Protein AF-A0AAV0DYC5-F1 (afdb_monomer)

InterPro domains:
  IPR004263 Exostosin-like [PTHR11062] (124-473)
  IPR040911 Exostosin, GT47 domain [PF03016] (152-433)

Mean predicted aligned error: 11.05 Å

Structure (mmCIF, N/CA/C/O backbone):
data_AF-A0AAV0DYC5-F1
#
_entry.id   AF-A0AAV0DYC5-F1
#
loop_
_atom_site.group_PDB
_atom_site.id
_atom_site.type_symbol
_atom_site.label_atom_id
_atom_site.label_alt_id
_atom_site.label_comp_id
_atom_site.label_asym_id
_atom_site.label_entity_id
_atom_site.label_seq_id
_atom_site.pdbx_PDB_ins_code
_atom_site.Cartn_x
_atom_site.Cartn_y
_atom_site.Cartn_z
_atom_site.occupancy
_atom_site.B_iso_or_equiv
_atom_site.auth_seq_id
_atom_site.auth_comp_id
_atom_site.auth_asym_id
_atom_site.auth_atom_id
_atom_site.pdbx_PDB_model_num
ATOM 1 N N . MET A 1 1 ? 14.921 -67.566 -20.686 1.00 40.00 1 MET A N 1
ATOM 2 C CA . MET A 1 1 ? 16.314 -67.107 -20.902 1.00 40.00 1 MET A CA 1
ATOM 3 C C . MET A 1 1 ? 16.279 -65.598 -21.105 1.00 40.00 1 MET A C 1
ATOM 5 O O . MET A 1 1 ? 15.289 -65.140 -21.647 1.00 40.00 1 MET A O 1
ATOM 9 N N . SER A 1 2 ? 17.313 -64.899 -20.617 1.00 32.12 2 SER A N 1
ATOM 10 C CA . SER A 1 2 ? 17.508 -63.435 -20.500 1.00 32.12 2 SER A CA 1
ATOM 11 C C . SER A 1 2 ? 16.579 -62.674 -19.532 1.00 32.12 2 SER A C 1
ATOM 13 O O . SER A 1 2 ? 15.416 -62.395 -19.796 1.00 32.12 2 SER A O 1
ATOM 15 N N . GLY A 1 3 ? 17.135 -62.317 -18.368 1.00 30.67 3 GLY A N 1
ATOM 16 C CA . GLY A 1 3 ? 16.536 -61.377 -17.422 1.00 30.67 3 GLY A CA 1
ATOM 17 C C . GLY A 1 3 ? 16.888 -59.935 -17.788 1.00 30.67 3 GLY A C 1
ATOM 18 O O . GLY A 1 3 ? 18.064 -59.592 -17.880 1.00 30.67 3 GLY A O 1
ATOM 19 N N . GLY A 1 4 ? 15.870 -59.095 -17.968 1.00 28.25 4 GLY A N 1
ATOM 20 C CA . GLY A 1 4 ? 15.998 -57.644 -18.093 1.00 28.25 4 GLY A CA 1
ATOM 21 C C . GLY A 1 4 ? 15.474 -56.962 -16.832 1.00 28.25 4 GLY A C 1
ATOM 22 O O . GLY A 1 4 ? 14.284 -57.033 -16.537 1.00 28.25 4 GLY A O 1
ATOM 23 N N . ARG A 1 5 ? 16.358 -56.311 -16.069 1.00 31.23 5 ARG A N 1
ATOM 24 C CA . ARG A 1 5 ? 15.973 -55.398 -14.984 1.00 31.23 5 ARG A CA 1
ATOM 25 C C . ARG A 1 5 ? 15.665 -54.028 -15.590 1.00 31.23 5 ARG A C 1
ATOM 27 O O . ARG A 1 5 ? 16.561 -53.382 -16.122 1.00 31.23 5 ARG A O 1
ATOM 34 N N . SER A 1 6 ? 14.411 -53.596 -15.490 1.00 28.14 6 SER A N 1
ATOM 35 C CA . SER A 1 6 ? 13.993 -52.223 -15.779 1.00 28.14 6 SER A CA 1
ATOM 36 C C . SER A 1 6 ? 14.337 -51.335 -14.582 1.00 28.14 6 SER A C 1
ATOM 38 O O . SER A 1 6 ? 13.821 -51.551 -13.485 1.00 28.14 6 SER A O 1
ATOM 40 N N . TRP A 1 7 ? 15.219 -50.355 -14.774 1.00 28.45 7 TRP A N 1
ATOM 41 C CA . TRP A 1 7 ? 15.509 -49.326 -13.777 1.00 28.45 7 TRP A CA 1
ATOM 42 C C . TRP A 1 7 ? 14.483 -48.199 -13.901 1.00 28.45 7 TRP A C 1
ATOM 44 O O . TRP A 1 7 ? 14.445 -47.478 -14.894 1.00 28.45 7 TRP A O 1
ATOM 54 N N . ILE A 1 8 ? 13.652 -48.051 -12.872 1.00 30.05 8 ILE A N 1
ATOM 55 C CA . ILE A 1 8 ? 12.836 -46.860 -12.644 1.00 30.05 8 ILE A CA 1
ATOM 56 C C . ILE A 1 8 ? 13.794 -45.758 -12.175 1.00 30.05 8 ILE A C 1
ATOM 58 O O . ILE A 1 8 ? 14.348 -45.838 -11.080 1.00 30.05 8 ILE A O 1
ATOM 62 N N . ILE A 1 9 ? 14.021 -44.746 -13.012 1.00 30.83 9 ILE A N 1
ATOM 63 C CA . ILE A 1 9 ? 14.767 -43.542 -12.635 1.00 30.83 9 ILE A CA 1
ATOM 64 C C . ILE A 1 9 ? 13.828 -42.673 -11.793 1.00 30.83 9 ILE A C 1
ATOM 66 O O . ILE A 1 9 ? 12.922 -42.027 -12.315 1.00 30.83 9 ILE A O 1
ATOM 70 N N . ALA A 1 10 ? 14.030 -42.674 -10.479 1.00 28.27 10 ALA A N 1
ATOM 71 C CA . ALA A 1 10 ? 13.427 -41.703 -9.576 1.00 28.27 10 ALA A CA 1
ATOM 72 C C . ALA A 1 10 ? 14.206 -40.373 -9.652 1.00 28.27 10 ALA A C 1
ATOM 74 O O . ALA A 1 10 ? 15.421 -40.389 -9.450 1.00 28.27 10 ALA A O 1
ATOM 75 N N . PRO A 1 11 ? 13.572 -39.209 -9.885 1.00 36.50 11 PRO A N 1
ATOM 76 C CA . PRO A 1 11 ? 14.174 -37.928 -9.537 1.00 36.50 11 PRO A CA 1
ATOM 77 C C . PRO A 1 11 ? 13.779 -37.616 -8.086 1.00 36.50 11 PRO A C 1
ATOM 79 O O . PRO A 1 11 ? 12.584 -37.551 -7.792 1.00 36.50 11 PRO A O 1
ATOM 82 N N . PRO A 1 12 ? 14.731 -37.452 -7.146 1.00 45.62 12 PRO A N 1
ATOM 83 C CA . PRO A 1 12 ? 14.994 -36.081 -6.700 1.00 45.62 12 PRO A CA 1
ATOM 84 C C . PRO A 1 12 ? 16.388 -35.891 -6.062 1.00 45.62 12 PRO A C 1
ATOM 86 O O . PRO A 1 12 ? 16.604 -36.203 -4.895 1.00 45.62 12 PRO A O 1
ATOM 89 N N . LEU A 1 13 ? 17.320 -35.268 -6.782 1.00 35.16 13 LEU A N 1
ATOM 90 C CA . LEU A 1 13 ? 18.512 -34.650 -6.169 1.00 35.16 13 LEU A CA 1
ATOM 91 C C . LEU A 1 13 ? 18.575 -33.134 -6.416 1.00 35.16 13 LEU A C 1
ATOM 93 O O . LEU A 1 13 ? 19.135 -32.399 -5.611 1.00 35.16 13 LEU A O 1
ATOM 97 N N . ILE A 1 14 ? 17.884 -32.639 -7.448 1.00 39.12 14 ILE A N 1
ATOM 98 C CA . ILE A 1 14 ? 17.821 -31.205 -7.775 1.00 39.12 14 ILE A CA 1
ATOM 99 C C . ILE A 1 14 ? 16.862 -30.453 -6.833 1.00 39.12 14 ILE A C 1
ATOM 101 O O . ILE A 1 14 ? 17.185 -29.366 -6.365 1.00 39.12 14 ILE A O 1
ATOM 105 N N . LEU A 1 15 ? 15.730 -31.060 -6.452 1.00 36.12 15 LEU A N 1
ATOM 106 C CA . LEU A 1 15 ? 14.783 -30.470 -5.490 1.00 36.12 15 LEU A CA 1
ATOM 107 C C . LEU A 1 15 ? 15.373 -30.358 -4.073 1.00 36.12 15 LEU A C 1
ATOM 109 O O . LEU A 1 15 ? 15.106 -29.383 -3.374 1.00 36.12 15 LEU A O 1
ATOM 113 N N . LEU A 1 16 ? 16.223 -31.312 -3.674 1.00 32.88 16 LEU A N 1
ATOM 114 C CA . LEU A 1 16 ? 16.899 -31.285 -2.376 1.00 32.88 16 LEU A CA 1
ATOM 115 C C . LEU A 1 16 ? 17.999 -30.210 -2.332 1.00 32.88 16 LEU A C 1
ATOM 117 O O . LEU A 1 16 ? 18.157 -29.547 -1.311 1.00 32.88 16 LEU A O 1
ATOM 121 N N . LEU A 1 17 ? 18.708 -29.977 -3.446 1.00 31.09 17 LEU A N 1
ATOM 122 C CA . LEU A 1 17 ? 19.687 -28.889 -3.551 1.00 31.09 17 LEU A CA 1
ATOM 123 C C . LEU A 1 17 ? 19.024 -27.502 -3.532 1.00 31.09 17 LEU A C 1
ATOM 125 O O . LEU A 1 17 ? 19.546 -26.595 -2.888 1.00 31.09 17 LEU A O 1
ATOM 129 N N . CYS A 1 18 ? 17.856 -27.336 -4.164 1.00 36.88 18 CYS A N 1
ATOM 130 C CA . CYS A 1 18 ? 17.088 -26.088 -4.081 1.00 36.88 18 CYS A CA 1
ATOM 131 C C . CYS A 1 18 ? 16.567 -25.816 -2.658 1.00 36.88 18 CYS A C 1
ATOM 133 O O . CYS A 1 18 ? 16.611 -24.675 -2.203 1.00 36.88 18 CYS A O 1
ATOM 135 N N . LEU A 1 19 ? 16.142 -26.852 -1.924 1.00 33.00 19 LEU A N 1
ATOM 136 C CA . LEU A 1 19 ? 15.746 -26.743 -0.511 1.00 33.00 19 LEU A CA 1
ATOM 137 C C . LEU A 1 19 ? 16.939 -26.450 0.416 1.00 33.00 19 LEU A C 1
ATOM 139 O O . LEU A 1 19 ? 16.821 -25.626 1.321 1.00 33.00 19 LEU A O 1
ATOM 143 N N . LEU A 1 20 ? 18.104 -27.056 0.172 1.00 28.56 20 LEU A N 1
ATOM 144 C CA . LEU A 1 20 ? 19.322 -26.792 0.949 1.00 28.56 20 LEU A CA 1
ATOM 145 C C . LEU A 1 20 ? 19.895 -25.390 0.686 1.00 28.56 20 LEU A C 1
ATOM 147 O O . LEU A 1 20 ? 20.387 -24.754 1.617 1.00 28.56 20 LEU A O 1
ATOM 151 N N . LEU A 1 21 ? 19.776 -24.864 -0.538 1.00 31.19 21 LEU A N 1
ATOM 152 C CA . LEU A 1 21 ? 20.100 -23.464 -0.837 1.00 31.19 21 LEU A CA 1
ATOM 153 C C . LEU A 1 21 ? 19.080 -22.495 -0.212 1.00 31.19 21 LEU A C 1
ATOM 155 O O . LEU A 1 21 ? 19.488 -21.468 0.329 1.00 31.19 21 LEU A O 1
ATOM 159 N N . ALA A 1 22 ? 17.789 -22.847 -0.172 1.00 34.16 22 ALA A N 1
ATOM 160 C CA . ALA A 1 22 ? 16.756 -22.038 0.485 1.00 34.16 22 ALA A CA 1
ATOM 161 C C . ALA A 1 22 ? 16.976 -21.896 2.006 1.00 34.16 22 ALA A C 1
ATOM 163 O O . ALA A 1 22 ? 16.786 -20.813 2.561 1.00 34.16 22 ALA A O 1
ATOM 164 N N . VAL A 1 23 ? 17.451 -22.949 2.682 1.00 31.42 23 VAL A N 1
ATOM 165 C CA . VAL A 1 23 ? 17.794 -22.901 4.119 1.00 31.42 23 VAL A CA 1
ATOM 166 C C . VAL A 1 23 ? 19.078 -22.096 4.377 1.00 31.42 23 VAL A C 1
ATOM 168 O O . VAL A 1 23 ? 19.210 -21.451 5.421 1.00 31.42 23 VAL A O 1
ATOM 171 N N . ARG A 1 24 ? 20.013 -22.072 3.417 1.00 26.47 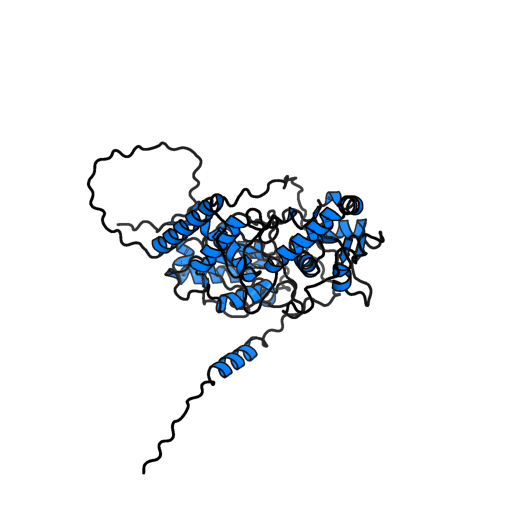24 ARG A N 1
ATOM 172 C CA . ARG A 1 24 ? 21.307 -21.387 3.572 1.00 26.47 24 ARG A CA 1
ATOM 173 C C . ARG A 1 24 ? 21.221 -19.863 3.406 1.00 26.47 24 ARG A C 1
ATOM 175 O O . ARG A 1 24 ? 22.029 -19.164 4.007 1.00 26.47 24 ARG A O 1
ATOM 182 N N . TRP A 1 25 ? 20.237 -19.344 2.665 1.00 33.97 25 TRP A N 1
ATOM 183 C CA . TRP A 1 25 ? 20.092 -17.898 2.407 1.00 33.97 25 TRP A CA 1
ATOM 184 C C . TRP A 1 25 ? 19.129 -17.182 3.370 1.00 33.97 25 TRP A C 1
ATOM 186 O O . TRP A 1 25 ? 19.310 -15.999 3.643 1.00 33.97 25 TRP A O 1
ATOM 196 N N . GLY A 1 26 ? 18.161 -17.890 3.966 1.00 28.94 26 GLY A N 1
ATOM 197 C CA . GLY A 1 26 ? 17.221 -17.308 4.939 1.00 28.94 26 GLY A CA 1
ATOM 198 C C . GLY A 1 26 ? 17.798 -17.028 6.337 1.00 28.94 26 GLY A C 1
ATOM 199 O O . GLY A 1 26 ? 17.100 -16.460 7.174 1.00 28.94 26 GLY A O 1
ATOM 200 N N . SER A 1 27 ? 19.051 -17.423 6.598 1.00 30.08 27 SER A N 1
ATOM 201 C CA . SER A 1 27 ? 19.632 -17.470 7.951 1.00 30.08 27 SER A CA 1
ATOM 202 C C . SER A 1 27 ? 20.813 -16.513 8.186 1.00 30.08 27 SER A C 1
ATOM 204 O O . SER A 1 27 ? 21.304 -16.450 9.308 1.00 30.08 27 SER A O 1
ATOM 206 N N . TYR A 1 28 ? 21.290 -15.777 7.172 1.00 32.84 28 TYR A N 1
ATOM 207 C CA . TYR A 1 28 ? 22.566 -15.040 7.271 1.00 32.84 28 TYR A CA 1
ATOM 208 C C . TYR A 1 28 ? 22.468 -13.559 7.666 1.00 32.84 28 TYR A C 1
ATOM 210 O O . TYR A 1 28 ? 23.492 -12.952 7.964 1.00 32.84 28 TYR A O 1
ATOM 218 N N . TYR A 1 29 ? 21.266 -12.983 7.740 1.00 37.75 29 TYR A N 1
ATOM 219 C CA . TYR A 1 29 ? 21.089 -11.593 8.169 1.00 37.75 29 TYR A CA 1
ATOM 220 C C . TYR A 1 29 ? 19.976 -11.504 9.218 1.00 37.75 29 TYR A C 1
ATOM 222 O O . TYR A 1 29 ? 18.797 -11.481 8.853 1.00 37.75 29 TYR A O 1
ATOM 230 N N . PRO A 1 30 ? 20.308 -11.510 10.523 1.00 36.00 30 PRO A N 1
ATOM 231 C CA . PRO A 1 30 ? 19.315 -11.324 11.570 1.00 36.00 30 PRO A CA 1
ATOM 232 C C . PRO A 1 30 ? 18.750 -9.900 11.483 1.00 36.00 30 PRO A C 1
ATOM 234 O O . PRO A 1 30 ? 19.383 -8.935 11.901 1.00 36.00 30 PRO A O 1
ATOM 237 N N . TRP A 1 31 ? 17.546 -9.768 10.926 1.00 43.16 31 TRP A N 1
ATOM 238 C CA . TRP A 1 31 ? 16.755 -8.544 11.027 1.00 43.16 31 TRP A CA 1
ATOM 239 C C . TRP A 1 31 ? 16.297 -8.378 12.483 1.00 43.16 31 TRP A C 1
ATOM 241 O O . TRP A 1 31 ? 15.723 -9.325 13.026 1.00 43.16 31 TRP A O 1
ATOM 251 N N . PRO A 1 32 ? 16.525 -7.227 13.140 1.00 38.06 32 PRO A N 1
ATOM 252 C CA . PRO A 1 32 ? 16.059 -7.034 14.505 1.00 38.06 32 PRO A CA 1
ATOM 253 C C . PRO A 1 32 ? 14.526 -7.035 14.556 1.00 38.06 32 PRO A C 1
ATOM 255 O O . PRO A 1 32 ? 13.858 -6.336 13.788 1.00 38.06 32 PRO A O 1
ATOM 258 N N . ASP A 1 33 ? 13.966 -7.805 15.489 1.00 35.91 33 ASP A N 1
ATOM 259 C CA . ASP A 1 33 ? 12.541 -7.784 15.797 1.00 35.91 33 ASP A CA 1
ATOM 260 C C . ASP A 1 33 ? 12.167 -6.387 16.316 1.00 35.91 33 ASP A C 1
ATOM 262 O O . ASP A 1 33 ? 12.532 -6.001 17.425 1.00 35.91 33 ASP A O 1
ATOM 266 N N . ALA A 1 34 ? 11.392 -5.614 15.548 1.00 37.41 34 ALA A N 1
ATOM 267 C CA . ALA A 1 34 ? 10.867 -4.315 16.002 1.00 37.41 34 ALA A CA 1
ATOM 268 C C . ALA A 1 34 ? 9.740 -4.451 17.057 1.00 37.41 34 ALA A C 1
ATOM 270 O O . ALA A 1 34 ? 8.924 -3.549 17.240 1.00 37.41 34 ALA A O 1
ATOM 271 N N . SER A 1 35 ? 9.672 -5.590 17.748 1.00 30.61 35 SER A N 1
ATOM 272 C CA . SER A 1 35 ? 8.687 -5.915 18.775 1.00 30.61 35 SER A CA 1
ATOM 273 C C . SER A 1 35 ? 9.372 -6.102 20.130 1.00 30.61 35 SER A C 1
ATOM 275 O O . SER A 1 35 ? 9.471 -7.209 20.648 1.00 30.61 35 SER A O 1
ATOM 277 N N . GLY A 1 36 ? 9.848 -5.005 20.714 1.00 26.50 36 GLY A N 1
ATOM 278 C CA . GLY A 1 36 ? 10.396 -4.977 22.070 1.00 26.50 36 GLY A CA 1
ATOM 279 C C . GLY A 1 36 ? 10.579 -3.537 22.530 1.00 26.50 36 GLY A C 1
ATOM 280 O O . GLY A 1 36 ? 11.398 -2.810 21.983 1.00 26.50 36 GLY A O 1
ATOM 281 N N . GLY A 1 37 ? 9.747 -3.096 23.473 1.00 26.88 37 GLY A N 1
ATOM 282 C CA . GLY A 1 37 ? 9.694 -1.712 23.934 1.00 26.88 37 GLY A CA 1
ATOM 283 C C . GLY A 1 37 ? 10.917 -1.258 24.734 1.00 26.88 37 GLY A C 1
ATOM 284 O O . GLY A 1 37 ? 11.666 -2.062 25.276 1.00 26.88 37 GLY A O 1
ATOM 285 N N . GLY A 1 38 ? 11.031 0.065 24.868 1.00 27.08 38 GLY A N 1
ATOM 286 C CA . GLY A 1 38 ? 11.852 0.716 25.885 1.00 27.08 38 GLY A CA 1
ATOM 287 C C . GLY A 1 38 ? 13.308 0.933 25.489 1.00 27.08 38 GLY A C 1
ATOM 288 O O . GLY A 1 38 ? 14.197 0.272 26.002 1.00 27.08 38 GLY A O 1
ATOM 289 N N . SER A 1 39 ? 13.581 1.935 24.658 1.00 22.55 39 SER A N 1
ATOM 290 C CA . SER A 1 39 ? 14.822 2.699 24.805 1.00 22.55 39 SER A CA 1
ATOM 291 C C . SER A 1 39 ? 14.630 4.114 24.277 1.00 22.55 39 SER A C 1
ATOM 293 O O . SER A 1 39 ? 13.968 4.358 23.270 1.00 22.55 39 SER A O 1
ATOM 295 N N . SER A 1 40 ? 15.155 5.061 25.042 1.00 28.00 40 SER A N 1
ATOM 296 C CA . SER A 1 40 ? 15.182 6.487 24.767 1.00 28.00 40 SER A CA 1
ATOM 297 C C . SER A 1 40 ? 15.953 6.776 23.477 1.00 28.00 40 SER A C 1
ATOM 299 O O . SER A 1 40 ? 17.170 6.945 23.500 1.00 28.00 40 SER A O 1
ATOM 301 N N . SER A 1 41 ? 15.262 6.856 22.343 1.00 22.66 41 SER A N 1
ATOM 302 C CA . SER A 1 41 ? 15.809 7.505 21.156 1.00 22.66 41 SER A CA 1
ATOM 303 C C . SER A 1 41 ? 15.418 8.977 21.203 1.00 22.66 41 SER A C 1
ATOM 305 O O . SER A 1 41 ? 14.249 9.323 21.027 1.00 22.66 41 SER A O 1
ATOM 307 N N . THR A 1 42 ? 16.387 9.850 21.468 1.00 23.23 42 THR A N 1
ATOM 308 C CA . THR A 1 42 ? 16.243 11.291 21.245 1.00 23.23 42 THR A CA 1
ATOM 309 C C . THR A 1 42 ? 15.769 11.519 19.814 1.00 23.23 42 THR A C 1
ATOM 311 O O . THR A 1 42 ? 16.463 11.155 18.864 1.00 23.23 42 THR A O 1
ATOM 314 N N . ALA A 1 43 ? 14.560 12.062 19.682 1.00 24.67 43 ALA A N 1
ATOM 315 C CA . ALA A 1 43 ? 13.961 12.402 18.403 1.00 24.67 43 ALA A CA 1
ATOM 316 C C . ALA A 1 43 ? 14.856 13.407 17.651 1.00 24.67 43 ALA A C 1
ATOM 318 O O . ALA A 1 43 ? 15.371 14.338 18.280 1.00 24.67 43 ALA A O 1
ATOM 319 N N . PRO A 1 44 ? 15.046 13.265 16.327 1.00 23.25 44 PRO A N 1
ATOM 320 C CA . PRO A 1 44 ? 15.604 14.346 15.524 1.00 23.25 44 PRO A CA 1
ATOM 321 C C . PRO A 1 44 ? 14.673 15.576 15.587 1.00 23.25 44 PRO A C 1
ATOM 323 O O . PRO A 1 44 ? 13.471 15.428 15.829 1.00 23.25 44 PRO A O 1
ATOM 326 N N . PRO A 1 45 ? 15.212 16.799 15.434 1.00 23.39 45 PRO A N 1
ATOM 327 C CA . PRO A 1 45 ? 14.487 18.027 15.738 1.00 23.39 45 PRO A CA 1
ATOM 328 C C . PRO A 1 45 ? 13.225 18.175 14.882 1.00 23.39 45 PRO A C 1
ATOM 330 O O . PRO A 1 45 ? 13.251 18.007 13.665 1.00 23.39 45 PRO A O 1
ATOM 333 N N . ALA A 1 46 ? 12.123 18.519 15.551 1.00 23.80 46 ALA A N 1
ATOM 334 C CA . ALA A 1 46 ? 10.831 18.793 14.944 1.00 23.80 46 ALA A CA 1
ATOM 335 C C . ALA A 1 46 ? 10.932 19.941 13.925 1.00 23.80 46 ALA A C 1
ATOM 337 O O . ALA A 1 46 ? 11.308 21.065 14.269 1.00 23.80 46 ALA A O 1
ATOM 338 N N . TYR A 1 47 ? 10.559 19.670 12.675 1.00 24.31 47 TYR A N 1
ATOM 339 C CA . TYR A 1 47 ? 10.401 20.698 11.652 1.00 24.31 47 TYR A CA 1
ATOM 340 C C . TYR A 1 47 ? 9.047 21.399 11.829 1.00 24.31 47 TYR A C 1
ATOM 342 O O . TYR A 1 47 ? 8.012 20.757 12.008 1.00 24.31 47 TYR A O 1
ATOM 350 N N . LYS A 1 48 ? 9.063 22.737 11.815 1.00 22.52 48 LYS A N 1
ATOM 351 C CA . LYS A 1 48 ? 7.862 23.581 11.875 1.00 22.52 48 LYS A CA 1
ATOM 352 C C . LYS A 1 48 ? 7.062 23.421 10.579 1.00 22.52 48 LYS A C 1
ATOM 354 O O . LYS A 1 48 ? 7.557 23.768 9.511 1.00 22.52 48 LYS A O 1
ATOM 359 N N . TYR A 1 49 ? 5.827 22.944 10.691 1.00 24.00 49 TYR A N 1
ATOM 360 C CA . TYR A 1 49 ? 4.868 22.899 9.591 1.00 24.00 49 TYR A CA 1
ATOM 361 C C . TYR A 1 49 ? 4.167 24.255 9.457 1.00 24.00 49 TYR A C 1
ATOM 363 O O . TYR A 1 49 ? 3.645 24.793 10.434 1.00 24.00 49 TYR A O 1
ATOM 371 N N . ILE A 1 50 ? 4.168 24.812 8.247 1.00 22.80 50 ILE A N 1
ATOM 372 C CA . ILE A 1 50 ? 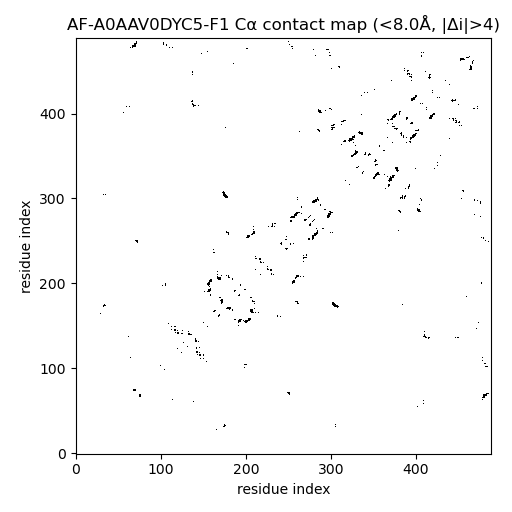3.314 25.942 7.879 1.00 22.80 50 ILE A CA 1
ATOM 373 C C . ILE A 1 50 ? 1.943 25.357 7.538 1.00 22.80 50 ILE A C 1
ATOM 375 O O . ILE A 1 50 ? 1.821 24.559 6.611 1.00 22.80 50 ILE A O 1
ATOM 379 N N . ASN A 1 51 ? 0.922 25.741 8.305 1.00 22.16 51 ASN A N 1
ATOM 380 C CA . ASN A 1 51 ? -0.468 25.400 8.025 1.00 22.16 51 ASN A CA 1
ATOM 381 C C . ASN A 1 51 ? -0.914 26.125 6.749 1.00 22.16 51 ASN A C 1
ATOM 383 O O . ASN A 1 51 ? -1.176 27.326 6.779 1.00 22.16 51 ASN A O 1
ATOM 387 N N . ALA A 1 52 ? -1.027 25.395 5.645 1.00 22.03 52 ALA A N 1
ATOM 388 C CA . ALA A 1 52 ? -1.844 25.801 4.512 1.00 22.03 52 ALA A CA 1
ATOM 389 C C . ALA A 1 52 ? -3.073 24.890 4.494 1.00 22.03 52 ALA A C 1
ATOM 391 O O . ALA A 1 52 ? -2.959 23.682 4.291 1.00 22.03 52 ALA A O 1
ATOM 392 N N . ALA A 1 53 ? -4.241 25.469 4.768 1.00 22.80 53 ALA A N 1
ATOM 393 C CA . ALA A 1 53 ? -5.517 24.783 4.656 1.00 22.80 53 ALA A CA 1
ATOM 394 C C . ALA A 1 53 ? -5.735 24.382 3.189 1.00 22.80 53 ALA A C 1
ATOM 396 O O . ALA A 1 53 ? -5.964 25.234 2.334 1.00 22.80 53 ALA A O 1
ATOM 397 N N . ALA A 1 54 ? -5.633 23.086 2.902 1.00 23.45 54 ALA A N 1
ATOM 398 C CA . ALA A 1 54 ? -6.043 22.505 1.635 1.00 23.45 54 ALA A CA 1
ATOM 399 C C . ALA A 1 54 ? -7.217 21.562 1.909 1.00 23.45 54 ALA A C 1
ATOM 401 O O . ALA A 1 54 ? -7.073 20.530 2.566 1.00 23.45 54 ALA A O 1
ATOM 402 N N . ASP A 1 55 ? -8.384 21.967 1.422 1.00 24.56 55 ASP A N 1
ATOM 403 C CA . ASP A 1 55 ? -9.624 21.204 1.424 1.00 24.56 55 ASP A CA 1
ATOM 404 C C . ASP A 1 55 ? -9.402 19.863 0.693 1.00 24.56 55 ASP A C 1
ATOM 406 O O . ASP A 1 55 ? -9.191 19.815 -0.518 1.00 24.56 55 ASP A O 1
ATOM 410 N N . SER A 1 56 ? -9.363 18.759 1.446 1.00 29.89 56 SER A N 1
ATOM 411 C CA . SER A 1 56 ? -9.062 17.405 0.945 1.00 29.89 56 SER A CA 1
ATOM 412 C C . SER A 1 56 ? -10.321 16.613 0.562 1.00 29.89 56 SER A C 1
ATOM 414 O O . SER A 1 56 ? -10.320 15.382 0.518 1.00 29.89 56 SER A O 1
ATOM 416 N N . SER A 1 57 ? -11.416 17.309 0.253 1.00 25.91 57 SER A N 1
ATOM 417 C CA . SER A 1 57 ? -12.702 16.693 -0.094 1.00 25.91 57 SER A CA 1
ATOM 418 C C . SER A 1 57 ? -12.806 16.163 -1.537 1.00 25.91 57 SER A C 1
ATOM 420 O O . SER A 1 57 ? -13.794 15.501 -1.869 1.00 25.91 57 SER A O 1
ATOM 422 N N . ALA A 1 58 ? -11.790 16.341 -2.386 1.00 27.45 58 ALA A N 1
ATOM 423 C CA . ALA A 1 58 ? -11.799 15.807 -3.747 1.00 27.45 58 ALA A CA 1
ATOM 424 C C . ALA A 1 58 ? -11.354 14.333 -3.784 1.00 27.45 58 ALA A C 1
ATOM 426 O O . ALA A 1 58 ? -10.174 14.004 -3.663 1.00 27.45 58 ALA A O 1
ATOM 427 N N . ALA A 1 59 ? -12.318 13.429 -3.985 1.00 31.73 59 ALA A N 1
ATOM 428 C CA . ALA A 1 59 ? -12.037 12.078 -4.459 1.00 31.73 59 ALA A CA 1
ATOM 429 C C . ALA A 1 59 ? -11.195 12.154 -5.749 1.00 31.73 59 ALA A C 1
ATOM 431 O O . ALA A 1 59 ? -11.458 13.042 -6.569 1.00 31.73 59 ALA A O 1
ATOM 432 N N . PRO A 1 60 ? -10.236 11.238 -5.995 1.00 30.95 60 PRO A N 1
ATOM 433 C CA . PRO A 1 60 ? -9.783 11.066 -7.365 1.00 30.95 60 PRO A CA 1
ATOM 434 C C . PRO A 1 60 ? -11.031 10.751 -8.206 1.00 30.95 60 PRO A C 1
ATOM 436 O O . PRO A 1 60 ? -11.917 10.025 -7.729 1.00 30.95 60 PRO A O 1
ATOM 439 N N . PRO A 1 61 ? -11.166 11.326 -9.413 1.00 33.12 61 PRO A N 1
ATOM 440 C CA . PRO A 1 61 ? -12.270 10.968 -10.283 1.00 33.12 61 PRO A CA 1
ATOM 441 C C . PRO A 1 61 ? -12.192 9.467 -10.596 1.00 33.12 61 PRO A C 1
ATOM 443 O O . PRO A 1 61 ? -11.248 8.781 -10.202 1.00 33.12 61 PRO A O 1
ATOM 446 N N . LEU A 1 62 ? -13.219 8.959 -11.282 1.00 33.25 62 LEU A N 1
ATOM 447 C CA . LEU A 1 62 ? -13.258 7.643 -11.925 1.00 33.25 62 LEU A CA 1
ATOM 448 C C . LEU A 1 62 ? -11.877 7.170 -12.403 1.00 33.25 62 LEU A C 1
ATOM 450 O O . LEU A 1 62 ? -10.989 7.977 -12.645 1.00 33.25 62 LEU A O 1
ATOM 454 N N . LEU A 1 63 ? -11.736 5.866 -12.634 1.00 38.19 63 LEU A N 1
ATOM 455 C CA . LEU A 1 63 ? -10.641 5.243 -13.383 1.00 38.19 63 LEU A CA 1
ATOM 456 C C . LEU A 1 63 ? -10.587 5.836 -14.817 1.00 38.19 63 LEU A C 1
ATOM 458 O O . LEU A 1 63 ? -10.908 5.185 -15.806 1.00 38.19 63 LEU A O 1
ATOM 462 N N . ILE A 1 64 ? -10.275 7.127 -14.930 1.00 34.56 64 ILE A N 1
ATOM 463 C CA . ILE A 1 64 ? -10.055 7.872 -16.146 1.00 34.56 64 ILE A CA 1
ATOM 464 C C . ILE A 1 64 ? -8.622 7.519 -16.452 1.00 34.56 64 ILE A C 1
ATOM 466 O O . ILE A 1 64 ? -7.684 8.054 -15.869 1.00 34.56 64 ILE A O 1
ATOM 470 N N . ILE A 1 65 ? -8.472 6.554 -17.346 1.00 39.19 65 ILE A N 1
ATOM 471 C CA . ILE A 1 65 ? -7.207 6.304 -18.013 1.00 39.19 65 ILE A CA 1
ATOM 472 C C . ILE A 1 65 ? -6.922 7.558 -18.849 1.00 39.19 65 ILE A C 1
ATOM 474 O O . ILE A 1 65 ? -7.288 7.623 -20.029 1.00 39.19 65 ILE A O 1
ATOM 478 N N . THR A 1 66 ? -6.369 8.589 -18.209 1.00 40.59 66 THR A N 1
ATOM 479 C CA . THR A 1 66 ? -5.777 9.754 -18.858 1.00 40.59 66 THR A CA 1
ATOM 480 C C . THR A 1 66 ? -4.410 9.306 -19.337 1.00 40.59 66 THR A C 1
ATOM 482 O O . THR A 1 66 ? -3.515 9.076 -18.529 1.00 40.59 66 THR A O 1
ATOM 485 N N . THR A 1 67 ? -4.267 9.101 -20.642 1.00 41.22 67 THR A N 1
ATOM 486 C CA . THR A 1 67 ? -2.978 8.734 -21.225 1.00 41.22 67 THR A CA 1
ATOM 487 C C . THR A 1 67 ? -2.118 9.979 -21.368 1.00 41.22 67 THR A C 1
ATOM 489 O O . THR A 1 67 ? -2.518 10.905 -22.074 1.00 41.22 67 THR A O 1
ATOM 492 N N . THR A 1 68 ? -0.946 9.989 -20.744 1.00 56.19 68 THR A N 1
ATOM 493 C CA . THR A 1 68 ? 0.107 10.969 -21.021 1.00 56.19 68 THR A CA 1
ATOM 494 C C . THR A 1 68 ? 1.113 10.373 -22.006 1.00 56.19 68 THR A C 1
ATOM 496 O O . THR A 1 68 ? 1.505 9.209 -21.892 1.00 56.19 68 THR A O 1
ATOM 499 N N . ASP A 1 69 ? 1.497 11.157 -23.015 1.00 47.75 69 ASP A N 1
ATOM 500 C CA . ASP A 1 69 ? 2.511 10.771 -23.998 1.00 47.75 69 ASP A CA 1
ATOM 501 C C . ASP A 1 69 ? 3.894 11.239 -23.528 1.00 47.75 69 ASP A C 1
ATOM 503 O O . ASP A 1 69 ? 4.086 12.420 -23.231 1.00 47.75 69 ASP A O 1
ATOM 507 N N . ILE A 1 70 ? 4.863 10.321 -23.505 1.00 52.91 70 ILE A N 1
ATOM 508 C CA . ILE A 1 70 ? 6.270 10.631 -23.217 1.00 52.91 70 ILE A CA 1
ATOM 509 C C . ILE A 1 70 ? 7.088 10.372 -24.486 1.00 52.91 70 ILE A C 1
ATOM 511 O O . ILE A 1 70 ? 7.064 9.263 -25.035 1.00 52.91 70 ILE A O 1
ATOM 515 N N . LYS A 1 71 ? 7.802 11.398 -24.969 1.00 50.06 71 LYS A N 1
ATOM 516 C CA . LYS A 1 71 ? 8.645 11.335 -26.175 1.00 50.06 71 LYS A CA 1
ATOM 517 C C . LYS A 1 71 ? 10.089 11.659 -25.798 1.00 50.06 71 LYS A C 1
ATOM 519 O O . LYS A 1 71 ? 10.369 12.791 -25.437 1.00 50.06 71 LYS A O 1
ATOM 524 N N . GLY A 1 72 ? 10.997 10.683 -25.887 1.00 45.22 72 GLY A N 1
ATOM 525 C CA . GLY A 1 72 ? 12.438 10.917 -25.689 1.00 45.22 72 GLY A CA 1
ATOM 526 C C . GLY A 1 72 ? 12.812 11.640 -24.384 1.00 45.22 72 GLY A C 1
ATOM 527 O O . GLY A 1 72 ? 13.782 12.384 -24.380 1.00 45.22 72 GLY A O 1
ATOM 528 N N . GLY A 1 73 ? 12.028 11.466 -23.312 1.00 45.59 73 GLY A N 1
ATOM 529 C CA . GLY A 1 73 ? 12.243 12.121 -22.017 1.00 45.59 73 GLY A CA 1
ATOM 530 C C . GLY A 1 73 ? 11.547 13.470 -21.800 1.00 45.59 73 GLY A C 1
ATOM 531 O O . GLY A 1 73 ? 11.619 13.998 -20.695 1.00 45.59 73 GLY A O 1
ATOM 532 N N . GLU A 1 74 ? 10.809 14.004 -22.779 1.00 34.44 74 GLU A N 1
ATOM 533 C CA . GLU A 1 74 ? 9.993 15.215 -22.605 1.00 34.44 74 GLU A CA 1
ATOM 534 C C . GLU A 1 74 ? 8.500 14.884 -22.416 1.00 34.44 74 GLU A C 1
ATOM 536 O O . GLU A 1 74 ? 7.910 14.081 -23.151 1.00 34.44 74 GLU A O 1
ATOM 541 N N . VAL A 1 75 ? 7.879 15.525 -21.418 1.00 37.91 75 VAL A N 1
ATOM 542 C CA . VAL A 1 75 ? 6.430 15.481 -21.159 1.00 37.91 75 VAL A CA 1
ATOM 543 C C . VAL A 1 75 ? 5.750 16.530 -22.037 1.00 37.91 75 VAL A C 1
ATOM 545 O O . VAL A 1 75 ? 5.935 17.728 -21.829 1.00 37.91 75 VAL A O 1
ATOM 548 N N . VAL A 1 76 ? 4.927 16.103 -22.996 1.00 36.12 76 VAL A N 1
ATOM 549 C CA . VAL A 1 76 ? 4.135 17.034 -23.817 1.00 36.12 76 VAL A CA 1
ATOM 550 C C . VAL A 1 76 ? 2.778 17.264 -23.147 1.00 36.12 76 VAL A C 1
ATOM 552 O O . VAL A 1 76 ? 1.938 16.367 -23.106 1.00 36.12 76 VAL A O 1
ATOM 555 N N . ASN A 1 77 ? 2.548 18.473 -22.627 1.00 26.05 77 ASN A N 1
ATOM 556 C CA . ASN A 1 77 ? 1.239 18.898 -22.124 1.00 26.05 77 ASN A CA 1
ATOM 557 C C . ASN A 1 77 ? 0.352 19.342 -23.299 1.00 26.05 77 ASN A C 1
ATOM 559 O O . ASN A 1 77 ? 0.678 20.304 -23.989 1.00 26.05 77 ASN A O 1
ATOM 563 N N . LEU A 1 78 ? -0.793 18.688 -23.504 1.00 32.09 78 LEU A N 1
ATOM 564 C CA . LEU A 1 78 ? -1.835 19.182 -24.408 1.00 32.09 78 LEU A CA 1
ATOM 565 C C . LEU A 1 78 ? -2.876 19.960 -23.594 1.00 32.09 78 LEU A C 1
ATOM 567 O O . LEU A 1 78 ? -3.839 19.387 -23.087 1.00 32.09 78 LEU A O 1
ATOM 571 N N . THR A 1 79 ? -2.696 21.275 -23.473 1.00 26.67 79 THR A N 1
ATOM 572 C CA . THR A 1 79 ? -3.819 22.180 -23.200 1.00 26.67 79 THR A CA 1
ATOM 573 C C . THR A 1 79 ? -4.662 22.300 -24.467 1.00 26.67 79 THR A C 1
ATOM 575 O O . THR A 1 79 ? -4.141 22.478 -25.564 1.00 26.67 79 THR A O 1
ATOM 578 N N . SER A 1 80 ? -5.970 22.148 -24.287 1.00 34.09 80 SER A N 1
ATOM 579 C CA . SER A 1 80 ? -7.048 22.237 -25.273 1.00 34.09 80 SER A CA 1
ATOM 580 C C . SER A 1 80 ? -6.827 23.230 -26.421 1.00 34.09 80 SER A C 1
ATOM 582 O O . SER A 1 80 ? -6.611 24.414 -26.179 1.00 34.09 80 SER A O 1
ATOM 584 N N . GLY A 1 81 ? -7.049 22.750 -27.649 1.00 35.25 81 GLY A N 1
ATOM 585 C CA . GLY A 1 81 ? -7.367 23.574 -28.817 1.00 35.25 81 GLY A CA 1
ATOM 586 C C . GLY A 1 81 ? -6.331 23.503 -29.934 1.00 35.25 81 GLY A C 1
ATOM 587 O O . GLY A 1 81 ? -5.368 24.259 -29.942 1.00 35.25 81 GLY A O 1
ATOM 588 N N . SER A 1 82 ? -6.566 22.646 -30.928 1.00 24.39 82 SER A N 1
ATOM 589 C CA . SER A 1 82 ? -6.104 22.867 -32.306 1.00 24.39 82 SER A CA 1
ATOM 590 C C . SER A 1 82 ? -6.995 22.093 -33.287 1.00 24.39 82 SER A C 1
ATOM 592 O O . SER A 1 82 ? -7.565 21.069 -32.905 1.00 24.39 82 SER A O 1
ATOM 594 N N . PRO A 1 83 ? -7.212 22.636 -34.497 1.00 24.05 83 PRO A N 1
ATOM 595 C CA . PRO A 1 83 ? -8.423 22.416 -35.276 1.00 24.05 83 PRO A CA 1
ATOM 596 C C . PRO A 1 83 ? -8.478 21.031 -35.920 1.00 24.05 83 PRO A C 1
ATOM 598 O O . PRO A 1 83 ? -7.459 20.416 -36.229 1.00 24.05 83 PRO A O 1
ATOM 601 N N . ILE A 1 84 ? -9.708 20.573 -36.158 1.00 24.41 84 ILE A N 1
ATOM 602 C CA . ILE A 1 84 ? -10.020 19.409 -36.986 1.00 24.41 84 ILE A CA 1
ATOM 603 C C . ILE A 1 84 ? -9.460 19.674 -38.387 1.00 24.41 84 ILE A C 1
ATOM 605 O O . ILE A 1 84 ? -10.027 20.446 -39.158 1.00 24.41 84 ILE A O 1
ATOM 609 N N . VAL A 1 85 ? -8.337 19.039 -38.715 1.00 24.34 85 VAL A N 1
ATOM 610 C CA . VAL A 1 85 ? -7.864 18.936 -40.095 1.00 24.34 85 VAL A CA 1
ATOM 611 C C . VAL A 1 85 ? -8.665 17.812 -40.740 1.00 24.34 85 VAL A C 1
ATOM 613 O O . VAL A 1 85 ? -8.432 16.635 -40.466 1.00 24.34 85 VAL A O 1
ATOM 616 N N . PHE A 1 86 ? -9.644 18.173 -41.570 1.00 22.59 86 PHE A N 1
ATOM 617 C CA . PHE A 1 86 ? -10.306 17.222 -42.456 1.00 22.59 86 PHE A CA 1
ATOM 618 C C . PHE A 1 86 ? -9.260 16.647 -43.413 1.00 22.59 86 PHE A C 1
ATOM 620 O O . PHE A 1 86 ? -8.686 17.369 -44.227 1.00 22.59 86 PHE A O 1
ATOM 627 N N . TRP A 1 87 ? -8.990 15.347 -43.306 1.00 24.97 87 TRP A N 1
ATOM 628 C CA . TRP A 1 87 ? -8.210 14.639 -44.314 1.00 24.97 87 TRP A CA 1
ATOM 629 C C . TRP A 1 87 ? -9.040 14.559 -45.595 1.00 24.97 87 TRP A C 1
ATOM 631 O O . TRP A 1 87 ? -10.070 13.888 -45.645 1.00 24.97 87 TRP A O 1
ATOM 641 N N . SER A 1 88 ? -8.588 15.275 -46.624 1.00 24.45 88 SER A N 1
ATOM 642 C CA . SER A 1 88 ? -9.025 15.078 -48.002 1.00 24.45 88 SER A CA 1
ATOM 643 C C . SER A 1 88 ? -8.675 13.651 -48.419 1.00 24.45 88 SER A C 1
ATOM 645 O O . SER A 1 88 ? -7.502 13.289 -48.491 1.00 24.45 88 SER A O 1
ATOM 647 N N . ALA A 1 89 ? -9.695 12.838 -48.683 1.00 35.00 89 ALA A N 1
ATOM 648 C CA . ALA A 1 89 ? -9.531 11.518 -49.264 1.00 35.00 89 ALA A CA 1
ATOM 649 C C . ALA A 1 89 ? -9.147 11.664 -50.741 1.00 35.00 89 ALA A C 1
ATOM 651 O O . ALA A 1 89 ? -10.010 11.884 -51.583 1.00 35.00 89 ALA A O 1
ATOM 652 N N . ASN A 1 90 ? -7.851 11.573 -51.036 1.00 30.11 90 ASN A N 1
ATOM 653 C CA . ASN A 1 90 ? -7.354 11.050 -52.305 1.00 30.11 90 ASN A CA 1
ATOM 654 C C . ASN A 1 90 ? -5.847 10.819 -52.213 1.00 30.11 90 ASN A C 1
ATOM 656 O O . ASN A 1 90 ? -5.056 11.696 -52.526 1.00 30.11 90 ASN A O 1
ATOM 660 N N . GLU A 1 91 ? -5.469 9.614 -51.799 1.00 31.72 91 GLU A N 1
ATOM 661 C CA . GLU A 1 91 ? -4.230 8.982 -52.239 1.00 31.72 91 GLU A CA 1
ATOM 662 C C . GLU A 1 91 ? -4.357 7.477 -51.999 1.00 31.72 91 GLU A C 1
ATOM 664 O O . GLU A 1 91 ? -4.399 6.987 -50.870 1.00 31.72 91 GLU A O 1
ATOM 669 N N . THR A 1 92 ? -4.484 6.727 -53.090 1.00 38.12 92 THR A N 1
ATOM 670 C CA . THR A 1 92 ? -4.335 5.274 -53.113 1.00 38.12 92 THR A CA 1
ATOM 671 C C . THR A 1 92 ? -2.874 4.927 -52.840 1.00 38.12 92 THR A C 1
ATOM 673 O O . THR A 1 92 ? -2.108 4.680 -53.767 1.00 38.12 92 THR A O 1
ATOM 676 N N . GLN A 1 93 ? -2.482 4.921 -51.567 1.00 36.19 93 GLN A N 1
ATOM 677 C CA . GLN A 1 93 ? -1.252 4.275 -51.122 1.00 36.19 93 GLN A CA 1
ATOM 678 C C . GLN A 1 93 ? -1.601 2.880 -50.604 1.00 36.19 93 GLN A C 1
ATOM 680 O O . GLN A 1 93 ? -2.324 2.703 -49.623 1.00 36.19 93 GLN A O 1
ATOM 685 N N . THR A 1 94 ? -1.102 1.868 -51.307 1.00 32.09 94 THR A N 1
ATOM 686 C CA . THR A 1 94 ? -1.017 0.490 -50.816 1.00 32.09 94 THR A CA 1
ATOM 687 C C . THR A 1 94 ? -0.404 0.483 -49.412 1.00 32.09 94 THR A C 1
ATOM 689 O O . THR A 1 94 ? 0.644 1.103 -49.229 1.00 32.09 94 THR A O 1
ATOM 692 N N . PRO A 1 95 ? -1.002 -0.196 -48.415 1.00 37.56 95 PRO A N 1
ATOM 693 C CA . PRO A 1 95 ? -0.477 -0.175 -47.060 1.00 37.56 95 PRO A CA 1
ATOM 694 C C . PRO A 1 95 ? 0.838 -0.956 -47.025 1.00 37.56 95 PRO A C 1
ATOM 696 O O . PRO A 1 95 ? 0.844 -2.190 -47.011 1.00 37.56 95 PRO A O 1
ATOM 699 N N . GLU A 1 96 ? 1.963 -0.242 -47.007 1.00 39.81 96 GLU A N 1
ATOM 700 C CA . GLU A 1 96 ? 3.238 -0.828 -46.616 1.00 39.81 96 GLU A CA 1
ATOM 701 C C . GLU A 1 96 ? 3.070 -1.424 -45.215 1.00 39.81 96 GLU A C 1
ATOM 703 O O . GLU A 1 96 ? 2.724 -0.734 -44.250 1.00 39.81 96 GLU A O 1
ATOM 708 N N . LYS A 1 97 ? 3.281 -2.738 -45.095 1.00 42.59 97 LYS A N 1
ATOM 709 C CA . LYS A 1 97 ? 3.323 -3.431 -43.805 1.00 42.59 97 LYS A CA 1
ATOM 710 C C . LYS A 1 97 ? 4.528 -2.914 -43.021 1.00 42.59 97 LYS A C 1
ATOM 712 O O . LYS A 1 97 ? 5.606 -3.500 -43.072 1.00 42.59 97 LYS A O 1
ATOM 717 N N . LYS A 1 98 ? 4.345 -1.818 -42.287 1.00 55.25 98 LYS A N 1
ATOM 718 C CA . LYS A 1 98 ? 5.345 -1.297 -41.358 1.00 55.25 98 LYS A CA 1
ATOM 719 C C . LYS A 1 98 ? 5.627 -2.379 -40.314 1.00 55.25 98 LYS A C 1
ATOM 721 O O . LYS A 1 98 ? 4.739 -2.744 -39.544 1.00 55.25 98 LYS A O 1
ATOM 726 N N . VAL A 1 99 ? 6.838 -2.938 -40.332 1.00 60.19 99 VAL A N 1
ATOM 727 C CA . VAL A 1 99 ? 7.273 -3.931 -39.342 1.00 60.19 99 VAL A CA 1
ATOM 728 C C . VAL A 1 99 ? 7.229 -3.259 -37.973 1.00 60.19 99 VAL A C 1
ATOM 730 O O . VAL A 1 99 ? 7.935 -2.287 -37.721 1.00 60.19 99 VAL A O 1
ATOM 733 N N . MET A 1 100 ? 6.332 -3.739 -37.117 1.00 69.31 100 MET A N 1
ATOM 734 C CA . MET A 1 100 ? 6.073 -3.158 -35.805 1.00 69.31 100 MET A CA 1
ATOM 735 C C . MET A 1 100 ? 7.264 -3.416 -34.875 1.00 69.31 100 MET A C 1
ATOM 737 O O . MET A 1 100 ? 7.704 -4.560 -34.741 1.00 69.31 100 MET A O 1
ATOM 741 N N . GLY A 1 101 ? 7.795 -2.370 -34.235 1.00 83.69 101 GLY A N 1
ATOM 742 C CA . GLY A 1 101 ? 8.877 -2.515 -33.265 1.00 83.69 101 GLY A CA 1
ATOM 743 C C . GLY A 1 101 ? 8.415 -3.250 -32.002 1.00 83.69 101 GLY A C 1
ATOM 744 O O . GLY A 1 101 ? 7.226 -3.301 -31.688 1.00 83.69 101 GLY A O 1
ATOM 745 N N . LYS A 1 102 ? 9.356 -3.793 -31.219 1.00 89.81 102 LYS A N 1
ATOM 746 C CA . LYS A 1 102 ? 9.028 -4.527 -29.979 1.00 89.81 102 LYS A CA 1
ATOM 747 C C . LYS A 1 102 ? 8.245 -3.661 -28.975 1.00 89.81 102 LYS A C 1
ATOM 749 O O . LYS A 1 102 ? 7.264 -4.124 -28.401 1.00 89.81 102 LYS A O 1
ATOM 754 N N . LEU A 1 103 ? 8.620 -2.383 -28.833 1.00 90.38 103 LEU A N 1
ATOM 755 C CA . LEU A 1 103 ? 7.883 -1.412 -28.012 1.00 90.38 103 LEU A CA 1
ATOM 756 C C . LEU A 1 103 ? 6.461 -1.172 -28.538 1.00 90.38 103 LEU A C 1
ATOM 758 O O . LEU A 1 103 ? 5.519 -1.121 -27.751 1.00 90.38 103 LEU A O 1
ATOM 762 N N . ASP A 1 104 ? 6.296 -1.061 -29.857 1.00 91.19 104 ASP A N 1
ATOM 763 C CA . ASP A 1 104 ? 4.988 -0.833 -30.475 1.00 91.19 104 ASP A CA 1
ATOM 764 C C . ASP A 1 104 ? 4.032 -2.003 -30.192 1.00 91.19 104 ASP A C 1
ATOM 766 O O . ASP A 1 104 ? 2.849 -1.784 -29.935 1.00 91.19 104 ASP A O 1
ATOM 770 N N . MET A 1 105 ? 4.544 -3.241 -30.152 1.00 92.25 105 MET A N 1
ATOM 771 C CA . MET A 1 105 ? 3.752 -4.415 -29.768 1.00 92.25 105 MET A CA 1
ATOM 772 C C . MET A 1 105 ? 3.267 -4.343 -28.312 1.00 92.25 105 MET A C 1
ATOM 774 O O . MET A 1 105 ? 2.108 -4.662 -28.034 1.00 92.25 105 MET A O 1
ATOM 778 N N . VAL A 1 106 ? 4.133 -3.923 -27.382 1.00 95.00 106 VAL A N 1
ATOM 779 C CA . VAL A 1 106 ? 3.768 -3.728 -25.965 1.00 95.00 106 VAL A CA 1
ATOM 780 C C . VAL A 1 106 ? 2.704 -2.632 -25.836 1.00 95.00 106 VAL A C 1
ATOM 782 O O . VAL A 1 106 ? 1.682 -2.826 -25.175 1.00 95.00 106 VAL A O 1
ATOM 785 N N . GLU A 1 107 ? 2.885 -1.502 -26.520 1.00 95.31 107 GLU A N 1
ATOM 786 C CA . GLU A 1 107 ? 1.929 -0.388 -26.497 1.00 95.31 107 GLU A CA 1
ATOM 787 C C . GLU A 1 107 ? 0.588 -0.729 -27.162 1.00 95.31 107 GLU A C 1
ATOM 789 O O . GLU A 1 107 ? -0.467 -0.295 -26.684 1.00 95.31 107 GLU A O 1
ATOM 794 N N . ALA A 1 108 ? 0.591 -1.551 -28.216 1.00 94.44 108 ALA A N 1
ATOM 795 C CA . ALA A 1 108 ? -0.629 -2.058 -28.840 1.00 94.44 108 ALA A CA 1
ATOM 796 C C . ALA A 1 108 ? -1.433 -2.941 -27.870 1.00 94.44 108 ALA A C 1
ATOM 798 O O . ALA A 1 108 ? -2.645 -2.756 -27.730 1.00 94.44 108 ALA A O 1
ATOM 799 N N . LYS A 1 109 ? -0.765 -3.842 -27.136 1.00 95.62 109 LYS A N 1
ATOM 800 C CA . LYS A 1 109 ? -1.395 -4.677 -26.096 1.00 95.62 109 LYS A CA 1
ATOM 801 C C . LYS A 1 109 ? -1.989 -3.850 -24.962 1.00 95.62 109 LYS A C 1
ATOM 803 O O . LYS A 1 109 ? -3.139 -4.073 -24.583 1.00 95.62 109 LYS A O 1
ATOM 808 N N . LEU A 1 110 ? -1.261 -2.842 -24.481 1.00 96.25 110 LEU A N 1
ATOM 809 C CA . LEU A 1 110 ? -1.789 -1.884 -23.505 1.00 96.25 110 LEU A CA 1
ATOM 810 C C . LEU A 1 110 ? -2.997 -1.120 -24.064 1.00 96.25 110 LEU A C 1
ATOM 812 O O . LEU A 1 110 ? -3.974 -0.906 -23.352 1.00 96.25 110 LEU A O 1
ATOM 816 N N . GLY A 1 111 ? -2.971 -0.743 -25.346 1.00 95.56 111 GLY A N 1
ATOM 817 C CA . GLY A 1 111 ? -4.115 -0.161 -26.053 1.00 95.56 111 GLY A CA 1
ATOM 818 C C . GLY A 1 111 ? -5.364 -1.045 -26.003 1.00 95.56 111 GLY A C 1
ATOM 819 O O . GLY A 1 111 ? -6.433 -0.560 -25.627 1.00 95.56 111 GLY A O 1
ATOM 820 N N . MET A 1 112 ? -5.215 -2.337 -26.304 1.00 96.19 112 MET A N 1
ATOM 821 C CA . MET A 1 112 ? -6.310 -3.313 -26.229 1.00 96.19 112 MET A CA 1
ATOM 822 C C . MET A 1 112 ? -6.835 -3.480 -24.799 1.00 96.19 112 MET A C 1
ATOM 824 O O . MET A 1 112 ? -8.046 -3.445 -24.589 1.00 96.19 112 MET A O 1
ATOM 828 N N . ALA A 1 113 ? -5.946 -3.579 -23.806 1.00 96.62 113 ALA A N 1
ATOM 829 C CA . ALA A 1 113 ? -6.346 -3.661 -22.402 1.00 96.62 113 ALA A CA 1
ATOM 830 C C . ALA A 1 113 ? -7.134 -2.416 -21.954 1.00 96.62 113 ALA A C 1
ATOM 832 O O . ALA A 1 113 ? -8.169 -2.537 -21.297 1.00 96.62 113 ALA A O 1
ATOM 833 N N . ARG A 1 114 ? -6.703 -1.209 -22.352 1.00 96.00 114 ARG A N 1
ATOM 834 C CA . ARG A 1 114 ? -7.440 0.038 -22.074 1.00 96.00 114 ARG A CA 1
ATOM 835 C C . ARG A 1 114 ? -8.844 0.020 -22.682 1.00 96.00 114 ARG A C 1
ATOM 837 O O . ARG A 1 114 ? -9.790 0.418 -22.004 1.00 96.00 114 ARG A O 1
ATOM 844 N N . ALA A 1 115 ? -8.983 -0.429 -23.930 1.00 94.75 115 ALA A N 1
ATOM 845 C CA . ALA A 1 115 ? -10.282 -0.540 -24.595 1.00 94.75 115 ALA A CA 1
ATOM 846 C C . ALA A 1 115 ? -11.205 -1.522 -23.854 1.00 94.75 115 ALA A C 1
ATOM 848 O O . ALA A 1 115 ? -12.303 -1.145 -23.449 1.00 94.75 115 ALA A O 1
ATOM 849 N N . ALA A 1 116 ? -10.701 -2.718 -23.547 1.00 94.56 116 ALA A N 1
ATOM 850 C CA . ALA A 1 116 ? -11.418 -3.742 -22.794 1.00 94.56 116 ALA A CA 1
ATOM 851 C C . ALA A 1 116 ? -11.906 -3.259 -21.413 1.00 94.56 116 ALA A C 1
ATOM 853 O O . ALA A 1 116 ? -13.036 -3.536 -21.006 1.00 94.56 116 ALA A O 1
ATOM 854 N N . ILE A 1 117 ? -11.069 -2.512 -20.684 1.00 94.38 117 ILE A N 1
ATOM 855 C CA . ILE A 1 117 ? -11.427 -1.940 -19.376 1.00 94.38 117 ILE A CA 1
ATOM 856 C C . ILE A 1 117 ? -12.526 -0.880 -19.519 1.00 94.38 117 ILE A C 1
ATOM 858 O O . ILE A 1 117 ? -13.444 -0.843 -18.699 1.00 94.38 117 ILE A O 1
ATOM 862 N N . ARG A 1 118 ? -12.460 -0.033 -20.555 1.00 92.62 118 ARG A N 1
ATOM 863 C CA . ARG A 1 118 ? -13.486 0.988 -20.827 1.00 92.62 118 ARG A CA 1
ATOM 864 C C . ARG A 1 118 ? -14.827 0.353 -21.190 1.00 92.62 118 ARG A C 1
ATOM 866 O O . ARG A 1 118 ? -15.854 0.769 -20.664 1.00 92.62 118 ARG A O 1
ATOM 873 N N . GLU A 1 119 ? -14.825 -0.687 -22.017 1.00 92.38 119 GLU A N 1
ATOM 874 C CA . GLU A 1 119 ? -16.042 -1.412 -22.411 1.00 92.38 119 GLU A CA 1
ATOM 875 C C . GLU A 1 119 ? -16.759 -2.065 -21.217 1.00 92.38 119 GLU A C 1
ATOM 877 O O . GLU A 1 119 ? -17.991 -2.128 -21.186 1.00 92.38 119 GLU A O 1
ATOM 882 N N . ALA A 1 120 ? -16.021 -2.474 -20.178 1.00 91.88 120 ALA A N 1
ATOM 883 C CA . ALA A 1 120 ? -16.601 -3.055 -18.964 1.00 91.88 120 ALA A CA 1
ATOM 884 C C . ALA A 1 120 ? -17.519 -2.100 -18.178 1.00 91.88 120 ALA A C 1
ATOM 886 O O . ALA A 1 120 ? -18.281 -2.562 -17.326 1.00 91.88 120 ALA A O 1
ATOM 887 N N . LEU A 1 121 ? -17.490 -0.791 -18.463 1.00 88.25 121 LEU A N 1
ATOM 888 C CA . LEU A 1 121 ? -18.454 0.170 -17.913 1.00 88.25 121 LEU A CA 1
ATOM 889 C C . LEU A 1 121 ? -19.886 -0.113 -18.382 1.00 88.25 121 LEU A C 1
ATOM 891 O O . LEU A 1 121 ? -20.831 0.104 -17.624 1.00 88.25 121 LEU A O 1
ATOM 895 N N . HIS A 1 122 ? -20.034 -0.610 -19.610 1.00 87.94 122 HIS A N 1
ATOM 896 C CA . HIS A 1 122 ? -21.326 -0.853 -20.253 1.00 87.94 122 HIS A CA 1
ATOM 897 C C . HIS A 1 122 ? -21.642 -2.347 -20.405 1.00 87.94 122 HIS A C 1
ATOM 899 O O . HIS A 1 122 ? -22.784 -2.712 -20.673 1.00 87.94 122 HIS A O 1
ATOM 905 N N . GLY A 1 123 ? -20.647 -3.214 -20.210 1.00 80.50 123 GLY A N 1
ATOM 906 C CA . GLY A 1 123 ? -20.784 -4.660 -20.338 1.00 80.50 123 GLY A CA 1
ATOM 907 C C . GLY A 1 123 ? -21.419 -5.379 -19.140 1.00 80.50 123 GLY A C 1
ATOM 908 O O . GLY A 1 123 ? -21.567 -4.867 -18.019 1.00 80.50 123 GLY A O 1
ATOM 909 N N . ASN A 1 124 ? -21.752 -6.647 -19.383 1.00 80.56 124 ASN A N 1
ATOM 910 C CA . ASN A 1 124 ? -22.091 -7.592 -18.325 1.00 80.56 124 ASN A CA 1
ATOM 911 C C . ASN A 1 124 ? -20.841 -8.004 -17.539 1.00 80.56 124 ASN A C 1
ATOM 913 O O . ASN A 1 124 ? -19.718 -7.929 -18.034 1.00 80.56 124 ASN A O 1
ATOM 917 N N . GLN A 1 125 ? -21.049 -8.428 -16.291 1.00 78.81 125 GLN A N 1
ATOM 918 C CA . GLN A 1 125 ? -19.964 -8.920 -15.449 1.00 78.81 125 GLN A CA 1
ATOM 919 C C . GLN A 1 125 ? -19.337 -10.152 -16.105 1.00 78.81 125 GLN A C 1
ATOM 921 O O . GLN A 1 125 ? -20.044 -11.118 -16.394 1.00 78.81 125 GLN A O 1
ATOM 926 N N . THR A 1 126 ? -18.021 -10.131 -16.312 1.00 79.62 126 THR A N 1
ATOM 927 C CA . THR A 1 126 ? -17.288 -11.316 -16.764 1.00 79.62 126 THR A CA 1
ATOM 928 C C . THR A 1 126 ? -17.444 -12.427 -15.726 1.00 79.62 126 THR A C 1
ATOM 930 O O . THR A 1 126 ? -17.336 -12.167 -14.527 1.00 79.62 126 THR A O 1
ATOM 933 N N . SER A 1 127 ? -17.722 -13.651 -16.174 1.00 81.19 127 SER A N 1
ATOM 934 C CA . SER A 1 127 ? -17.722 -14.826 -15.300 1.00 81.19 127 SER A CA 1
ATOM 935 C C . SER A 1 127 ? -16.283 -15.205 -14.944 1.00 81.19 127 SER A C 1
ATOM 937 O O . SER A 1 127 ? -15.413 -15.195 -15.812 1.00 81.19 127 SER A O 1
ATOM 939 N N . ASP A 1 128 ? -16.041 -15.522 -13.675 1.00 86.69 128 ASP A N 1
ATOM 940 C CA . ASP A 1 128 ? -14.773 -16.048 -13.171 1.00 86.69 128 ASP A CA 1
ATOM 941 C C . ASP A 1 128 ? -15.089 -17.135 -12.139 1.00 86.69 128 ASP A C 1
ATOM 943 O O . ASP A 1 128 ? -15.931 -16.936 -11.260 1.00 86.69 128 ASP A O 1
ATOM 947 N N . PHE A 1 129 ? -14.451 -18.296 -12.282 1.00 84.44 129 PHE A N 1
ATOM 948 C CA . PHE A 1 129 ? -14.679 -19.460 -11.428 1.00 84.44 129 PHE A CA 1
ATOM 949 C C . PHE A 1 129 ? -14.082 -19.313 -10.022 1.00 84.44 129 PHE A C 1
ATOM 951 O O . PHE A 1 129 ? -14.512 -20.022 -9.116 1.00 84.44 129 PHE A O 1
ATOM 958 N N . ASP A 1 130 ? -13.107 -18.423 -9.829 1.00 86.75 130 ASP A N 1
ATOM 959 C CA . ASP A 1 130 ? -12.425 -18.233 -8.545 1.00 86.75 130 ASP A CA 1
ATOM 960 C C . ASP A 1 130 ? -13.033 -17.072 -7.749 1.00 86.75 130 ASP A C 1
ATOM 962 O O . ASP A 1 130 ? -13.607 -17.262 -6.672 1.00 86.75 130 ASP A O 1
ATOM 966 N N . TYR A 1 131 ? -12.951 -15.848 -8.279 1.00 90.12 131 TYR A N 1
ATOM 967 C CA . TYR A 1 131 ? -13.461 -14.679 -7.575 1.00 90.12 131 TYR A CA 1
ATOM 968 C C . TYR A 1 131 ? -14.003 -13.606 -8.505 1.00 90.12 131 TYR A C 1
ATOM 970 O O . TYR A 1 131 ? -13.307 -13.090 -9.368 1.00 90.12 131 TYR A O 1
ATOM 978 N N . VAL A 1 132 ? -15.232 -13.183 -8.218 1.00 92.06 132 VAL A N 1
ATOM 979 C CA . VAL A 1 132 ? -15.866 -12.038 -8.863 1.00 92.06 132 VAL A CA 1
ATOM 980 C C . VAL A 1 132 ? -16.040 -10.932 -7.816 1.00 92.06 132 VAL A C 1
ATOM 982 O O . VAL A 1 132 ? -16.867 -11.079 -6.909 1.00 92.06 132 VAL A O 1
ATOM 985 N N . PRO A 1 133 ? -15.291 -9.815 -7.908 1.00 92.75 133 PRO A N 1
ATOM 986 C CA . PRO A 1 133 ? -15.520 -8.638 -7.079 1.00 92.75 133 PRO A CA 1
ATOM 987 C C . PRO A 1 133 ? -16.970 -8.163 -7.200 1.00 92.75 133 PRO A C 1
ATOM 989 O O . PRO A 1 133 ? -17.481 -7.971 -8.305 1.00 92.75 133 PRO A O 1
ATOM 992 N N . MET A 1 134 ? -17.639 -7.949 -6.065 1.00 92.06 134 MET A N 1
ATOM 993 C CA . MET A 1 134 ? -19.033 -7.507 -6.031 1.00 92.06 134 MET A CA 1
ATOM 994 C C . MET A 1 134 ? -19.303 -6.508 -4.909 1.00 92.06 134 MET A C 1
ATOM 996 O O . MET A 1 134 ? -18.704 -6.544 -3.833 1.00 92.06 134 MET A O 1
ATOM 1000 N N . GLY A 1 135 ? -20.293 -5.653 -5.155 1.00 92.50 135 GLY A N 1
ATOM 1001 C CA . GLY A 1 135 ? -20.838 -4.746 -4.159 1.00 92.50 135 GLY A CA 1
ATOM 1002 C C . GLY A 1 135 ? -20.028 -3.460 -3.951 1.00 92.50 135 GLY A C 1
ATOM 1003 O O . GLY A 1 135 ? -19.027 -3.208 -4.618 1.00 92.50 135 GLY A O 1
ATOM 1004 N N . PRO A 1 136 ? -20.471 -2.626 -3.000 1.00 95.25 136 PRO A N 1
ATOM 1005 C CA . PRO A 1 136 ? -20.019 -1.241 -2.850 1.00 95.25 136 PRO A CA 1
ATOM 1006 C C . PRO A 1 136 ? -18.670 -1.097 -2.132 1.00 95.25 136 PRO A C 1
ATOM 1008 O O . PRO A 1 136 ? -18.278 0.015 -1.798 1.00 95.25 136 PRO A O 1
ATOM 1011 N N . VAL A 1 137 ? -17.980 -2.209 -1.849 1.00 97.12 137 VAL A N 1
ATOM 1012 C CA . VAL A 1 137 ? -16.586 -2.189 -1.368 1.00 97.12 137 VAL A CA 1
ATOM 1013 C C . VAL A 1 137 ? -15.666 -1.600 -2.437 1.00 97.12 137 VAL A C 1
ATOM 1015 O O . VAL A 1 137 ? -14.654 -0.992 -2.105 1.00 97.12 137 VAL A O 1
ATOM 1018 N N . TYR A 1 138 ? -16.043 -1.742 -3.707 1.00 97.38 138 TYR A N 1
ATOM 1019 C CA . TYR A 1 138 ? -15.306 -1.226 -4.849 1.00 97.38 138 TYR A CA 1
ATOM 1020 C C . TYR A 1 138 ? -15.975 0.029 -5.407 1.00 97.38 138 TYR A C 1
ATOM 1022 O O . TYR A 1 138 ? -17.203 0.126 -5.384 1.00 97.38 138 TYR A O 1
ATOM 1030 N N . TRP A 1 139 ? -15.191 0.951 -5.972 1.00 95.44 139 TRP A N 1
ATOM 1031 C CA . TRP A 1 139 ? -15.740 2.081 -6.739 1.00 95.44 139 TRP A CA 1
ATOM 1032 C C . TRP A 1 139 ? -16.530 1.603 -7.956 1.00 95.44 139 TRP A C 1
ATOM 1034 O O . TRP A 1 139 ? -17.642 2.058 -8.209 1.00 95.44 139 TRP A O 1
ATOM 1044 N N . ASN A 1 140 ? -15.966 0.636 -8.679 1.00 95.44 140 ASN A N 1
ATOM 1045 C CA . ASN A 1 140 ? -16.648 -0.088 -9.738 1.00 95.44 140 ASN A CA 1
ATOM 1046 C C . ASN A 1 140 ? -16.122 -1.527 -9.788 1.00 95.44 140 ASN A C 1
ATOM 1048 O O . ASN A 1 140 ? -15.048 -1.798 -10.325 1.00 95.44 140 ASN A O 1
ATOM 1052 N N . ALA A 1 141 ? -16.887 -2.455 -9.212 1.00 94.38 141 ALA A N 1
ATOM 1053 C CA . ALA A 1 141 ? -16.486 -3.854 -9.101 1.00 94.38 141 ALA A CA 1
ATOM 1054 C C . ALA A 1 141 ? -16.322 -4.539 -10.472 1.00 94.38 141 ALA A C 1
ATOM 1056 O O . ALA A 1 141 ? -15.451 -5.395 -10.629 1.00 94.38 141 ALA A O 1
ATOM 1057 N N . LYS A 1 142 ? -17.110 -4.128 -11.479 1.00 93.62 142 LYS A N 1
ATOM 1058 C CA . LYS A 1 142 ? -17.040 -4.683 -12.838 1.00 93.62 142 LYS A CA 1
ATOM 1059 C C . LYS A 1 142 ? -15.758 -4.278 -13.552 1.00 93.62 142 LYS A C 1
ATOM 1061 O O . LYS A 1 142 ? -15.035 -5.123 -14.071 1.00 93.62 142 LYS A O 1
ATOM 1066 N N . VAL A 1 143 ? -15.459 -2.981 -13.529 1.00 95.19 143 VAL A N 1
ATOM 1067 C CA . VAL A 1 143 ? -14.251 -2.416 -14.143 1.00 95.19 143 VAL A CA 1
ATOM 1068 C C . VAL A 1 143 ? -13.005 -2.937 -13.439 1.00 95.19 143 VAL A C 1
ATOM 1070 O O . VAL A 1 143 ? -12.049 -3.319 -14.110 1.00 95.19 143 VAL A O 1
ATOM 1073 N N . PHE A 1 144 ? -13.028 -3.024 -12.104 1.00 96.44 144 PHE A N 1
ATOM 1074 C CA . PHE A 1 144 ? -11.937 -3.632 -11.346 1.00 96.44 144 PHE A CA 1
ATOM 1075 C C . PHE A 1 144 ? -11.705 -5.084 -11.771 1.00 96.44 144 PHE A C 1
ATOM 1077 O O . PHE A 1 144 ? -10.579 -5.441 -12.110 1.00 96.44 144 PHE A O 1
ATOM 1084 N N . HIS A 1 145 ? -12.768 -5.893 -11.823 1.00 96.06 145 HIS A N 1
ATOM 1085 C CA . HIS A 1 145 ? -12.667 -7.276 -12.273 1.00 96.06 145 HIS A CA 1
ATOM 1086 C C . HIS A 1 145 ? -12.058 -7.359 -13.675 1.00 96.06 145 HIS A C 1
ATOM 1088 O O . HIS A 1 145 ? -11.065 -8.056 -13.861 1.00 96.06 145 HIS A O 1
ATOM 1094 N N . ARG A 1 146 ? -12.577 -6.594 -14.647 1.00 96.00 146 ARG A N 1
ATOM 1095 C CA . ARG A 1 146 ? -12.037 -6.628 -16.011 1.00 96.00 146 ARG A CA 1
ATOM 1096 C C . ARG A 1 146 ? -10.571 -6.206 -16.064 1.00 96.00 146 ARG A C 1
ATOM 1098 O O . ARG A 1 146 ? -9.774 -6.872 -16.712 1.00 96.00 146 ARG A O 1
ATOM 1105 N N . SER A 1 147 ? -10.213 -5.129 -15.370 1.00 97.12 147 SER A N 1
ATOM 1106 C CA . SER A 1 147 ? -8.837 -4.630 -15.316 1.00 97.12 147 SER A CA 1
ATOM 1107 C C . SER A 1 147 ? -7.870 -5.645 -14.711 1.00 97.12 147 SER A C 1
ATOM 1109 O O . SER A 1 147 ? -6.756 -5.796 -15.213 1.00 97.12 147 SER A O 1
ATOM 1111 N N . TYR A 1 148 ? -8.306 -6.373 -13.684 1.00 97.75 148 TYR A N 1
ATOM 1112 C CA . TYR A 1 148 ? -7.540 -7.461 -13.094 1.00 97.75 148 TYR A CA 1
ATOM 1113 C C . TYR A 1 148 ? -7.315 -8.619 -14.078 1.00 97.75 148 TYR A C 1
ATOM 1115 O O . TYR A 1 148 ? -6.190 -9.089 -14.210 1.00 97.75 148 TYR A O 1
ATOM 1123 N N . MET A 1 149 ? -8.345 -9.020 -14.830 1.00 96.75 149 MET A N 1
ATOM 1124 C CA . MET A 1 149 ? -8.212 -10.075 -15.844 1.00 96.75 149 MET A CA 1
ATOM 1125 C C . MET A 1 149 ? -7.242 -9.686 -16.966 1.00 96.75 149 MET A C 1
ATOM 1127 O O . MET A 1 149 ? -6.425 -10.502 -17.385 1.00 96.75 149 MET A O 1
ATOM 1131 N N . GLU A 1 150 ? -7.293 -8.434 -17.438 1.00 97.44 150 GLU A N 1
ATOM 1132 C CA . GLU A 1 150 ? -6.330 -7.938 -18.433 1.00 97.44 150 GLU A CA 1
ATOM 1133 C C . GLU A 1 150 ? -4.901 -7.897 -17.869 1.00 97.44 150 GLU A C 1
ATOM 1135 O O . GLU A 1 150 ? -3.952 -8.228 -18.578 1.00 97.44 150 GLU A O 1
ATOM 1140 N N . MET A 1 151 ? -4.739 -7.550 -16.585 1.00 98.19 151 MET A N 1
ATOM 1141 C CA . MET A 1 151 ? -3.442 -7.619 -15.912 1.00 98.19 151 MET A CA 1
ATOM 1142 C C . MET A 1 151 ? -2.907 -9.055 -15.887 1.00 98.19 151 MET A C 1
ATOM 1144 O O . MET A 1 151 ? -1.775 -9.277 -16.298 1.00 98.19 151 MET A O 1
ATOM 1148 N N . GLU A 1 152 ? -3.688 -10.034 -15.425 1.00 97.25 152 GLU A N 1
ATOM 1149 C CA . GLU A 1 152 ? -3.253 -11.440 -15.379 1.00 97.25 152 GLU A CA 1
ATOM 1150 C C . GLU A 1 152 ? -2.876 -11.990 -16.753 1.00 97.25 152 GLU A C 1
ATOM 1152 O O . GLU A 1 152 ? -1.909 -12.743 -16.885 1.00 97.25 152 GLU A O 1
ATOM 1157 N N . LYS A 1 153 ? -3.620 -11.581 -17.780 1.00 96.38 153 LYS A N 1
ATOM 1158 C CA . LYS A 1 153 ? -3.394 -12.000 -19.158 1.00 96.38 153 LYS A CA 1
ATOM 1159 C C . LYS A 1 153 ? -2.118 -11.404 -19.756 1.00 96.38 153 LYS A C 1
ATOM 1161 O O . LYS A 1 153 ? -1.350 -12.126 -20.393 1.00 96.38 153 LYS A O 1
ATOM 1166 N N . GLU A 1 154 ? -1.909 -10.097 -19.604 1.00 97.38 154 GLU A N 1
ATOM 1167 C CA . GLU A 1 154 ? -0.887 -9.376 -20.370 1.00 97.38 154 GLU A CA 1
ATOM 1168 C C . GLU A 1 154 ? 0.352 -9.011 -19.550 1.00 97.38 154 GLU A C 1
ATOM 1170 O O . GLU A 1 154 ? 1.451 -9.053 -20.102 1.00 97.38 154 GLU A O 1
ATOM 1175 N N . LEU A 1 155 ? 0.225 -8.677 -18.259 1.00 98.56 155 LEU A N 1
ATOM 1176 C CA . LEU A 1 155 ? 1.312 -8.069 -17.485 1.00 98.56 155 LEU A CA 1
ATOM 1177 C C . LEU A 1 155 ? 2.567 -8.953 -17.475 1.00 98.56 155 LEU A C 1
ATOM 1179 O O . LEU A 1 155 ? 2.554 -10.135 -17.118 1.00 98.56 155 LEU A O 1
ATOM 1183 N N . LYS A 1 156 ? 3.683 -8.317 -17.831 1.00 98.62 156 LYS A N 1
ATOM 1184 C CA . LYS A 1 156 ? 5.035 -8.865 -17.753 1.00 98.62 156 LYS A CA 1
ATOM 1185 C C . LYS A 1 156 ? 5.951 -7.842 -17.118 1.00 98.62 156 LYS A C 1
ATOM 1187 O O . LYS A 1 156 ? 5.940 -6.681 -17.525 1.00 98.62 156 LYS A O 1
ATOM 1192 N N . ILE A 1 157 ? 6.733 -8.282 -16.146 1.00 98.75 157 ILE A N 1
ATOM 1193 C CA . ILE A 1 157 ? 7.649 -7.446 -15.381 1.00 98.75 157 ILE A CA 1
ATOM 1194 C C . ILE A 1 157 ? 9.052 -8.005 -15.543 1.00 98.75 157 ILE A C 1
ATOM 1196 O O . ILE A 1 157 ? 9.291 -9.178 -15.253 1.00 98.75 157 ILE A O 1
ATOM 1200 N N . TYR A 1 158 ? 9.973 -7.177 -16.017 1.00 98.75 158 TYR A N 1
ATOM 1201 C CA . TYR A 1 158 ? 11.389 -7.510 -15.979 1.00 98.75 158 TYR A CA 1
ATOM 1202 C C . TYR A 1 158 ? 11.951 -7.075 -14.630 1.00 98.75 158 TYR A C 1
ATOM 1204 O O . TYR A 1 158 ? 11.729 -5.942 -14.213 1.00 98.75 158 TYR A O 1
ATOM 1212 N N . VAL A 1 159 ? 12.646 -7.970 -13.939 1.00 98.56 159 VAL A N 1
ATOM 1213 C CA . VAL A 1 159 ? 13.361 -7.654 -12.697 1.00 98.56 159 VAL A CA 1
ATOM 1214 C C . VAL A 1 159 ? 14.824 -7.496 -13.080 1.00 98.56 159 VAL A C 1
ATOM 1216 O O . VAL A 1 159 ? 15.384 -8.441 -13.637 1.00 98.56 159 VAL A O 1
ATOM 1219 N N . TYR A 1 160 ? 15.407 -6.319 -12.840 1.00 98.44 160 TYR A N 1
ATOM 1220 C CA . TYR A 1 160 ? 16.844 -6.115 -13.052 1.00 98.44 160 TYR A CA 1
ATOM 1221 C C . TYR A 1 160 ? 17.650 -7.107 -12.223 1.00 98.44 160 TYR A C 1
ATOM 1223 O O . TYR A 1 160 ? 17.228 -7.429 -11.124 1.00 98.44 160 TYR A O 1
ATOM 1231 N N . GLU A 1 161 ? 18.760 -7.607 -12.762 1.00 96.88 161 GLU A N 1
ATOM 1232 C CA . GLU A 1 161 ? 19.592 -8.629 -12.102 1.00 96.88 161 GLU A CA 1
ATOM 1233 C C . GLU A 1 161 ? 20.774 -8.005 -11.346 1.00 96.88 161 GLU A C 1
ATOM 1235 O O . GLU A 1 161 ? 21.506 -8.694 -10.645 1.00 96.88 161 GLU A O 1
ATOM 1240 N N . GLU A 1 162 ? 20.999 -6.704 -11.528 1.00 97.38 162 GLU A N 1
ATOM 1241 C CA . GLU A 1 162 ? 22.081 -5.968 -10.896 1.00 97.38 162 GLU A CA 1
ATOM 1242 C C . GLU A 1 162 ? 21.804 -5.715 -9.419 1.00 97.38 162 GLU A C 1
ATOM 1244 O O . GLU A 1 162 ? 20.683 -5.389 -9.017 1.00 97.38 162 GLU A O 1
ATOM 1249 N N . GLY A 1 163 ? 22.900 -5.670 -8.663 1.00 95.25 163 GLY A N 1
ATOM 1250 C CA . GLY A 1 163 ? 22.899 -5.392 -7.237 1.00 95.25 163 GLY A CA 1
ATOM 1251 C C . GLY A 1 163 ? 22.960 -6.681 -6.432 1.00 95.25 163 GLY A C 1
ATOM 1252 O O . GLY A 1 163 ? 22.438 -7.712 -6.831 1.00 95.25 163 GLY A O 1
ATOM 1253 N N . GLU A 1 164 ? 23.605 -6.614 -5.274 1.00 93.88 164 GLU A N 1
ATOM 1254 C CA . GLU A 1 164 ? 23.765 -7.769 -4.394 1.00 93.88 164 GLU A CA 1
ATOM 1255 C C . GLU A 1 164 ? 23.011 -7.560 -3.071 1.00 93.88 164 GLU A C 1
ATOM 1257 O O . GLU A 1 164 ? 22.843 -6.419 -2.604 1.00 93.88 164 GLU A O 1
ATOM 1262 N N . PRO A 1 165 ? 22.578 -8.650 -2.415 1.00 94.94 165 PRO A N 1
ATOM 1263 C CA . PRO A 1 165 ? 22.143 -8.599 -1.030 1.00 94.94 165 PRO A CA 1
ATOM 1264 C C . PRO A 1 165 ? 23.228 -7.998 -0.116 1.00 94.94 165 PRO A C 1
ATOM 1266 O O . PRO A 1 165 ? 24.421 -8.139 -0.380 1.00 94.94 165 PRO A O 1
ATOM 1269 N N . PRO A 1 166 ? 22.843 -7.355 0.999 1.00 93.88 166 PRO A N 1
ATOM 1270 C CA . PRO A 1 166 ? 21.488 -7.311 1.544 1.00 93.88 166 PRO A CA 1
ATOM 1271 C C . PRO A 1 166 ? 20.623 -6.147 1.031 1.00 93.88 166 PRO A C 1
ATOM 1273 O O . PRO A 1 166 ? 19.455 -6.081 1.404 1.00 93.88 166 PRO A O 1
ATOM 1276 N N . VAL A 1 167 ? 21.169 -5.237 0.213 1.00 95.44 167 VAL A N 1
ATOM 1277 C CA . VAL A 1 167 ? 20.458 -4.031 -0.259 1.00 95.44 167 VAL A CA 1
ATOM 1278 C C . VAL A 1 167 ? 19.526 -4.327 -1.431 1.00 95.44 167 VAL A C 1
ATOM 1280 O O . VAL A 1 167 ? 18.407 -3.809 -1.472 1.00 95.44 167 VAL A O 1
ATOM 1283 N N . PHE A 1 168 ? 19.982 -5.159 -2.365 1.00 97.50 168 PHE A N 1
ATOM 1284 C CA . PHE A 1 168 ? 19.229 -5.548 -3.552 1.00 97.50 168 PHE A CA 1
ATOM 1285 C C . PHE A 1 168 ? 18.810 -7.015 -3.464 1.00 97.50 168 PHE A C 1
ATOM 1287 O O . PHE A 1 168 ? 19.444 -7.809 -2.768 1.00 97.50 168 PHE A O 1
ATOM 1294 N N . HIS A 1 169 ? 17.718 -7.368 -4.141 1.00 96.81 169 HIS A N 1
ATOM 1295 C CA . HIS A 1 169 ? 17.147 -8.721 -4.190 1.00 96.81 169 HIS A CA 1
ATOM 1296 C C . HIS A 1 169 ? 16.816 -9.335 -2.820 1.00 96.81 169 HIS A C 1
ATOM 1298 O O . HIS A 1 169 ? 16.569 -10.535 -2.699 1.00 96.81 169 HIS A O 1
ATOM 1304 N N . ASN A 1 170 ? 16.790 -8.515 -1.772 1.00 95.19 170 ASN A N 1
ATOM 1305 C CA . ASN A 1 170 ? 16.532 -8.931 -0.407 1.00 95.19 170 ASN A CA 1
ATOM 1306 C C . ASN A 1 170 ? 15.836 -7.804 0.360 1.00 95.19 170 ASN A C 1
ATOM 1308 O O . ASN A 1 170 ? 15.890 -6.637 -0.019 1.00 95.19 170 ASN A O 1
ATOM 1312 N N . GLY A 1 171 ? 15.181 -8.153 1.458 1.00 94.31 171 GLY A N 1
ATOM 1313 C CA . GLY A 1 171 ? 14.536 -7.204 2.347 1.00 94.31 171 GLY A CA 1
ATOM 1314 C C . GLY A 1 171 ? 13.909 -7.903 3.549 1.00 94.31 171 GLY A C 1
ATOM 1315 O O . GLY A 1 171 ? 13.860 -9.134 3.610 1.00 94.31 171 GLY A O 1
ATOM 1316 N N . PRO A 1 172 ? 13.408 -7.137 4.525 1.00 94.31 172 PRO A N 1
ATOM 1317 C CA . PRO A 1 172 ? 12.716 -7.715 5.666 1.00 94.31 172 PRO A CA 1
ATOM 1318 C C . PRO A 1 172 ? 11.402 -8.369 5.218 1.00 94.31 172 PRO A C 1
ATOM 1320 O O . PRO A 1 172 ? 10.566 -7.729 4.588 1.00 94.31 172 PRO A O 1
ATOM 1323 N N . CYS A 1 173 ? 11.191 -9.633 5.593 1.00 92.62 173 CYS A N 1
ATOM 1324 C CA . CYS A 1 173 ? 9.922 -10.353 5.388 1.00 92.62 173 CYS A CA 1
ATOM 1325 C C . CYS A 1 173 ? 9.073 -10.447 6.670 1.00 92.62 173 CYS A C 1
ATOM 1327 O O . CYS A 1 173 ? 8.054 -11.139 6.698 1.00 92.62 173 CYS A O 1
ATOM 1329 N N . LYS A 1 174 ? 9.505 -9.782 7.748 1.00 91.94 174 LYS A N 1
ATOM 1330 C CA . LYS A 1 174 ? 8.882 -9.797 9.078 1.00 91.94 174 LYS A CA 1
ATOM 1331 C C . LYS A 1 174 ? 8.701 -8.374 9.601 1.00 91.94 174 LYS A C 1
ATOM 1333 O O . LYS A 1 174 ? 9.275 -7.427 9.068 1.00 91.94 174 LYS A O 1
ATOM 1338 N N . SER A 1 175 ? 7.947 -8.250 10.687 1.00 91.75 175 SER A N 1
ATOM 1339 C CA . SER A 1 175 ? 7.653 -6.988 11.363 1.00 91.75 175 SER A CA 1
ATOM 1340 C C . SER A 1 175 ? 6.902 -5.986 10.462 1.00 91.75 175 SER A C 1
ATOM 1342 O O . SER A 1 175 ? 6.172 -6.404 9.567 1.00 91.75 175 SER A O 1
ATOM 1344 N N . ILE A 1 176 ? 6.994 -4.684 10.744 1.00 87.94 176 ILE A N 1
ATOM 1345 C CA . ILE A 1 176 ? 6.223 -3.603 10.099 1.00 87.94 176 ILE A CA 1
ATOM 1346 C C . ILE A 1 176 ? 6.597 -3.352 8.628 1.00 87.94 176 ILE A C 1
ATOM 1348 O O . ILE A 1 176 ? 5.729 -3.041 7.818 1.00 87.94 176 ILE A O 1
ATOM 1352 N N . TYR A 1 177 ? 7.862 -3.565 8.255 1.00 91.75 177 TYR A N 1
ATOM 1353 C CA . TYR A 1 177 ? 8.359 -3.359 6.886 1.00 91.75 177 TYR A CA 1
ATOM 1354 C C . TYR A 1 177 ? 8.370 -4.640 6.049 1.00 91.75 177 TYR A C 1
ATOM 1356 O O . TYR A 1 177 ? 8.957 -4.672 4.969 1.00 91.75 177 TYR A O 1
ATOM 1364 N N . ALA A 1 178 ? 7.683 -5.686 6.519 1.00 94.00 178 ALA A N 1
ATOM 1365 C CA . ALA A 1 178 ? 7.662 -7.006 5.900 1.00 94.00 178 ALA A CA 1
ATOM 1366 C C . ALA A 1 178 ? 7.305 -6.983 4.406 1.00 94.00 178 ALA A C 1
ATOM 1368 O O . ALA A 1 178 ? 7.710 -7.871 3.659 1.00 94.00 178 ALA A O 1
ATOM 1369 N N . MET A 1 179 ? 6.521 -6.000 3.965 1.00 95.50 179 MET A N 1
ATOM 1370 C CA . MET A 1 179 ? 6.069 -5.919 2.580 1.00 95.50 179 MET A CA 1
ATOM 1371 C C . MET A 1 179 ? 7.198 -5.672 1.574 1.00 95.50 179 MET A C 1
ATOM 1373 O O . MET A 1 179 ? 7.051 -6.115 0.438 1.00 95.50 179 MET A O 1
ATOM 1377 N N . GLU A 1 180 ? 8.321 -5.054 1.965 1.00 95.44 180 GLU A N 1
ATOM 1378 C CA . GLU A 1 180 ? 9.475 -4.892 1.064 1.00 95.44 180 GLU A CA 1
ATOM 1379 C C . GLU A 1 180 ? 10.061 -6.251 0.678 1.00 95.44 180 GLU A C 1
ATOM 1381 O O . GLU A 1 180 ? 10.051 -6.625 -0.497 1.00 95.44 180 GLU A O 1
ATOM 1386 N N . GLY A 1 181 ? 10.501 -7.031 1.670 1.00 95.50 181 GLY A N 1
ATOM 1387 C CA . GLY A 1 181 ? 11.096 -8.342 1.426 1.00 95.50 181 GLY A CA 1
ATOM 1388 C C . GLY A 1 181 ? 10.101 -9.332 0.832 1.00 95.50 181 GLY A C 1
ATOM 1389 O O . GLY A 1 181 ? 10.438 -10.034 -0.120 1.00 95.50 181 GLY A O 1
ATOM 1390 N N . ASN A 1 182 ? 8.855 -9.354 1.326 1.00 96.25 182 ASN A N 1
ATOM 1391 C CA . ASN A 1 182 ? 7.834 -10.252 0.782 1.00 96.25 182 ASN A CA 1
ATOM 1392 C C . ASN A 1 182 ? 7.554 -9.960 -0.696 1.00 96.25 182 ASN A C 1
ATOM 1394 O O . ASN A 1 182 ? 7.458 -10.896 -1.484 1.00 96.25 182 ASN A O 1
ATOM 1398 N N . PHE A 1 183 ? 7.451 -8.691 -1.102 1.00 97.56 183 PHE A N 1
ATOM 1399 C CA . PHE A 1 183 ? 7.211 -8.370 -2.506 1.00 97.56 183 PHE A CA 1
ATOM 1400 C C . PHE A 1 183 ? 8.418 -8.706 -3.390 1.00 97.56 183 PHE A C 1
ATOM 1402 O O . PHE A 1 183 ? 8.237 -9.356 -4.420 1.00 97.56 183 PHE A O 1
ATOM 1409 N N . ILE A 1 184 ? 9.635 -8.322 -2.978 1.00 97.31 184 ILE A N 1
ATOM 1410 C CA . ILE A 1 184 ? 10.874 -8.624 -3.719 1.00 97.31 184 ILE A CA 1
ATOM 1411 C C . ILE A 1 184 ? 11.014 -10.138 -3.916 1.00 97.31 184 ILE A C 1
ATOM 1413 O O . ILE A 1 184 ? 11.148 -10.600 -5.047 1.00 97.31 184 ILE A O 1
ATOM 1417 N N . TYR A 1 185 ? 10.880 -10.918 -2.840 1.00 95.88 185 TYR A N 1
ATOM 1418 C CA . TYR A 1 185 ? 10.978 -12.377 -2.887 1.00 95.88 185 TYR A CA 1
ATOM 1419 C C . TYR A 1 185 ? 9.952 -13.004 -3.842 1.00 95.88 185 TYR A C 1
ATOM 1421 O O . TYR A 1 185 ? 10.287 -13.883 -4.638 1.00 95.88 185 TYR A O 1
ATOM 1429 N N . GLN A 1 186 ? 8.698 -12.546 -3.796 1.00 96.56 186 GLN A N 1
ATOM 1430 C CA . GLN A 1 186 ? 7.655 -13.085 -4.668 1.00 96.56 186 GLN A CA 1
ATOM 1431 C C . GLN A 1 186 ? 7.863 -12.692 -6.133 1.00 96.56 186 GLN A C 1
ATOM 1433 O O . GLN A 1 186 ? 7.600 -13.499 -7.025 1.00 96.56 186 GLN A O 1
ATOM 1438 N N . MET A 1 187 ? 8.390 -11.497 -6.408 1.00 96.81 187 MET A N 1
ATOM 1439 C CA . MET A 1 187 ? 8.700 -11.073 -7.773 1.00 96.81 187 MET A CA 1
ATOM 1440 C C . MET A 1 187 ? 9.740 -11.959 -8.461 1.00 96.81 187 MET A C 1
ATOM 1442 O O . MET A 1 187 ? 9.637 -12.163 -9.671 1.00 96.81 187 MET A O 1
ATOM 1446 N N . GLU A 1 188 ? 10.684 -12.540 -7.717 1.00 93.19 188 GLU A N 1
ATOM 1447 C CA . GLU A 1 188 ? 11.711 -13.426 -8.280 1.00 93.19 188 GLU A CA 1
ATOM 1448 C C . GLU A 1 188 ? 11.128 -14.698 -8.924 1.00 93.19 188 GLU A C 1
ATOM 1450 O O . GLU A 1 188 ? 11.669 -15.192 -9.916 1.00 93.19 188 GLU A O 1
ATOM 1455 N N . SER A 1 189 ? 10.014 -15.221 -8.406 1.00 92.88 189 SER A N 1
ATOM 1456 C CA . SER A 1 189 ? 9.412 -16.493 -8.855 1.00 92.88 189 SER A CA 1
ATOM 1457 C C . SER A 1 189 ? 7.996 -16.357 -9.427 1.00 92.88 189 SER A C 1
ATOM 1459 O O . SER A 1 189 ? 7.378 -17.343 -9.829 1.00 92.88 189 SER A O 1
ATOM 1461 N N . SER A 1 190 ? 7.485 -15.131 -9.491 1.00 96.25 190 SER A N 1
ATOM 1462 C CA . SER A 1 190 ? 6.133 -14.818 -9.940 1.00 96.25 190 SER A CA 1
ATOM 1463 C C . SER A 1 190 ? 5.899 -15.146 -11.426 1.00 96.25 190 SER A C 1
ATOM 1465 O O . SER A 1 190 ? 6.769 -14.876 -12.258 1.00 96.25 190 SER A O 1
ATOM 1467 N N . PRO A 1 191 ? 4.693 -15.613 -11.816 1.00 96.56 191 PRO A N 1
ATOM 1468 C CA . PRO A 1 191 ? 4.323 -15.819 -13.225 1.00 96.56 191 PRO A CA 1
ATOM 1469 C C . PRO A 1 191 ? 4.244 -14.512 -14.039 1.00 96.56 191 PRO A C 1
ATOM 1471 O O . PRO A 1 191 ? 4.197 -14.536 -15.274 1.00 96.56 191 PRO A O 1
ATOM 1474 N N . PHE A 1 192 ? 4.236 -13.362 -13.359 1.00 98.25 192 PHE A N 1
ATOM 1475 C CA . PHE A 1 192 ? 4.335 -12.048 -13.988 1.00 98.25 192 PHE A CA 1
ATOM 1476 C C . PHE A 1 192 ? 5.770 -11.705 -14.400 1.00 98.25 192 PHE A C 1
ATOM 1478 O O . PHE A 1 192 ? 5.957 -10.819 -15.235 1.00 98.25 192 PHE A O 1
ATOM 1485 N N . ARG A 1 193 ? 6.791 -12.386 -13.860 1.00 98.06 193 ARG A N 1
ATOM 1486 C CA . ARG A 1 193 ? 8.188 -12.141 -14.231 1.00 98.06 193 ARG A CA 1
ATOM 1487 C C . ARG A 1 193 ? 8.453 -12.598 -15.668 1.00 98.06 193 ARG A C 1
ATOM 1489 O O . ARG A 1 193 ? 8.044 -13.681 -16.082 1.00 98.06 193 ARG A O 1
ATOM 1496 N N . THR A 1 194 ? 9.191 -11.791 -16.422 1.00 98.06 194 THR A N 1
ATOM 1497 C CA . THR A 1 194 ? 9.793 -12.173 -17.706 1.00 98.06 194 THR A CA 1
ATOM 1498 C C . THR A 1 194 ? 11.311 -12.051 -17.622 1.00 98.06 194 THR A C 1
ATOM 1500 O O . THR A 1 194 ? 11.825 -11.114 -17.016 1.00 98.06 194 THR A O 1
ATOM 1503 N N . ARG A 1 195 ? 12.032 -12.991 -18.244 1.00 97.12 195 ARG A N 1
ATOM 1504 C CA . ARG A 1 195 ? 13.486 -12.878 -18.485 1.00 97.12 195 ARG A CA 1
ATOM 1505 C C . ARG A 1 195 ? 13.811 -12.169 -19.797 1.00 97.12 195 ARG A C 1
ATOM 1507 O O . ARG A 1 195 ? 14.953 -11.820 -20.044 1.00 97.12 195 ARG A O 1
ATOM 1514 N N . ASP A 1 196 ? 12.802 -11.987 -20.642 1.00 97.25 196 ASP A N 1
ATOM 1515 C CA . ASP A 1 196 ? 12.904 -11.242 -21.886 1.00 97.25 196 ASP A CA 1
ATOM 1516 C C . ASP A 1 196 ? 12.450 -9.797 -21.622 1.00 97.25 196 ASP A C 1
ATOM 1518 O O . ASP A 1 196 ? 11.241 -9.572 -21.447 1.00 97.25 196 ASP A O 1
ATOM 1522 N N . PRO A 1 197 ? 13.384 -8.832 -21.538 1.00 96.56 197 PRO A N 1
ATOM 1523 C CA . PRO A 1 197 ? 13.061 -7.446 -21.230 1.00 96.56 197 PRO A CA 1
ATOM 1524 C C . PRO A 1 197 ? 12.282 -6.740 -22.344 1.00 96.56 197 PRO A C 1
ATOM 1526 O O . PRO A 1 197 ? 11.645 -5.725 -22.069 1.00 96.56 197 PRO A O 1
ATOM 1529 N N . ASP A 1 198 ? 12.270 -7.259 -23.574 1.00 95.69 198 ASP A N 1
ATOM 1530 C CA . ASP A 1 198 ? 11.494 -6.662 -24.666 1.00 95.69 198 ASP A CA 1
ATOM 1531 C C . ASP A 1 198 ? 9.995 -6.965 -24.566 1.00 95.69 198 ASP A C 1
ATOM 1533 O O . ASP A 1 198 ? 9.172 -6.288 -25.181 1.00 95.69 198 ASP A O 1
ATOM 1537 N N . LYS A 1 199 ? 9.626 -7.983 -23.781 1.00 96.75 199 LYS A N 1
ATOM 1538 C CA . LYS A 1 199 ? 8.226 -8.314 -23.475 1.00 96.75 199 LYS A CA 1
ATOM 1539 C C . LYS A 1 199 ? 7.701 -7.574 -22.248 1.00 96.75 199 LYS A C 1
ATOM 1541 O O . LYS A 1 199 ? 6.526 -7.722 -21.915 1.00 96.75 199 LYS A O 1
ATOM 1546 N N . ALA A 1 200 ? 8.561 -6.852 -21.533 1.00 98.06 200 ALA A N 1
ATOM 1547 C CA . ALA A 1 200 ? 8.213 -6.232 -20.269 1.00 98.06 200 ALA A CA 1
ATOM 1548 C C . ALA A 1 200 ? 7.335 -4.994 -20.468 1.00 98.06 200 ALA A C 1
ATOM 1550 O O . ALA A 1 200 ? 7.597 -4.136 -21.307 1.00 98.06 200 ALA A O 1
ATOM 1551 N N . HIS A 1 201 ? 6.299 -4.898 -19.642 1.00 98.25 201 HIS A N 1
ATOM 1552 C CA . HIS A 1 201 ? 5.471 -3.706 -19.509 1.00 98.25 201 HIS A CA 1
ATOM 1553 C C . HIS A 1 201 ? 6.037 -2.777 -18.432 1.00 98.25 201 HIS A C 1
ATOM 1555 O O . HIS A 1 201 ? 5.893 -1.565 -18.548 1.00 98.25 201 HIS A O 1
ATOM 1561 N N . ILE A 1 202 ? 6.646 -3.355 -17.389 1.00 98.50 202 ILE A N 1
ATOM 1562 C CA . ILE A 1 202 ? 7.223 -2.660 -16.234 1.00 98.50 202 ILE A CA 1
ATOM 1563 C C . ILE A 1 202 ? 8.616 -3.236 -15.952 1.00 98.50 202 ILE A C 1
ATOM 1565 O O . ILE A 1 202 ? 8.824 -4.445 -16.089 1.00 98.50 202 ILE A O 1
ATOM 1569 N N . TYR A 1 203 ? 9.543 -2.387 -15.512 1.00 98.69 203 TYR A N 1
ATOM 1570 C CA . TYR A 1 203 ? 10.880 -2.774 -15.059 1.00 98.69 203 TYR A CA 1
ATOM 1571 C C . TYR A 1 203 ? 10.986 -2.564 -13.547 1.00 98.69 203 TYR A C 1
ATOM 1573 O O . TYR A 1 203 ? 10.930 -1.438 -13.058 1.00 98.69 203 TYR A O 1
ATOM 1581 N N . PHE A 1 204 ? 11.086 -3.647 -12.785 1.00 98.75 204 PHE A N 1
ATOM 1582 C CA . PHE A 1 204 ? 11.156 -3.596 -11.330 1.00 98.75 204 PHE A CA 1
ATOM 1583 C C . PHE A 1 204 ? 12.592 -3.376 -10.855 1.00 98.75 204 PHE A C 1
ATOM 1585 O O . PHE A 1 204 ? 13.511 -4.056 -11.314 1.00 98.75 204 PHE A O 1
ATOM 1592 N N . LEU A 1 205 ? 12.751 -2.442 -9.918 1.00 98.44 205 LEU A N 1
ATOM 1593 C CA . LEU A 1 205 ? 13.992 -2.143 -9.217 1.00 98.44 205 LEU A CA 1
ATOM 1594 C C . LEU A 1 205 ? 13.992 -2.907 -7.875 1.00 98.44 205 LEU A C 1
ATOM 1596 O O . LEU A 1 205 ? 13.293 -2.482 -6.949 1.00 98.44 205 LEU A O 1
ATOM 1600 N N . PRO A 1 206 ? 14.735 -4.020 -7.741 1.00 97.38 206 PRO A N 1
ATOM 1601 C CA . PRO A 1 206 ? 14.676 -4.916 -6.584 1.00 97.38 206 PRO A CA 1
ATOM 1602 C C . PRO A 1 206 ? 15.472 -4.381 -5.382 1.00 97.38 206 PRO A C 1
ATOM 1604 O O . PRO A 1 206 ? 16.271 -5.099 -4.794 1.00 97.38 206 PRO A O 1
ATOM 1607 N N . LEU A 1 207 ? 15.282 -3.114 -5.012 1.00 96.00 207 LEU A N 1
ATOM 1608 C CA . LEU A 1 207 ? 15.965 -2.481 -3.881 1.00 96.00 207 LEU A CA 1
ATOM 1609 C C . LEU A 1 207 ? 15.089 -2.475 -2.623 1.00 96.00 207 LEU A C 1
ATOM 1611 O O . LEU A 1 207 ? 13.880 -2.259 -2.699 1.00 96.00 207 LEU A O 1
ATOM 1615 N N . SER A 1 208 ? 15.712 -2.646 -1.459 1.00 97.12 208 SER A N 1
ATOM 1616 C CA . SER A 1 208 ? 15.060 -2.493 -0.157 1.00 97.12 208 SER A CA 1
ATOM 1617 C C . SER A 1 208 ? 15.517 -1.204 0.510 1.00 97.12 208 SER A C 1
ATOM 1619 O O . SER A 1 208 ? 16.682 -1.049 0.886 1.00 97.12 208 SER A O 1
ATOM 1621 N N . VAL A 1 209 ? 14.588 -0.263 0.686 1.00 96.69 209 VAL A N 1
ATOM 1622 C CA . VAL A 1 209 ? 14.883 0.976 1.413 1.00 96.69 209 VAL A CA 1
ATOM 1623 C C . VAL A 1 209 ? 15.190 0.666 2.873 1.00 96.69 209 VAL A C 1
ATOM 1625 O O . VAL A 1 209 ? 16.101 1.266 3.438 1.00 96.69 209 VAL A O 1
ATOM 1628 N N . THR A 1 210 ? 14.525 -0.324 3.468 1.00 95.62 210 THR A N 1
ATOM 1629 C CA . THR A 1 210 ? 14.849 -0.766 4.829 1.00 95.62 210 THR A CA 1
ATOM 1630 C C . THR A 1 210 ? 16.281 -1.282 4.931 1.00 95.62 210 THR A C 1
ATOM 1632 O O . THR A 1 210 ? 16.974 -0.984 5.903 1.00 95.62 210 THR A O 1
ATOM 1635 N N . ALA A 1 211 ? 16.756 -2.020 3.926 1.00 95.81 211 ALA A N 1
ATOM 1636 C CA . ALA A 1 211 ? 18.136 -2.486 3.886 1.00 95.81 211 ALA A CA 1
ATOM 1637 C C . ALA A 1 211 ? 19.126 -1.325 3.715 1.00 95.81 211 ALA A C 1
ATOM 1639 O O . ALA A 1 211 ? 20.135 -1.286 4.416 1.00 95.81 211 ALA A O 1
ATOM 1640 N N . ILE A 1 212 ? 18.822 -0.344 2.859 1.00 95.25 212 ILE A N 1
ATOM 1641 C CA . ILE A 1 212 ? 19.628 0.881 2.738 1.00 95.25 212 ILE A CA 1
ATOM 1642 C C . ILE A 1 212 ? 19.739 1.578 4.102 1.00 95.25 212 ILE A C 1
ATOM 1644 O O . ILE A 1 212 ? 20.842 1.892 4.548 1.00 95.25 212 ILE A O 1
ATOM 1648 N N . VAL A 1 213 ? 18.620 1.765 4.806 1.00 92.75 213 VAL A N 1
ATOM 1649 C CA . VAL A 1 213 ? 18.618 2.388 6.139 1.00 92.75 213 VAL A CA 1
ATOM 1650 C C . VAL A 1 213 ? 19.384 1.550 7.159 1.00 92.75 213 VAL A C 1
ATOM 1652 O O . VAL A 1 213 ? 20.066 2.099 8.013 1.00 92.75 213 VAL A O 1
ATOM 1655 N N . HIS A 1 214 ? 19.305 0.226 7.096 1.00 91.94 214 HIS A N 1
ATOM 1656 C CA . HIS A 1 214 ? 19.977 -0.623 8.074 1.00 91.94 214 HIS A CA 1
ATOM 1657 C C . HIS A 1 214 ? 21.497 -0.695 7.866 1.00 91.94 214 HIS A C 1
ATOM 1659 O O . HIS A 1 214 ? 22.247 -0.638 8.837 1.00 91.94 214 HIS A O 1
ATOM 1665 N N . PHE A 1 215 ? 21.945 -0.829 6.616 1.00 93.00 215 PHE A N 1
ATOM 1666 C CA . PHE A 1 215 ? 23.342 -1.134 6.294 1.00 93.00 215 PHE A CA 1
ATOM 1667 C C . PHE A 1 215 ? 24.168 0.080 5.857 1.00 93.00 215 PHE A C 1
ATOM 1669 O O . PHE A 1 215 ? 25.389 0.043 5.978 1.00 93.00 215 PHE A O 1
ATOM 1676 N N . ILE A 1 216 ? 23.535 1.139 5.342 1.00 92.19 216 ILE A N 1
ATOM 1677 C CA . ILE A 1 216 ? 24.235 2.287 4.738 1.00 92.19 216 ILE A CA 1
ATOM 1678 C C . ILE A 1 216 ? 24.095 3.562 5.579 1.00 92.19 216 ILE A C 1
ATOM 1680 O O . ILE A 1 216 ? 24.951 4.444 5.509 1.00 92.19 216 ILE A O 1
ATOM 1684 N N . TYR A 1 217 ? 23.028 3.691 6.373 1.00 88.06 217 TYR A N 1
ATOM 1685 C CA . TYR A 1 217 ? 22.835 4.864 7.225 1.00 88.06 217 TYR A CA 1
ATOM 1686 C C . TYR A 1 217 ? 23.927 4.966 8.297 1.00 88.06 217 TYR A C 1
ATOM 1688 O O . TYR A 1 217 ? 24.014 4.148 9.215 1.00 88.06 217 TYR A O 1
ATOM 1696 N N . ASP A 1 218 ? 24.721 6.030 8.222 1.00 81.12 218 ASP A N 1
ATOM 1697 C CA . ASP A 1 218 ? 25.730 6.333 9.227 1.00 81.12 218 ASP A CA 1
ATOM 1698 C C . ASP A 1 218 ? 25.124 7.150 10.379 1.00 81.12 218 ASP A C 1
ATOM 1700 O O . ASP A 1 218 ? 24.927 8.364 10.286 1.00 81.12 218 ASP A O 1
ATOM 1704 N N . ARG A 1 219 ? 24.865 6.468 11.501 1.00 74.50 219 ARG A N 1
ATOM 1705 C CA . ARG A 1 219 ? 24.356 7.073 12.745 1.00 74.50 219 ARG A CA 1
ATOM 1706 C C . ARG A 1 219 ? 25.370 7.986 13.437 1.00 74.50 219 ARG A C 1
ATOM 1708 O O . ARG A 1 219 ? 24.982 8.753 14.318 1.00 74.50 219 ARG A O 1
ATOM 1715 N N . THR A 1 220 ? 26.655 7.858 13.112 1.00 73.69 220 THR A N 1
ATOM 1716 C CA . THR A 1 220 ? 27.742 8.624 13.737 1.00 73.69 220 THR A CA 1
ATOM 1717 C C . THR A 1 220 ? 27.970 9.965 13.046 1.00 73.69 220 THR A C 1
ATOM 1719 O O . THR A 1 220 ? 28.471 10.907 13.670 1.00 73.69 220 THR A O 1
ATOM 1722 N N . SER A 1 221 ? 27.518 10.094 11.795 1.00 69.25 221 SER A N 1
ATOM 1723 C CA . SER A 1 221 ? 27.546 11.349 11.059 1.00 69.25 221 SER A CA 1
ATOM 1724 C C . SER A 1 221 ? 26.613 12.378 11.700 1.00 69.25 221 SER A C 1
ATOM 1726 O O . SER A 1 221 ? 25.388 12.323 11.595 1.00 69.25 221 SER A O 1
ATOM 1728 N N . ARG A 1 222 ? 27.210 13.376 12.360 1.00 65.44 222 ARG A N 1
ATOM 1729 C CA . ARG A 1 222 ? 26.511 14.565 12.881 1.00 65.44 222 ARG A CA 1
ATOM 1730 C C . ARG A 1 222 ? 26.202 15.601 11.793 1.00 65.44 222 ARG A C 1
ATOM 1732 O O . ARG A 1 222 ? 25.747 16.701 12.110 1.00 65.44 222 ARG A O 1
ATOM 1739 N N . SER A 1 223 ? 26.482 15.293 10.525 1.00 66.31 223 SER A N 1
ATOM 1740 C CA . SER A 1 223 ? 26.307 16.236 9.426 1.00 66.31 223 SER A CA 1
ATOM 1741 C C . SER A 1 223 ? 24.861 16.253 8.913 1.00 66.31 223 SER A C 1
ATOM 1743 O O . SER A 1 223 ? 24.096 15.288 9.015 1.00 66.31 223 SER A O 1
ATOM 1745 N N . ARG A 1 224 ? 24.478 17.371 8.285 1.00 63.75 224 ARG A N 1
ATOM 1746 C CA . ARG A 1 224 ? 23.220 17.475 7.522 1.00 63.75 224 ARG A CA 1
ATOM 1747 C C . ARG A 1 224 ? 23.191 16.545 6.295 1.00 63.75 224 ARG A C 1
ATOM 1749 O O . ARG A 1 224 ? 22.144 16.411 5.673 1.00 63.75 224 ARG A O 1
ATOM 1756 N N . GLU A 1 225 ? 24.302 15.883 5.974 1.00 74.19 225 GLU A N 1
ATOM 1757 C CA . GLU A 1 225 ? 24.478 15.018 4.804 1.00 74.19 225 GLU A CA 1
ATOM 1758 C C . GLU A 1 225 ? 24.255 13.530 5.106 1.00 74.19 225 GLU A C 1
ATOM 1760 O O . GLU A 1 225 ? 24.617 12.681 4.302 1.00 74.19 225 GLU A O 1
ATOM 1765 N N . HIS A 1 226 ? 23.636 13.173 6.232 1.00 80.19 226 HIS A N 1
ATOM 1766 C CA . HIS A 1 226 ? 23.360 11.770 6.574 1.00 80.19 226 HIS A CA 1
ATOM 1767 C C . HIS A 1 226 ? 22.531 11.013 5.512 1.00 80.19 226 HIS A C 1
ATOM 1769 O O . HIS A 1 226 ? 22.592 9.789 5.435 1.00 80.19 226 HIS A O 1
ATOM 1775 N N . TRP A 1 227 ? 21.798 11.727 4.649 1.00 88.44 227 TRP A N 1
ATOM 1776 C CA . TRP A 1 227 ? 21.108 11.160 3.484 1.00 88.44 227 TRP A CA 1
ATOM 1777 C C . TRP A 1 227 ? 22.037 10.756 2.340 1.00 88.44 227 TRP A C 1
ATOM 1779 O O . TRP A 1 227 ? 21.670 9.918 1.518 1.00 88.44 227 TRP A O 1
ATOM 1789 N N . LEU A 1 228 ? 23.208 11.383 2.239 1.00 90.38 228 LEU A N 1
ATOM 1790 C CA . LEU A 1 228 ? 24.061 11.332 1.060 1.00 90.38 228 LEU A CA 1
ATOM 1791 C C . LEU A 1 228 ? 24.546 9.911 0.729 1.00 90.38 228 LEU A C 1
ATOM 1793 O O . LEU A 1 228 ? 24.414 9.541 -0.436 1.00 90.38 228 LEU A O 1
ATOM 1797 N N . PRO A 1 229 ? 25.016 9.075 1.679 1.00 92.88 229 PRO A N 1
ATOM 1798 C CA . PRO A 1 229 ? 25.411 7.698 1.366 1.00 92.88 229 PRO A CA 1
ATOM 1799 C C . PRO A 1 229 ? 24.253 6.860 0.805 1.00 92.88 229 PRO A C 1
ATOM 1801 O O . PRO A 1 229 ? 24.405 6.152 -0.191 1.00 92.88 229 PRO A O 1
ATOM 1804 N N . MET A 1 230 ? 23.061 7.001 1.391 1.00 94.31 230 MET A N 1
ATOM 1805 C CA . MET A 1 230 ? 21.856 6.286 0.959 1.00 94.31 230 MET A CA 1
ATOM 1806 C C . MET A 1 230 ? 21.384 6.753 -0.424 1.00 94.31 230 MET A C 1
ATOM 1808 O O . MET A 1 230 ? 21.091 5.932 -1.293 1.00 94.31 230 MET A O 1
ATOM 1812 N N . LYS A 1 231 ? 21.360 8.072 -0.662 1.00 95.00 231 LYS A N 1
ATOM 1813 C CA . LYS A 1 231 ? 21.001 8.642 -1.969 1.00 95.00 231 LYS A CA 1
ATOM 1814 C C . LYS A 1 231 ? 22.021 8.282 -3.050 1.00 95.00 231 LYS A C 1
ATOM 1816 O O . LYS A 1 231 ? 21.611 7.965 -4.160 1.00 95.00 231 LYS A O 1
ATOM 1821 N N . ARG A 1 232 ? 23.323 8.280 -2.737 1.00 95.12 232 ARG A N 1
ATOM 1822 C CA . ARG A 1 232 ? 24.379 7.828 -3.660 1.00 95.12 232 ARG A CA 1
ATOM 1823 C C . ARG A 1 232 ? 24.214 6.361 -4.028 1.00 95.12 232 ARG A C 1
ATOM 1825 O O . ARG A 1 232 ? 24.223 6.058 -5.206 1.00 95.12 232 ARG A O 1
ATOM 1832 N N . THR A 1 233 ? 23.926 5.493 -3.056 1.00 95.81 233 THR A N 1
ATOM 1833 C CA . THR A 1 233 ? 23.667 4.064 -3.314 1.00 95.81 233 THR A CA 1
ATOM 1834 C C . THR A 1 233 ? 22.565 3.864 -4.360 1.00 95.81 233 THR A C 1
ATOM 1836 O O . THR A 1 233 ? 22.740 3.107 -5.311 1.00 95.81 233 THR A O 1
ATOM 1839 N N . LEU A 1 234 ? 21.440 4.575 -4.220 1.00 96.38 234 LEU A N 1
ATOM 1840 C CA . LEU A 1 234 ? 20.361 4.522 -5.210 1.00 96.38 234 LEU A CA 1
ATOM 1841 C C . LEU A 1 234 ? 20.774 5.153 -6.546 1.00 96.38 234 LEU A C 1
ATOM 1843 O O . LEU A 1 234 ? 20.454 4.617 -7.604 1.00 96.38 234 LEU A O 1
ATOM 1847 N N . SER A 1 235 ? 21.468 6.289 -6.496 1.00 97.19 235 SER A N 1
ATOM 1848 C CA . SER A 1 235 ? 21.896 7.014 -7.688 1.00 97.19 235 SER A CA 1
ATOM 1849 C C . SER A 1 235 ? 22.843 6.181 -8.553 1.00 97.19 235 SER A C 1
ATOM 1851 O O . SER A 1 235 ? 22.604 5.994 -9.745 1.00 97.19 235 SER A O 1
ATOM 1853 N N . ASP 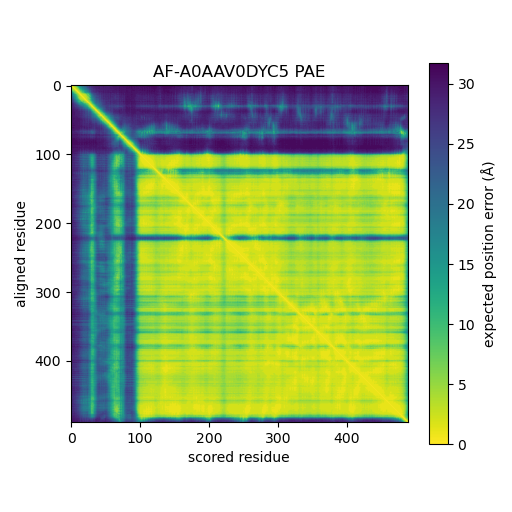A 1 236 ? 23.878 5.609 -7.942 1.00 97.62 236 ASP A N 1
ATOM 1854 C CA . ASP A 1 236 ? 24.882 4.776 -8.603 1.00 97.62 236 ASP A CA 1
ATOM 1855 C C . ASP A 1 236 ? 24.243 3.522 -9.211 1.00 97.62 236 ASP A C 1
ATOM 1857 O O . ASP A 1 236 ? 24.568 3.143 -10.337 1.00 97.62 236 ASP A O 1
ATOM 1861 N N . TYR A 1 237 ? 23.270 2.923 -8.512 1.00 98.12 237 TYR A N 1
ATOM 1862 C CA . TYR A 1 237 ? 22.511 1.787 -9.028 1.00 98.12 237 TYR A CA 1
ATOM 1863 C C . TYR A 1 237 ? 21.757 2.128 -10.315 1.00 98.12 237 TYR A C 1
ATOM 1865 O O . TYR A 1 237 ? 21.872 1.426 -11.317 1.00 98.12 237 TYR A O 1
ATOM 1873 N N . ILE A 1 238 ? 21.014 3.232 -10.329 1.00 98.06 238 ILE A N 1
ATOM 1874 C CA . ILE A 1 238 ? 20.266 3.638 -11.520 1.00 98.06 238 ILE A CA 1
ATOM 1875 C C . ILE A 1 238 ? 21.204 4.050 -12.661 1.00 98.06 238 ILE A C 1
ATOM 1877 O O . ILE A 1 238 ? 20.932 3.697 -13.807 1.00 98.06 238 ILE A O 1
ATOM 1881 N N . HIS A 1 239 ? 22.325 4.726 -12.384 1.00 98.00 239 HIS A N 1
ATOM 1882 C CA . HIS A 1 239 ? 23.329 5.035 -13.411 1.00 98.00 239 HIS A CA 1
ATOM 1883 C C . HIS A 1 239 ? 23.940 3.767 -14.028 1.00 98.00 239 HIS A C 1
ATOM 1885 O O . HIS A 1 239 ? 24.137 3.698 -15.246 1.00 98.00 239 HIS A O 1
ATOM 1891 N N . LEU A 1 240 ? 24.185 2.730 -13.220 1.00 98.06 240 LEU A N 1
ATOM 1892 C CA . LEU A 1 240 ? 24.585 1.413 -13.718 1.00 98.06 240 LEU A CA 1
ATOM 1893 C C . LEU A 1 240 ? 23.516 0.829 -14.655 1.00 98.06 240 LEU A C 1
ATOM 1895 O O . LEU A 1 240 ? 23.837 0.402 -15.764 1.00 98.06 240 LEU A O 1
ATOM 1899 N N . LEU A 1 241 ? 22.241 0.851 -14.258 1.00 98.06 241 LEU A N 1
ATOM 1900 C CA . LEU A 1 241 ? 21.156 0.333 -15.098 1.00 98.06 241 LEU A CA 1
ATOM 1901 C C . LEU A 1 241 ? 20.998 1.120 -16.405 1.00 98.06 241 LEU A C 1
ATOM 1903 O O . LEU A 1 241 ? 20.813 0.521 -17.465 1.00 98.06 241 LEU A O 1
ATOM 1907 N N . ALA A 1 242 ? 21.085 2.447 -16.336 1.00 97.56 242 ALA A N 1
ATOM 1908 C CA . ALA A 1 242 ? 20.948 3.349 -17.475 1.00 97.56 242 ALA A CA 1
ATOM 1909 C C . ALA A 1 242 ? 22.113 3.246 -18.468 1.00 97.56 242 ALA A C 1
ATOM 1911 O O . ALA A 1 242 ? 21.921 3.476 -19.661 1.00 97.56 242 ALA A O 1
ATOM 1912 N N . SER A 1 243 ? 23.313 2.900 -17.994 1.00 97.81 243 SER A N 1
ATOM 1913 C CA . SER A 1 243 ? 24.475 2.662 -18.859 1.00 97.81 243 SER A CA 1
ATOM 1914 C C . SER A 1 243 ? 24.471 1.261 -19.473 1.00 97.81 243 SER A C 1
ATOM 1916 O O . SER A 1 243 ? 24.876 1.097 -20.623 1.00 97.81 243 SER A O 1
ATOM 1918 N N . LYS A 1 244 ? 23.983 0.253 -18.741 1.00 98.06 244 LYS A N 1
ATOM 1919 C CA . LYS A 1 244 ? 23.963 -1.145 -19.194 1.00 98.06 244 LYS A CA 1
ATOM 1920 C C . LYS A 1 244 ? 22.774 -1.482 -20.098 1.00 98.06 244 LYS A C 1
ATOM 1922 O O . LYS A 1 244 ? 22.909 -2.318 -20.991 1.00 98.06 244 LYS A O 1
ATOM 1927 N N . TYR A 1 245 ? 21.616 -0.857 -19.882 1.00 97.06 245 TYR A N 1
ATOM 1928 C CA . TYR A 1 245 ? 20.373 -1.180 -20.587 1.00 97.06 245 TYR A CA 1
ATOM 1929 C C . TYR A 1 245 ? 19.727 0.044 -21.240 1.00 97.06 245 TYR A C 1
ATOM 1931 O O . TYR A 1 245 ? 19.709 1.126 -20.656 1.00 97.06 245 TYR A O 1
ATOM 1939 N N . PRO A 1 246 ? 19.055 -0.128 -22.394 1.00 95.50 246 PRO A N 1
ATOM 1940 C CA . PRO A 1 246 ? 18.379 0.984 -23.060 1.00 95.50 246 PRO A CA 1
ATOM 1941 C C . PRO A 1 246 ? 17.088 1.419 -22.347 1.00 95.50 246 PRO A C 1
ATOM 1943 O O . PRO A 1 246 ? 16.559 2.490 -22.628 1.00 95.50 246 PRO A O 1
ATOM 1946 N N . TYR A 1 247 ? 16.539 0.588 -21.455 1.00 96.38 247 TYR A N 1
ATOM 1947 C CA . TYR A 1 247 ?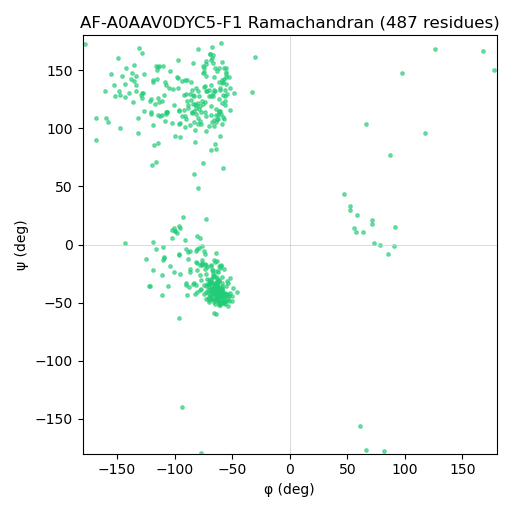 15.159 0.713 -20.977 1.00 96.38 247 TYR A CA 1
ATOM 1948 C C . TYR A 1 247 ? 14.921 1.911 -20.063 1.00 96.38 247 TYR A C 1
ATOM 1950 O O . TYR A 1 247 ? 13.900 2.571 -20.218 1.00 96.38 247 TYR A O 1
ATOM 1958 N N . TRP A 1 248 ? 15.866 2.226 -19.170 1.00 97.00 248 TRP A N 1
ATOM 1959 C CA . TRP A 1 248 ? 15.777 3.427 -18.332 1.00 97.00 248 TRP A CA 1
ATOM 1960 C C . TRP A 1 248 ? 15.736 4.692 -19.192 1.00 97.00 248 TRP A C 1
ATOM 1962 O O . TRP A 1 248 ? 14.819 5.499 -19.068 1.00 97.00 248 TRP A O 1
ATOM 1972 N N . ASN A 1 249 ? 16.683 4.822 -20.126 1.00 95.38 249 ASN A N 1
ATOM 1973 C CA . ASN A 1 249 ? 16.795 5.997 -20.995 1.00 95.38 249 ASN A CA 1
ATOM 1974 C C . ASN A 1 249 ? 15.629 6.104 -21.986 1.00 95.38 249 ASN A C 1
ATOM 1976 O O . ASN A 1 249 ? 15.208 7.206 -22.322 1.00 95.38 249 ASN A O 1
ATOM 1980 N N . ARG A 1 250 ? 15.067 4.973 -22.432 1.00 93.94 250 ARG A N 1
ATOM 1981 C CA . ARG A 1 250 ? 13.915 4.940 -23.347 1.00 93.94 250 ARG A CA 1
ATOM 1982 C C . ARG A 1 250 ? 12.678 5.617 -22.757 1.00 93.94 250 ARG A C 1
ATOM 1984 O O . ARG A 1 250 ? 11.927 6.247 -23.498 1.00 93.94 250 ARG A O 1
ATOM 1991 N N . SER A 1 251 ? 12.428 5.433 -21.464 1.00 94.75 251 SER A N 1
ATOM 1992 C CA . SER A 1 251 ? 11.227 5.933 -20.786 1.00 94.75 251 SER A CA 1
ATOM 1993 C C . SER A 1 251 ? 11.510 7.071 -19.808 1.00 94.75 251 SER A C 1
ATOM 1995 O O . SER A 1 251 ? 10.575 7.567 -19.180 1.00 94.75 251 SER A O 1
ATOM 1997 N N . SER A 1 252 ? 12.778 7.453 -19.630 1.00 95.62 252 SER A N 1
ATOM 1998 C CA . SER A 1 252 ? 13.237 8.300 -18.521 1.00 95.62 252 SER A CA 1
ATOM 1999 C C . SER A 1 252 ? 12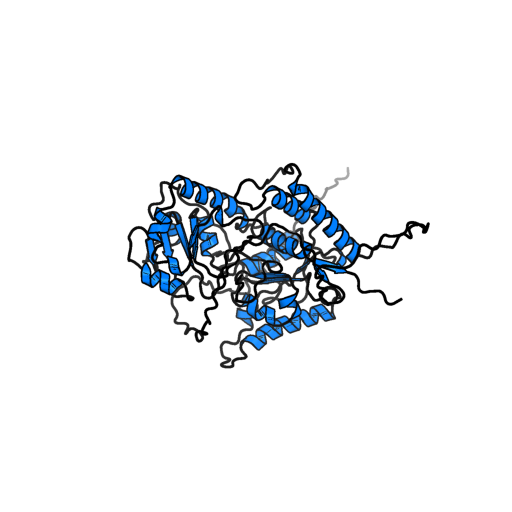.679 7.819 -17.178 1.00 95.62 252 SER A C 1
ATOM 2001 O O . SER A 1 252 ? 12.166 8.606 -16.381 1.00 95.62 252 SER A O 1
ATOM 2003 N N . GLY A 1 253 ? 12.707 6.501 -16.971 1.00 96.44 253 GLY A N 1
ATOM 2004 C CA . GLY A 1 253 ? 12.213 5.839 -15.768 1.00 96.44 253 GLY A CA 1
ATOM 2005 C C . GLY A 1 253 ? 10.690 5.676 -15.675 1.00 96.44 253 GLY A C 1
ATOM 2006 O O . GLY A 1 253 ? 10.223 5.143 -14.673 1.00 96.44 253 GLY A O 1
ATOM 2007 N N . ALA A 1 254 ? 9.885 6.126 -16.644 1.00 96.94 254 ALA A N 1
ATOM 2008 C CA . ALA A 1 254 ? 8.420 6.166 -16.506 1.00 96.94 254 ALA A CA 1
ATOM 2009 C C . ALA A 1 254 ? 7.726 4.789 -16.451 1.00 96.94 254 ALA A C 1
ATOM 2011 O O . ALA A 1 254 ? 6.607 4.683 -15.947 1.00 96.94 254 ALA A O 1
ATOM 2012 N N . ASP A 1 255 ? 8.368 3.734 -16.957 1.00 97.75 255 ASP A N 1
ATOM 2013 C CA . ASP A 1 255 ? 7.913 2.340 -16.850 1.00 97.75 255 ASP A CA 1
ATOM 2014 C C . ASP A 1 255 ? 8.681 1.543 -15.776 1.00 97.75 255 ASP A C 1
ATOM 2016 O O . ASP A 1 255 ? 8.541 0.319 -15.690 1.00 97.75 255 ASP A O 1
ATOM 2020 N N . HIS A 1 256 ? 9.441 2.228 -14.914 1.00 98.50 256 HIS A N 1
ATOM 2021 C CA . HIS A 1 256 ? 10.173 1.625 -13.800 1.00 98.50 256 HIS A CA 1
ATOM 2022 C C . HIS A 1 256 ? 9.364 1.665 -12.510 1.00 98.50 256 HIS A C 1
ATOM 2024 O O . HIS A 1 256 ? 8.696 2.655 -12.210 1.00 98.50 256 HIS A O 1
ATOM 2030 N N . PHE A 1 257 ? 9.443 0.585 -11.735 1.00 98.50 257 PHE A N 1
ATOM 2031 C CA . PHE A 1 257 ? 8.730 0.423 -10.474 1.00 98.50 257 PHE A CA 1
ATOM 2032 C C . PHE A 1 257 ? 9.705 0.200 -9.319 1.00 98.50 257 PHE A C 1
ATOM 2034 O O . PHE A 1 257 ? 10.507 -0.732 -9.358 1.00 98.50 257 PHE A O 1
ATOM 2041 N N . MET A 1 258 ? 9.605 1.028 -8.278 1.00 97.94 258 MET A N 1
ATOM 2042 C CA . MET A 1 258 ? 10.251 0.793 -6.981 1.00 97.94 258 MET A CA 1
ATOM 2043 C C . MET A 1 258 ? 9.199 0.552 -5.902 1.00 97.94 258 MET A C 1
ATOM 2045 O O . MET A 1 258 ? 8.091 1.078 -5.998 1.00 97.94 258 MET A O 1
ATOM 2049 N N . LEU A 1 259 ? 9.558 -0.176 -4.846 1.00 97.62 259 LEU A N 1
ATOM 2050 C CA . LEU A 1 259 ? 8.697 -0.395 -3.689 1.00 97.62 259 LEU A CA 1
ATOM 2051 C C . LEU A 1 259 ? 9.454 -0.077 -2.398 1.00 97.62 259 LEU A C 1
ATOM 2053 O O . LEU A 1 259 ? 10.548 -0.585 -2.184 1.00 97.62 259 LEU A O 1
ATOM 2057 N N . ALA A 1 260 ? 8.860 0.746 -1.537 1.00 96.88 260 ALA A N 1
ATOM 2058 C CA . ALA A 1 260 ? 9.402 1.080 -0.228 1.00 96.88 260 ALA A CA 1
ATOM 2059 C C . ALA A 1 260 ? 8.282 1.226 0.806 1.00 96.88 260 ALA A C 1
ATOM 2061 O O . ALA A 1 260 ? 7.339 1.999 0.624 1.00 96.88 260 ALA A O 1
ATOM 2062 N N . CYS A 1 261 ? 8.400 0.509 1.914 1.00 94.56 261 CYS A N 1
ATOM 2063 C CA . CYS A 1 261 ? 7.522 0.659 3.063 1.00 94.56 261 CYS A CA 1
ATOM 2064 C C . CYS A 1 261 ? 8.143 1.410 4.229 1.00 94.56 261 CYS A C 1
ATOM 2066 O O . CYS A 1 261 ? 7.394 1.958 5.035 1.00 94.56 261 CYS A O 1
ATOM 2068 N N . HIS A 1 262 ? 9.469 1.519 4.278 1.00 94.50 262 HIS A N 1
ATOM 2069 C CA . HIS A 1 262 ? 10.110 2.449 5.196 1.00 94.50 262 HIS A CA 1
ATOM 2070 C C . HIS A 1 262 ? 9.643 3.890 4.927 1.00 94.50 262 HIS A C 1
ATOM 2072 O O . HIS A 1 262 ? 9.506 4.319 3.775 1.00 94.50 262 HIS A O 1
ATOM 2078 N N . ASP A 1 263 ? 9.459 4.667 5.992 1.00 90.12 263 ASP A N 1
ATOM 2079 C CA . ASP A 1 263 ? 9.039 6.075 5.945 1.00 90.12 263 ASP A CA 1
ATOM 2080 C C . ASP A 1 263 ? 10.004 6.990 5.164 1.00 90.12 263 ASP A C 1
ATOM 2082 O O . ASP A 1 263 ? 9.598 8.054 4.702 1.00 90.12 263 ASP A O 1
ATOM 2086 N N . TRP A 1 264 ? 11.248 6.556 4.931 1.00 93.88 264 TRP A N 1
ATOM 2087 C CA . TRP A 1 264 ? 12.277 7.289 4.183 1.00 93.88 264 TRP A CA 1
ATOM 2088 C C . TRP A 1 264 ? 12.225 7.045 2.671 1.00 93.88 264 TRP A C 1
ATOM 2090 O O . TRP A 1 264 ? 12.943 7.709 1.920 1.00 93.88 264 TRP A O 1
ATOM 2100 N N . GLY A 1 265 ? 11.364 6.136 2.198 1.00 95.31 265 GLY A N 1
ATOM 2101 C CA . GLY A 1 265 ? 11.168 5.857 0.772 1.00 95.31 265 GLY A CA 1
ATOM 2102 C C . GLY A 1 265 ? 10.937 7.112 -0.086 1.00 95.31 265 GLY A C 1
ATOM 2103 O O . GLY A 1 265 ? 11.637 7.280 -1.091 1.00 95.31 265 GLY A O 1
ATOM 2104 N N . PRO A 1 266 ? 10.035 8.040 0.304 1.00 95.12 266 PRO A N 1
ATOM 2105 C CA . PRO A 1 266 ? 9.839 9.299 -0.411 1.00 95.12 266 PRO A CA 1
ATOM 2106 C C . PRO A 1 266 ? 11.123 10.128 -0.535 1.00 95.12 266 PRO A C 1
ATOM 2108 O O . PRO A 1 266 ? 11.432 10.606 -1.626 1.00 95.12 266 PRO A O 1
ATOM 2111 N N . GLU A 1 267 ? 11.896 10.271 0.544 1.00 94.81 267 GLU A N 1
ATOM 2112 C CA . GLU A 1 267 ? 13.115 11.086 0.555 1.00 94.81 267 GLU A CA 1
ATOM 2113 C C . GLU A 1 267 ? 14.251 10.446 -0.248 1.00 94.81 267 GLU A C 1
ATOM 2115 O O . GLU A 1 267 ? 14.918 11.126 -1.029 1.00 94.81 267 GLU A O 1
ATOM 2120 N N . ILE A 1 268 ? 14.437 9.131 -0.124 1.00 95.12 268 ILE A N 1
ATOM 2121 C CA . ILE A 1 268 ? 15.446 8.387 -0.886 1.00 95.12 268 ILE A CA 1
ATOM 2122 C C . ILE A 1 268 ? 15.124 8.424 -2.383 1.00 95.12 268 ILE A C 1
ATOM 2124 O O . ILE A 1 268 ? 16.027 8.645 -3.187 1.00 95.12 268 ILE A O 1
ATOM 2128 N N . SER A 1 269 ? 13.844 8.348 -2.771 1.00 95.88 269 SER A N 1
ATOM 2129 C CA . SER A 1 269 ? 13.444 8.455 -4.184 1.00 95.88 269 SER A CA 1
ATOM 2130 C C . SER A 1 269 ? 13.797 9.801 -4.837 1.00 95.88 269 SER A C 1
ATOM 2132 O O . SER A 1 269 ? 13.879 9.870 -6.059 1.00 95.88 269 SER A O 1
ATOM 2134 N N . LYS A 1 270 ? 14.067 10.859 -4.052 1.00 95.56 270 LYS A N 1
ATOM 2135 C CA . LYS A 1 270 ? 14.555 12.162 -4.554 1.00 95.56 270 LYS A CA 1
ATOM 2136 C C . LYS A 1 270 ? 16.038 12.150 -4.938 1.00 95.56 270 LYS A C 1
ATOM 2138 O O . LYS A 1 270 ? 16.549 13.188 -5.343 1.00 95.56 270 LYS A O 1
ATOM 2143 N N . ALA A 1 271 ? 16.747 11.030 -4.774 1.00 94.81 271 ALA A N 1
ATOM 2144 C CA . ALA A 1 271 ? 18.142 10.909 -5.197 1.00 94.81 271 ALA A CA 1
ATOM 2145 C C . ALA A 1 271 ? 18.321 11.154 -6.702 1.00 94.81 271 ALA A C 1
ATOM 2147 O O . ALA A 1 271 ? 19.341 11.704 -7.104 1.00 94.81 271 ALA A O 1
ATOM 2148 N N . ILE A 1 272 ? 17.319 10.776 -7.504 1.00 95.12 272 ILE A N 1
ATOM 2149 C CA . ILE A 1 272 ? 17.286 10.978 -8.952 1.00 95.12 272 ILE A CA 1
ATOM 2150 C C . ILE A 1 272 ? 15.966 11.666 -9.331 1.00 95.12 272 ILE A C 1
ATOM 2152 O O . ILE A 1 272 ? 14.898 11.150 -8.979 1.00 95.12 272 ILE A O 1
ATOM 2156 N N . PRO A 1 273 ? 16.003 12.808 -10.045 1.00 96.06 273 PRO A N 1
ATOM 2157 C CA . PRO A 1 273 ? 14.799 13.523 -10.465 1.00 96.06 273 PRO A CA 1
ATOM 2158 C C . PRO A 1 273 ? 13.807 12.652 -11.243 1.00 96.06 273 PRO A C 1
ATOM 2160 O O . PRO A 1 273 ? 12.618 12.674 -10.938 1.00 96.06 273 PRO A O 1
ATOM 2163 N N . GLU A 1 274 ? 14.281 11.845 -12.187 1.00 96.44 274 GLU A N 1
ATOM 2164 C CA . GLU A 1 274 ? 13.474 10.963 -13.035 1.00 96.44 274 GLU A CA 1
ATOM 2165 C C . GLU A 1 274 ? 12.767 9.876 -12.216 1.00 96.44 274 GLU A C 1
ATOM 2167 O O . GLU A 1 274 ? 11.578 9.623 -12.417 1.00 96.44 274 GLU A O 1
ATOM 2172 N N . LEU A 1 275 ? 13.446 9.296 -11.219 1.00 96.69 275 LEU A N 1
ATOM 2173 C CA . LEU A 1 275 ? 12.839 8.322 -10.308 1.00 96.69 275 LEU A CA 1
ATOM 2174 C C . LEU A 1 275 ? 11.699 8.958 -9.499 1.00 96.69 275 LEU A C 1
ATOM 2176 O O . LEU A 1 275 ? 10.623 8.378 -9.333 1.00 96.69 275 LEU A O 1
ATOM 2180 N N . PHE A 1 2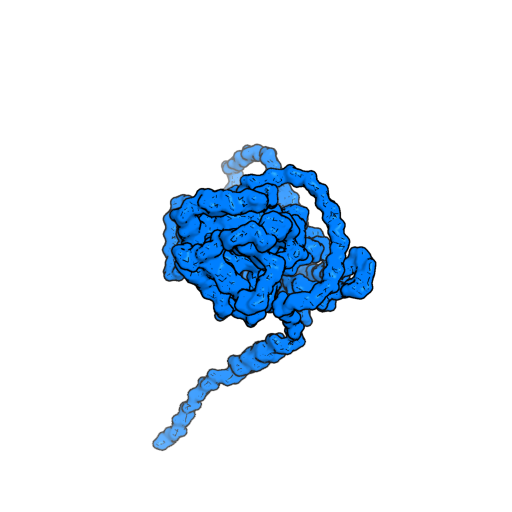76 ? 11.914 10.175 -9.000 1.00 96.81 276 PHE A N 1
ATOM 2181 C CA . PHE A 1 276 ? 10.902 10.900 -8.237 1.00 96.81 276 PHE A CA 1
ATOM 2182 C C . PHE A 1 276 ? 9.713 11.325 -9.115 1.00 96.81 276 PHE A C 1
ATOM 2184 O O . PHE A 1 276 ? 8.548 11.152 -8.732 1.00 96.81 276 PHE A O 1
ATOM 2191 N N . GLN A 1 277 ? 10.000 11.892 -10.288 1.00 95.12 277 GLN A N 1
ATOM 2192 C CA . GLN A 1 277 ? 9.026 12.585 -11.132 1.00 95.12 277 GLN A CA 1
ATOM 2193 C C . GLN A 1 277 ? 8.282 11.657 -12.092 1.00 95.12 277 GLN A C 1
ATOM 2195 O O . GLN A 1 277 ? 7.079 11.863 -12.270 1.00 95.12 277 GLN A O 1
ATOM 2200 N N . ASN A 1 278 ? 8.953 10.642 -12.644 1.00 96.19 278 ASN A N 1
ATOM 2201 C CA . ASN A 1 278 ? 8.441 9.828 -13.749 1.00 96.19 278 ASN A CA 1
ATOM 2202 C C . ASN A 1 278 ? 8.114 8.397 -13.318 1.00 96.19 278 ASN A C 1
ATOM 2204 O O . ASN A 1 278 ? 7.053 7.891 -13.674 1.00 96.19 278 ASN A O 1
ATOM 2208 N N . SER A 1 279 ? 8.984 7.756 -12.531 1.00 97.88 279 SER A N 1
ATOM 2209 C CA . SER A 1 279 ? 8.811 6.344 -12.172 1.00 97.88 279 SER A CA 1
ATOM 2210 C C . SER A 1 279 ? 7.598 6.074 -11.294 1.00 97.88 279 SER A C 1
ATOM 2212 O O . SER A 1 279 ? 7.131 6.933 -10.540 1.00 97.88 279 SER A O 1
ATOM 2214 N N . ILE A 1 280 ? 7.114 4.837 -11.353 1.00 98.50 280 ILE A N 1
ATOM 2215 C CA . ILE A 1 280 ? 6.056 4.327 -10.490 1.00 98.50 280 ILE A CA 1
ATOM 2216 C C . ILE A 1 280 ? 6.678 4.033 -9.121 1.00 98.50 280 ILE A C 1
ATOM 2218 O O . ILE A 1 280 ? 7.509 3.136 -8.980 1.00 98.50 280 ILE A O 1
ATOM 2222 N N . ARG A 1 281 ? 6.282 4.775 -8.085 1.00 98.31 281 ARG A N 1
ATOM 2223 C CA . ARG A 1 281 ? 6.769 4.531 -6.719 1.00 98.31 281 ARG A CA 1
ATOM 2224 C C . ARG A 1 281 ? 5.672 3.894 -5.887 1.00 98.31 281 ARG A C 1
ATOM 2226 O O . ARG A 1 281 ? 4.646 4.514 -5.627 1.00 98.31 281 ARG A O 1
ATOM 2233 N N . GLY A 1 282 ? 5.887 2.658 -5.474 1.00 98.25 282 GLY A N 1
ATOM 2234 C CA . GLY A 1 282 ? 5.095 1.976 -4.467 1.00 98.25 282 GLY A CA 1
ATOM 2235 C C . GLY A 1 282 ? 5.547 2.385 -3.076 1.00 98.25 282 GLY A C 1
ATOM 2236 O O . GLY A 1 282 ? 6.661 2.056 -2.688 1.00 98.25 282 GLY A O 1
ATOM 2237 N N . LEU A 1 283 ? 4.709 3.103 -2.332 1.00 98.12 283 LEU A N 1
ATOM 2238 C CA . LEU A 1 283 ? 5.075 3.680 -1.041 1.00 98.12 283 LEU A CA 1
ATOM 2239 C C . LEU A 1 283 ? 4.053 3.300 0.032 1.00 98.12 283 LEU A C 1
ATOM 2241 O O . LEU A 1 283 ? 2.855 3.512 -0.166 1.00 98.12 283 LEU A O 1
ATOM 2245 N N . CYS A 1 284 ? 4.513 2.794 1.184 1.00 96.56 284 CYS A N 1
ATOM 2246 C CA . CYS A 1 284 ? 3.639 2.717 2.360 1.00 96.56 284 CYS A CA 1
ATOM 2247 C C . CYS A 1 284 ? 3.333 4.127 2.902 1.00 96.56 284 CYS A C 1
ATOM 2249 O O . CYS A 1 284 ? 2.173 4.452 3.172 1.00 96.56 284 CYS A O 1
ATOM 2251 N N . ASN A 1 285 ? 4.350 5.000 2.995 1.00 95.62 285 ASN A N 1
ATOM 2252 C CA . ASN A 1 285 ? 4.195 6.413 3.363 1.00 95.62 285 ASN A CA 1
ATOM 2253 C C . ASN A 1 285 ? 3.607 7.236 2.193 1.00 95.62 285 ASN A C 1
ATOM 2255 O O . ASN A 1 285 ? 4.291 8.025 1.541 1.00 95.62 285 ASN A O 1
ATOM 2259 N N . ALA A 1 286 ? 2.329 7.004 1.886 1.00 96.62 286 ALA A N 1
ATOM 2260 C CA . ALA A 1 286 ? 1.603 7.624 0.779 1.00 96.62 286 ALA A CA 1
ATOM 2261 C C . ALA A 1 286 ? 1.045 9.016 1.140 1.00 96.62 286 ALA A C 1
ATOM 2263 O O . ALA A 1 286 ? -0.172 9.228 1.154 1.00 96.62 286 ALA A O 1
ATOM 2264 N N . ASN A 1 287 ? 1.940 9.948 1.482 1.00 96.19 287 ASN A N 1
ATOM 2265 C CA . ASN A 1 287 ? 1.602 11.305 1.920 1.00 96.19 287 ASN A CA 1
ATOM 2266 C C . ASN A 1 287 ? 1.663 12.323 0.769 1.00 96.19 287 ASN A C 1
ATOM 2268 O O . ASN A 1 287 ? 2.741 12.608 0.234 1.00 96.19 287 ASN A O 1
ATOM 2272 N N . THR A 1 288 ? 0.528 12.927 0.403 1.00 96.38 288 THR A N 1
ATOM 2273 C CA . THR A 1 288 ? 0.490 13.910 -0.694 1.00 96.38 288 THR A CA 1
ATOM 2274 C C . THR A 1 288 ? 1.255 15.197 -0.388 1.00 96.38 288 THR A C 1
ATOM 2276 O O . THR A 1 288 ? 1.720 15.846 -1.323 1.00 96.38 288 THR A O 1
ATOM 2279 N N . SER A 1 289 ? 1.441 15.566 0.886 1.00 93.06 289 SER A N 1
ATOM 2280 C CA . SER A 1 289 ? 2.246 16.745 1.247 1.00 93.06 289 SER A CA 1
ATOM 2281 C C . SER A 1 289 ? 3.760 16.501 1.144 1.00 93.06 289 SER A C 1
ATOM 2283 O O . SER A 1 289 ? 4.527 17.455 1.044 1.00 93.06 289 SER A O 1
ATOM 2285 N N . GLU A 1 290 ? 4.197 15.239 1.076 1.00 91.44 290 GLU A N 1
ATOM 2286 C CA . GLU A 1 290 ? 5.607 14.841 0.908 1.00 91.44 290 GLU A CA 1
ATOM 2287 C C . GLU A 1 290 ? 5.951 14.469 -0.546 1.00 91.44 290 GLU A C 1
ATOM 2289 O O . GLU A 1 290 ? 7.029 13.949 -0.847 1.00 91.44 290 GLU A O 1
ATOM 2294 N N . GLY A 1 291 ? 5.039 14.771 -1.475 1.00 94.25 291 GLY A N 1
ATOM 2295 C CA . GLY A 1 291 ? 5.234 14.564 -2.904 1.00 94.25 291 GLY A CA 1
ATOM 2296 C C . GLY A 1 291 ? 4.752 13.214 -3.428 1.00 94.25 291 GLY A C 1
ATOM 2297 O O . GLY A 1 291 ? 5.121 12.860 -4.550 1.00 94.25 291 GLY A O 1
ATOM 2298 N N . PHE A 1 292 ? 3.935 12.470 -2.672 1.00 97.25 292 PHE A N 1
ATOM 2299 C CA . PHE A 1 292 ? 3.172 11.344 -3.218 1.00 97.25 292 PHE A CA 1
ATOM 2300 C C . PHE A 1 292 ? 2.121 11.850 -4.217 1.00 97.25 292 PHE A C 1
ATOM 2302 O O . PHE A 1 292 ? 1.344 12.760 -3.918 1.00 97.25 292 PHE A O 1
ATOM 2309 N N . ARG A 1 293 ? 2.072 11.255 -5.410 1.00 96.25 293 ARG A N 1
ATOM 2310 C CA . ARG A 1 293 ? 1.176 11.640 -6.508 1.00 96.25 293 ARG A CA 1
ATOM 2311 C C . ARG A 1 293 ? 0.246 10.473 -6.846 1.00 96.25 293 ARG A C 1
ATOM 2313 O O . ARG A 1 293 ? 0.684 9.574 -7.556 1.00 96.25 293 ARG A O 1
ATOM 2320 N N . PRO A 1 294 ? -1.037 10.479 -6.436 1.00 94.38 294 PRO A N 1
ATOM 2321 C CA . PRO A 1 294 ? -1.941 9.337 -6.628 1.00 94.38 294 PRO A CA 1
ATOM 2322 C C . PRO A 1 294 ? -2.064 8.842 -8.071 1.00 94.38 294 PRO A C 1
ATOM 2324 O O . PRO A 1 294 ? -2.225 7.652 -8.296 1.00 94.38 294 PRO A O 1
ATOM 2327 N N . TRP A 1 295 ? -1.946 9.726 -9.062 1.00 89.75 295 TRP A N 1
ATOM 2328 C CA . TRP A 1 295 ? -2.039 9.357 -10.477 1.00 89.75 295 TRP A CA 1
ATOM 2329 C C . TRP A 1 295 ? -0.809 8.585 -11.006 1.00 89.75 295 TRP A C 1
ATOM 2331 O O . TRP A 1 295 ? -0.913 7.931 -12.044 1.00 89.75 295 TRP A O 1
ATOM 2341 N N . LYS A 1 296 ? 0.333 8.637 -10.297 1.00 93.75 296 LYS A N 1
ATOM 2342 C CA . LYS A 1 296 ? 1.639 8.061 -10.691 1.00 93.75 296 LYS A CA 1
ATOM 2343 C C . LYS A 1 296 ? 2.208 7.058 -9.688 1.00 93.75 296 LYS A C 1
ATOM 2345 O O . LYS A 1 296 ? 2.876 6.106 -10.066 1.00 93.75 296 LYS A O 1
ATOM 2350 N N . ASP A 1 297 ? 1.997 7.295 -8.406 1.00 97.81 297 ASP A N 1
ATOM 2351 C CA . ASP A 1 297 ? 2.516 6.481 -7.315 1.00 97.81 297 ASP A CA 1
ATOM 2352 C C . ASP A 1 297 ? 1.451 5.486 -6.848 1.00 97.81 297 ASP A C 1
ATOM 2354 O O . ASP A 1 297 ? 0.253 5.671 -7.077 1.00 97.81 297 ASP A O 1
ATOM 2358 N N . VAL A 1 298 ? 1.895 4.418 -6.194 1.00 98.12 298 VAL A N 1
ATOM 2359 C CA . VAL A 1 298 ? 1.058 3.336 -5.672 1.00 98.12 298 VAL A CA 1
ATOM 2360 C C . VAL A 1 298 ? 1.078 3.394 -4.149 1.00 98.12 298 VAL A C 1
ATOM 2362 O O . VAL A 1 298 ? 2.143 3.327 -3.543 1.00 98.12 298 VAL A O 1
ATOM 2365 N N . SER A 1 299 ? -0.097 3.498 -3.523 1.00 97.56 299 SER A N 1
ATOM 2366 C CA . SER A 1 299 ? -0.215 3.406 -2.064 1.00 97.56 299 SER A CA 1
ATOM 2367 C C . SER A 1 299 ? -0.242 1.941 -1.639 1.00 97.56 299 SER A C 1
ATOM 2369 O O . SER A 1 299 ? -1.110 1.177 -2.075 1.00 97.56 299 SER A O 1
ATOM 2371 N N . ILE A 1 300 ? 0.720 1.556 -0.805 1.00 96.19 300 ILE A N 1
ATOM 2372 C CA . ILE A 1 300 ? 0.936 0.180 -0.351 1.00 96.19 300 ILE A CA 1
ATOM 2373 C C . ILE A 1 300 ? 0.523 0.065 1.118 1.00 96.19 300 ILE A C 1
ATOM 2375 O O . ILE A 1 300 ? 0.776 0.980 1.902 1.00 96.19 300 ILE A O 1
ATOM 2379 N N . PRO A 1 301 ? -0.130 -1.033 1.531 1.00 96.38 301 PRO A N 1
ATOM 2380 C CA . PRO A 1 301 ? -0.429 -1.222 2.937 1.00 96.38 301 PRO A CA 1
ATOM 2381 C C . PRO A 1 301 ? 0.839 -1.548 3.724 1.00 96.38 301 PRO A C 1
ATOM 2383 O O . PRO A 1 301 ? 1.590 -2.455 3.374 1.00 96.38 301 PRO A O 1
ATOM 2386 N N . GLU A 1 302 ? 1.025 -0.860 4.843 1.00 95.12 302 GLU A N 1
ATOM 2387 C CA . GLU A 1 302 ? 1.951 -1.305 5.878 1.00 95.12 302 GLU A CA 1
ATOM 2388 C C . GLU A 1 302 ? 1.320 -2.496 6.607 1.00 95.12 302 GLU A C 1
ATOM 2390 O O . GLU A 1 302 ? 0.194 -2.402 7.104 1.00 95.12 302 GLU A O 1
ATOM 2395 N N . ILE A 1 303 ? 2.006 -3.640 6.634 1.00 96.62 303 ILE A N 1
ATOM 2396 C CA . ILE A 1 303 ? 1.488 -4.878 7.227 1.00 96.62 303 ILE A CA 1
ATOM 2397 C C . ILE A 1 303 ? 2.497 -5.401 8.235 1.00 96.62 303 ILE A C 1
ATOM 2399 O O . ILE A 1 303 ? 3.583 -5.844 7.872 1.00 96.62 303 ILE A O 1
ATOM 2403 N N . LEU A 1 304 ? 2.095 -5.404 9.505 1.00 94.94 304 LEU A N 1
ATOM 2404 C CA . LEU A 1 304 ? 2.855 -6.035 10.573 1.00 94.94 304 LEU A CA 1
ATOM 2405 C C . LEU A 1 304 ? 2.729 -7.562 10.480 1.00 94.94 304 LEU A C 1
ATOM 2407 O O . LEU A 1 304 ? 1.653 -8.113 10.720 1.00 94.94 304 LEU A O 1
ATOM 2411 N N . LEU A 1 305 ? 3.842 -8.245 10.196 1.00 94.75 305 LEU A N 1
ATOM 2412 C CA . LEU A 1 305 ? 3.958 -9.708 10.250 1.00 94.75 305 LEU A CA 1
ATOM 2413 C C . LEU A 1 305 ? 4.946 -10.129 11.351 1.00 94.75 305 LEU A C 1
ATOM 2415 O O . LEU A 1 305 ? 6.124 -10.327 11.049 1.00 94.75 305 LEU A O 1
ATOM 2419 N N . PRO A 1 306 ? 4.519 -10.304 12.618 1.00 88.69 306 PRO A N 1
ATOM 2420 C CA . PRO A 1 306 ? 5.440 -10.509 13.742 1.00 88.69 306 PRO A CA 1
ATOM 2421 C C . PRO A 1 306 ? 6.442 -11.651 13.517 1.00 88.69 306 PRO A C 1
ATOM 2423 O O . PRO A 1 306 ? 7.642 -11.458 13.642 1.00 88.69 306 PRO A O 1
ATOM 2426 N N . GLY A 1 307 ? 5.959 -12.823 13.091 1.00 88.12 307 GLY A N 1
ATOM 2427 C CA . GLY A 1 307 ? 6.800 -13.977 12.751 1.00 88.12 307 GLY A CA 1
ATOM 2428 C C . GLY A 1 307 ? 7.057 -14.158 11.252 1.00 88.12 307 GLY A C 1
ATOM 2429 O O . GLY A 1 307 ? 7.501 -15.230 10.851 1.00 88.12 307 GLY A O 1
ATOM 2430 N N . GLY A 1 308 ? 6.717 -13.174 10.411 1.00 88.81 308 GLY A N 1
ATOM 2431 C CA . GLY A 1 308 ? 6.666 -13.351 8.950 1.00 88.81 308 GLY A CA 1
ATOM 2432 C C . GLY A 1 308 ? 5.496 -14.213 8.474 1.00 88.81 308 GLY A C 1
ATOM 2433 O O . GLY A 1 308 ? 5.523 -14.749 7.375 1.00 88.81 308 GLY A O 1
ATOM 2434 N N . THR A 1 309 ? 4.479 -14.393 9.318 1.00 90.44 309 THR A N 1
ATOM 2435 C CA . THR A 1 309 ? 3.297 -15.205 9.024 1.00 90.44 309 THR A CA 1
ATOM 2436 C C . THR A 1 309 ? 2.027 -14.485 9.448 1.00 90.44 309 THR A C 1
ATOM 2438 O O . THR A 1 309 ? 2.024 -13.669 10.369 1.00 90.44 309 THR A O 1
ATOM 2441 N N . MET A 1 310 ? 0.935 -14.842 8.781 1.00 92.81 310 MET A N 1
ATOM 2442 C CA . MET A 1 310 ? -0.425 -14.406 9.081 1.00 92.81 310 MET A CA 1
ATOM 2443 C C . MET A 1 310 ? -1.076 -15.187 10.236 1.00 92.81 310 MET A C 1
ATOM 2445 O O . MET A 1 310 ? -2.214 -14.895 10.624 1.00 92.81 310 MET A O 1
ATOM 2449 N N . HIS A 1 311 ? -0.390 -16.205 10.772 1.00 92.06 311 HIS A N 1
ATOM 2450 C CA . HIS A 1 311 ? -0.932 -17.081 11.806 1.00 92.06 311 HIS A CA 1
ATOM 2451 C C . HIS A 1 311 ? -1.398 -16.287 13.035 1.00 92.06 311 HIS A C 1
ATOM 2453 O O . HIS A 1 311 ? -0.663 -15.482 13.600 1.00 92.06 311 HIS A O 1
ATOM 2459 N N . GLY A 1 312 ? -2.646 -16.515 13.450 1.00 91.31 312 GLY A N 1
ATOM 2460 C CA . GLY A 1 312 ? -3.226 -15.867 14.627 1.00 91.31 312 GLY A CA 1
ATOM 2461 C C . GLY A 1 312 ? -3.583 -14.384 14.461 1.00 91.31 312 GLY A C 1
ATOM 2462 O O . GLY A 1 312 ? -4.087 -13.794 15.418 1.00 91.31 312 GLY A O 1
ATOM 2463 N N . LEU A 1 313 ? -3.386 -13.772 13.284 1.00 93.69 313 LEU A N 1
ATOM 2464 C CA . LEU A 1 313 ? -3.760 -12.369 13.039 1.00 93.69 313 LEU A CA 1
ATOM 2465 C C . LEU A 1 313 ? -5.246 -12.231 12.685 1.00 93.69 313 LEU A C 1
ATOM 2467 O O . LEU A 1 313 ? -5.952 -11.361 13.202 1.00 93.69 313 LEU A O 1
ATOM 2471 N N . ILE A 1 314 ? -5.749 -13.137 11.846 1.00 95.56 314 ILE A N 1
ATOM 2472 C CA . ILE A 1 314 ? -7.116 -13.095 11.325 1.00 95.56 314 ILE A CA 1
ATOM 2473 C C . ILE A 1 314 ? -8.120 -13.670 12.330 1.00 95.56 314 ILE A C 1
ATOM 2475 O O . ILE A 1 314 ? -7.932 -14.754 12.875 1.00 95.56 314 ILE A O 1
ATOM 2479 N N . GLY A 1 315 ? -9.243 -12.972 12.511 1.00 93.12 315 GLY A N 1
ATOM 2480 C CA . GLY A 1 315 ? -10.405 -13.466 13.251 1.00 93.12 315 GLY A CA 1
ATOM 2481 C C . GLY A 1 315 ? -10.856 -12.522 14.357 1.00 93.12 315 GLY A C 1
ATOM 2482 O O . GLY A 1 315 ? -10.164 -11.583 14.730 1.00 93.12 315 GLY A O 1
ATOM 2483 N N . GLY A 1 316 ? -12.035 -12.779 14.908 1.00 92.44 316 GLY A N 1
ATOM 2484 C CA . GLY A 1 316 ? -12.617 -11.961 15.962 1.00 92.44 316 GLY A CA 1
ATOM 2485 C C . GLY A 1 316 ? -14.082 -12.320 16.192 1.00 92.44 316 GLY A C 1
ATOM 2486 O O . GLY A 1 316 ? -14.685 -13.022 15.374 1.00 92.44 316 GLY A O 1
ATOM 2487 N N . PRO A 1 317 ? -14.666 -11.861 17.305 1.00 94.75 317 PRO A N 1
ATOM 2488 C CA . PRO A 1 317 ? -16.051 -12.138 17.645 1.00 94.75 317 PRO A CA 1
ATOM 2489 C C . PRO A 1 317 ? -17.032 -11.427 16.698 1.00 94.75 317 PRO A C 1
ATOM 2491 O O . PRO A 1 317 ? -16.683 -10.486 15.975 1.00 94.75 317 PRO A O 1
ATOM 2494 N N . SER A 1 318 ? -18.285 -11.890 16.731 1.00 94.88 318 SER A N 1
ATOM 2495 C CA . SER A 1 318 ? -19.428 -11.274 16.047 1.00 94.88 318 SER A CA 1
ATOM 2496 C C . SER A 1 318 ? -19.653 -9.830 16.518 1.00 94.88 318 SER A C 1
ATOM 2498 O O . SER A 1 318 ? -19.270 -9.501 17.642 1.00 94.88 318 SER A O 1
ATOM 2500 N N . PRO A 1 319 ? -20.323 -8.975 15.715 1.00 94.88 319 PRO A N 1
ATOM 2501 C CA . PRO A 1 319 ? -20.592 -7.585 16.089 1.00 94.88 319 PRO A CA 1
ATOM 2502 C C . PRO A 1 319 ? -21.203 -7.411 17.489 1.00 94.88 319 PRO A C 1
ATOM 2504 O O . PRO A 1 319 ? -20.847 -6.469 18.185 1.00 94.88 319 PRO A O 1
ATOM 2507 N N . SER A 1 320 ? -22.094 -8.322 17.901 1.00 94.56 320 SER A N 1
ATOM 2508 C CA . SER A 1 320 ? -22.800 -8.301 19.193 1.00 94.56 320 SER A CA 1
ATOM 2509 C C . SER A 1 320 ? -21.928 -8.626 20.408 1.00 94.56 320 SER A C 1
ATOM 2511 O O . SER A 1 320 ? -22.308 -8.309 21.526 1.00 94.56 320 SER A O 1
ATOM 2513 N N . ARG A 1 321 ? -20.770 -9.265 20.207 1.00 96.50 321 ARG A N 1
ATOM 2514 C CA . ARG A 1 321 ? -19.856 -9.701 21.277 1.00 96.50 321 ARG A CA 1
ATOM 2515 C C . ARG A 1 321 ? -18.667 -8.748 21.466 1.00 96.50 321 ARG A C 1
ATOM 2517 O O . ARG A 1 321 ? -17.672 -9.117 22.082 1.00 96.50 321 ARG A O 1
ATOM 2524 N N . ARG A 1 322 ? -18.745 -7.547 20.888 1.00 97.56 322 ARG A N 1
ATOM 2525 C CA . ARG A 1 322 ? -17.732 -6.491 21.000 1.00 97.56 322 ARG A CA 1
ATOM 2526 C C . ARG A 1 322 ? -18.213 -5.442 21.988 1.00 97.56 322 ARG A C 1
ATOM 2528 O O . ARG A 1 322 ? -19.126 -4.680 21.671 1.00 97.56 322 ARG A O 1
ATOM 2535 N N . SER A 1 323 ? -17.629 -5.468 23.180 1.00 96.56 323 SER A N 1
ATOM 2536 C CA . SER A 1 323 ? -18.036 -4.639 24.314 1.00 96.56 323 SER A CA 1
ATOM 2537 C C . SER A 1 323 ? -17.384 -3.258 24.322 1.00 96.56 323 SER A C 1
ATOM 2539 O O . SER A 1 323 ? -17.950 -2.351 24.906 1.00 96.56 323 SER A O 1
ATOM 2541 N N . ILE A 1 324 ? -16.225 -3.085 23.680 1.00 98.31 324 ILE A N 1
ATOM 2542 C CA . ILE A 1 324 ? -15.503 -1.804 23.662 1.00 98.31 324 ILE A CA 1
ATOM 2543 C C . ILE A 1 324 ? -15.981 -0.995 22.451 1.00 98.31 324 ILE A C 1
ATOM 2545 O O . ILE A 1 324 ? -15.988 -1.523 21.332 1.00 98.31 324 ILE A O 1
ATOM 2549 N N . LEU A 1 325 ? -16.362 0.272 22.633 1.00 98.69 325 LEU A N 1
ATOM 2550 C CA . LEU A 1 325 ? -16.767 1.129 21.514 1.00 98.69 325 LEU A CA 1
ATOM 2551 C C . LEU A 1 325 ? -15.573 1.392 20.595 1.00 98.69 325 LEU A C 1
ATOM 2553 O O . LEU A 1 325 ? -15.610 1.010 19.423 1.00 98.69 325 LEU A O 1
ATOM 2557 N N . ALA A 1 326 ? -14.503 1.980 21.127 1.00 98.75 326 ALA A N 1
ATOM 2558 C CA . ALA A 1 326 ? -13.314 2.324 20.360 1.00 98.75 326 ALA A CA 1
ATOM 2559 C C . ALA A 1 326 ? -12.030 1.978 21.113 1.00 98.75 326 ALA A C 1
ATOM 2561 O O . ALA A 1 326 ? -11.984 2.048 22.337 1.00 98.75 326 ALA A O 1
ATOM 2562 N N . PHE A 1 327 ? -10.979 1.608 20.382 1.00 98.69 327 PHE A N 1
ATOM 2563 C CA . PHE A 1 327 ? -9.687 1.293 20.987 1.00 98.69 327 PHE A CA 1
ATOM 2564 C C . PHE A 1 327 ? -8.499 1.862 20.218 1.00 98.69 327 PHE A C 1
ATOM 2566 O O . PHE A 1 327 ? -8.459 1.828 18.982 1.00 98.69 327 PHE A O 1
ATOM 2573 N N . PHE A 1 328 ? -7.504 2.316 20.979 1.00 98.25 328 PHE A N 1
ATOM 2574 C CA . PHE A 1 328 ? -6.166 2.654 20.513 1.00 98.25 328 PHE A CA 1
ATOM 2575 C C . PHE A 1 328 ? -5.123 2.257 21.558 1.00 98.25 328 PHE A C 1
ATOM 2577 O O . PHE A 1 328 ? -5.285 2.534 22.745 1.00 98.25 328 PHE A O 1
ATOM 2584 N N . ALA A 1 329 ? -4.003 1.696 21.102 1.00 96.38 329 ALA A N 1
ATOM 2585 C CA . ALA A 1 329 ? -2.803 1.602 21.920 1.00 96.38 329 ALA A CA 1
ATOM 2586 C C . ALA A 1 329 ? -1.558 1.986 21.116 1.00 96.38 329 ALA A C 1
ATOM 2588 O O . ALA A 1 329 ? -1.283 1.377 20.080 1.00 96.38 329 ALA A O 1
ATOM 2589 N N . GLY A 1 330 ? -0.799 2.978 21.577 1.00 92.56 330 GLY A N 1
ATOM 2590 C CA . GLY A 1 330 ? 0.420 3.411 20.896 1.00 92.56 330 GLY A CA 1
ATOM 2591 C C . GLY A 1 330 ? 1.119 4.599 21.553 1.00 92.56 330 GLY A C 1
ATOM 2592 O O . GLY A 1 330 ? 0.486 5.460 22.156 1.00 92.56 330 GLY A O 1
ATOM 2593 N N . GLY A 1 331 ? 2.445 4.649 21.396 1.00 89.44 331 GLY A N 1
ATOM 2594 C CA . GLY A 1 331 ? 3.295 5.702 21.954 1.00 89.44 331 GLY A CA 1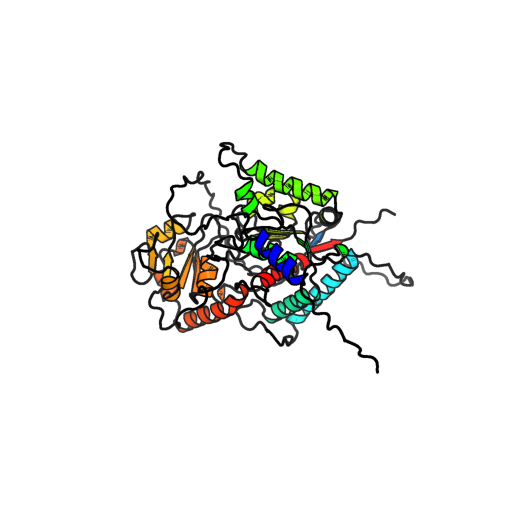
ATOM 2595 C C . GLY A 1 331 ? 3.090 7.092 21.335 1.00 89.44 331 GLY A C 1
ATOM 2596 O O . GLY A 1 331 ? 2.445 7.245 20.293 1.00 89.44 331 GLY A O 1
ATOM 2597 N N . LEU A 1 332 ? 3.704 8.099 21.970 1.00 89.12 332 LEU A N 1
ATOM 2598 C CA . LEU A 1 332 ? 3.798 9.472 21.463 1.00 89.12 332 LEU A CA 1
ATOM 2599 C C . LEU A 1 332 ? 4.615 9.488 20.167 1.00 89.12 332 LEU A C 1
ATOM 2601 O O . LEU A 1 332 ? 5.832 9.328 20.191 1.00 89.12 332 LEU A O 1
ATOM 2605 N N . HIS A 1 333 ? 3.931 9.642 19.039 1.00 87.62 333 HIS A N 1
ATOM 2606 C CA . HIS A 1 333 ? 4.541 9.563 17.719 1.00 87.62 333 HIS A CA 1
ATOM 2607 C C . HIS A 1 333 ? 3.758 10.423 16.728 1.00 87.62 333 HIS A C 1
ATOM 2609 O O . HIS A 1 333 ? 2.540 10.264 16.610 1.00 87.62 333 HIS A O 1
ATOM 2615 N N . GLY A 1 334 ? 4.445 11.307 16.006 1.00 88.88 334 GLY A N 1
ATOM 2616 C CA . GLY A 1 334 ? 3.807 12.238 15.078 1.00 88.88 334 GLY A CA 1
ATOM 2617 C C . GLY A 1 334 ? 2.912 13.302 15.730 1.00 88.88 334 GLY A C 1
ATOM 2618 O O . GLY A 1 334 ? 2.799 13.367 16.955 1.00 88.88 334 GLY A O 1
ATOM 2619 N N . PRO A 1 335 ? 2.251 14.142 14.915 1.00 91.25 335 PRO A N 1
ATOM 2620 C CA . PRO A 1 335 ? 1.460 15.276 15.400 1.00 91.25 335 PRO A CA 1
ATOM 2621 C C . PRO A 1 335 ? 0.052 14.902 15.898 1.00 91.25 335 PRO A C 1
ATOM 2623 O O . PRO A 1 335 ? -0.542 15.652 16.672 1.00 91.25 335 PRO A O 1
ATOM 2626 N N . ILE A 1 336 ? -0.503 13.757 15.474 1.00 94.12 336 ILE A N 1
ATOM 2627 C CA . ILE A 1 336 ? -1.898 13.374 15.770 1.00 94.12 336 ILE A CA 1
ATOM 2628 C C . ILE A 1 336 ? -2.016 12.589 17.083 1.00 94.12 336 ILE A C 1
ATOM 2630 O O . ILE A 1 336 ? -2.917 12.851 17.881 1.00 94.12 336 ILE A O 1
ATOM 2634 N N . ARG A 1 337 ? -1.114 11.631 17.348 1.00 95.38 337 ARG A N 1
ATOM 2635 C CA . ARG A 1 337 ? -1.208 10.767 18.543 1.00 95.38 337 ARG A CA 1
ATOM 2636 C C . ARG A 1 337 ? -1.156 11.532 19.873 1.00 95.38 337 ARG A C 1
ATOM 2638 O O . ARG A 1 337 ? -1.913 11.143 20.759 1.00 95.38 337 ARG A O 1
ATOM 2645 N N . PRO A 1 338 ? -0.356 12.609 20.035 1.00 96.12 338 PRO A N 1
ATOM 2646 C CA . PRO A 1 338 ? -0.405 13.435 21.239 1.00 96.12 338 PRO A CA 1
ATOM 2647 C C . PRO A 1 338 ? -1.804 13.984 21.523 1.00 96.12 338 PRO A C 1
ATOM 2649 O O . PRO A 1 338 ? -2.257 13.871 22.653 1.00 96.12 338 PRO A O 1
ATOM 2652 N N . LYS A 1 339 ? -2.530 14.463 20.501 1.00 96.62 339 LYS A N 1
ATOM 2653 C CA . LYS A 1 339 ? -3.904 14.972 20.659 1.00 96.62 339 LYS A CA 1
ATOM 2654 C C . LYS A 1 339 ? -4.872 13.879 21.117 1.00 96.62 339 LYS A C 1
ATOM 2656 O O . LYS A 1 339 ? -5.718 14.127 21.969 1.00 96.62 339 LYS A O 1
ATOM 2661 N N . ILE A 1 340 ? -4.743 12.663 20.578 1.00 96.94 340 ILE A N 1
ATOM 2662 C CA . ILE A 1 340 ? -5.580 11.517 20.977 1.00 96.94 340 ILE A CA 1
ATOM 2663 C C . ILE A 1 340 ? -5.309 11.123 22.425 1.00 96.94 340 ILE A C 1
ATOM 2665 O O . ILE A 1 340 ? -6.254 10.939 23.187 1.00 96.94 340 ILE A O 1
ATOM 2669 N N . LEU A 1 341 ? -4.034 10.997 22.801 1.00 96.81 341 LEU A N 1
ATOM 2670 C CA . LEU A 1 341 ? -3.647 10.647 24.167 1.00 96.81 341 LEU A CA 1
ATOM 2671 C C . LEU A 1 341 ? -4.093 11.738 25.146 1.00 96.81 341 LEU A C 1
ATOM 2673 O O . LEU A 1 341 ? -4.721 11.435 26.152 1.00 96.81 341 LEU A O 1
ATOM 2677 N N . GLU A 1 342 ? -3.869 13.007 24.812 1.00 96.81 342 GLU A N 1
ATOM 2678 C CA . GLU A 1 342 ? -4.317 14.141 25.619 1.00 96.81 342 GLU A CA 1
ATOM 2679 C C . GLU A 1 342 ? -5.826 14.109 25.879 1.00 96.81 342 GLU A C 1
ATOM 2681 O O . GLU A 1 342 ? -6.240 14.349 27.009 1.00 96.81 342 GLU A O 1
ATOM 2686 N N . HIS A 1 343 ? -6.654 13.785 24.884 1.00 97.19 343 HIS A N 1
ATOM 2687 C CA . HIS A 1 343 ? -8.111 13.815 25.043 1.00 97.19 343 HIS A CA 1
ATOM 2688 C C . HIS A 1 343 ? -8.694 12.541 25.662 1.00 97.19 343 HIS A C 1
ATOM 2690 O O . HIS A 1 343 ? -9.655 12.640 26.419 1.00 97.19 343 HIS A O 1
ATOM 2696 N N . TRP A 1 344 ? -8.120 11.367 25.382 1.00 97.94 344 TRP A N 1
ATOM 2697 C CA . TRP A 1 344 ? -8.782 10.086 25.659 1.00 97.94 344 TRP A CA 1
ATOM 2698 C C . TRP A 1 344 ? -7.980 9.108 26.528 1.00 97.94 344 TRP A C 1
ATOM 2700 O O . TRP A 1 344 ? -8.560 8.128 26.992 1.00 97.94 344 TRP A O 1
ATOM 2710 N N . GLU A 1 345 ? -6.678 9.326 26.770 1.00 97.12 345 GLU A N 1
ATOM 2711 C CA . GLU A 1 345 ? -5.839 8.374 27.522 1.00 97.12 345 GLU A CA 1
ATOM 2712 C C . GLU A 1 345 ? -6.394 8.118 28.928 1.00 97.12 345 GLU A C 1
ATOM 2714 O O . GLU A 1 345 ? -6.318 8.981 29.799 1.00 97.12 345 GLU A O 1
ATOM 2719 N N . ASN A 1 346 ? -6.925 6.909 29.142 1.00 93.69 346 ASN A N 1
ATOM 2720 C CA . ASN A 1 346 ? -7.556 6.471 30.392 1.00 93.69 346 ASN A CA 1
ATOM 2721 C C . ASN A 1 346 ? -8.665 7.419 30.912 1.00 93.69 346 ASN A C 1
ATOM 2723 O O . ASN A 1 346 ? -8.813 7.576 32.123 1.00 93.69 346 ASN A O 1
ATOM 2727 N N . LYS A 1 347 ? -9.419 8.069 30.012 1.00 96.81 347 LYS A N 1
ATOM 2728 C CA . LYS A 1 347 ? -10.442 9.076 30.365 1.00 96.81 347 LYS A CA 1
ATOM 2729 C C . LYS A 1 347 ? -11.894 8.637 30.157 1.00 96.81 347 LYS A C 1
ATOM 2731 O O . LYS A 1 347 ? -12.789 9.328 30.628 1.00 96.81 347 LYS A O 1
ATOM 2736 N N . ASP A 1 348 ? -12.135 7.524 29.468 1.00 97.44 348 ASP A N 1
ATOM 2737 C CA . ASP A 1 348 ? -13.478 7.023 29.154 1.00 97.44 348 ASP A CA 1
ATOM 2738 C C . ASP A 1 348 ? -13.493 5.481 29.154 1.00 97.44 348 ASP A C 1
ATOM 2740 O O . ASP A 1 348 ? -12.503 4.841 28.792 1.00 97.44 348 ASP A O 1
ATOM 2744 N N . GLU A 1 349 ? -14.602 4.876 29.587 1.00 95.56 349 GLU A N 1
ATOM 2745 C CA . GLU A 1 349 ? -14.740 3.413 29.695 1.00 95.56 349 GLU A CA 1
ATOM 2746 C C . GLU A 1 349 ? -14.989 2.731 28.335 1.00 95.56 349 GLU A C 1
ATOM 2748 O O . GLU A 1 349 ? -14.547 1.594 28.106 1.00 95.56 349 GLU A O 1
ATOM 2753 N N . ASP A 1 350 ? -15.653 3.437 27.414 1.00 97.12 350 ASP A N 1
ATOM 2754 C CA . ASP A 1 350 ? -16.037 2.953 26.087 1.00 97.12 350 ASP A CA 1
ATOM 2755 C C . ASP A 1 350 ? -14.954 3.239 25.039 1.00 97.12 350 ASP A C 1
ATOM 2757 O O . ASP A 1 350 ? -14.739 2.433 24.119 1.00 97.12 350 ASP A O 1
ATOM 2761 N N . ILE A 1 351 ? -14.264 4.378 25.171 1.00 98.12 351 ILE A N 1
ATOM 2762 C CA . ILE A 1 351 ? -13.112 4.763 24.347 1.00 98.12 351 ILE A CA 1
ATOM 2763 C C . ILE A 1 351 ? -11.815 4.464 25.097 1.00 98.12 351 ILE A C 1
ATOM 2765 O O . ILE A 1 351 ? -11.275 5.281 25.838 1.00 98.12 351 ILE A O 1
ATOM 2769 N N . GLN A 1 352 ? -11.271 3.277 24.841 1.00 98.06 352 GLN A N 1
ATOM 2770 C CA . GLN A 1 352 ? -10.083 2.785 25.528 1.00 98.06 352 GLN A CA 1
ATOM 2771 C C . GLN A 1 352 ? -8.814 3.169 24.772 1.00 98.06 352 GLN A C 1
ATOM 2773 O O . GLN A 1 352 ? -8.434 2.552 23.771 1.00 98.06 352 GLN A O 1
ATOM 2778 N N . VAL A 1 353 ? -8.157 4.215 25.262 1.00 98.00 353 VAL A N 1
ATOM 2779 C CA . VAL A 1 353 ? -6.916 4.758 24.710 1.00 98.00 353 VAL A CA 1
ATOM 2780 C C . VAL A 1 353 ? -5.788 4.573 25.715 1.00 98.00 353 VAL A C 1
ATOM 2782 O O . VAL A 1 353 ? -5.885 5.023 26.855 1.00 98.00 353 VAL A O 1
ATOM 2785 N N . HIS A 1 354 ? -4.695 3.947 25.275 1.00 96.62 354 HIS A N 1
ATOM 2786 C CA . HIS A 1 354 ? -3.522 3.698 26.113 1.00 96.62 354 HIS A CA 1
ATOM 2787 C C . HIS A 1 354 ? -2.221 4.030 25.382 1.00 96.62 354 HIS A C 1
ATOM 2789 O O . HIS A 1 354 ? -2.040 3.679 24.216 1.00 96.62 354 HIS A O 1
ATOM 2795 N N . ARG A 1 355 ? -1.244 4.617 26.074 1.00 94.00 355 ARG A N 1
ATOM 2796 C CA . ARG A 1 355 ? 0.119 4.704 25.528 1.00 94.00 355 ARG A CA 1
ATOM 2797 C C . ARG A 1 355 ? 0.814 3.346 25.498 1.00 94.00 355 ARG A C 1
ATOM 2799 O O . ARG A 1 355 ? 1.387 2.958 24.482 1.00 94.00 355 ARG A O 1
ATOM 2806 N N . TYR A 1 356 ? 0.715 2.622 26.608 1.00 92.25 356 TYR A N 1
ATOM 2807 C CA . TYR A 1 356 ? 1.198 1.257 26.775 1.00 92.25 356 TYR A CA 1
ATOM 2808 C C . TYR A 1 356 ? 0.111 0.434 27.451 1.00 92.25 356 TYR A C 1
ATOM 2810 O O . TYR A 1 356 ? -0.536 0.904 28.385 1.00 92.25 356 TYR A O 1
ATOM 2818 N N . LEU A 1 357 ? -0.096 -0.791 26.975 1.00 93.94 357 LEU A N 1
ATOM 2819 C CA . LEU A 1 357 ? -1.060 -1.686 27.600 1.00 93.94 357 LEU A CA 1
ATOM 2820 C C . LEU A 1 357 ? -0.526 -2.209 28.941 1.00 93.94 357 LEU A C 1
ATOM 2822 O O . LEU A 1 357 ? 0.675 -2.480 29.047 1.00 93.94 357 LEU A O 1
ATOM 2826 N N . PRO A 1 358 ? -1.400 -2.409 29.943 1.00 91.06 358 PRO A N 1
ATOM 2827 C CA . PRO A 1 358 ? -1.020 -3.071 31.183 1.00 91.06 358 PRO A CA 1
ATOM 2828 C C . PRO A 1 358 ? -0.453 -4.474 30.934 1.00 91.06 358 PRO A C 1
ATOM 2830 O O . PRO A 1 358 ? -0.820 -5.164 29.976 1.00 91.06 358 PRO A O 1
ATOM 2833 N N . LYS A 1 359 ? 0.425 -4.929 31.834 1.00 92.81 359 LYS A N 1
ATOM 2834 C CA . LYS A 1 359 ? 1.012 -6.273 31.763 1.00 92.81 359 LYS A CA 1
ATOM 2835 C C . LYS A 1 359 ? -0.095 -7.338 31.738 1.00 92.81 359 LYS A C 1
ATOM 2837 O O . LYS A 1 359 ? -1.019 -7.295 32.540 1.00 92.81 359 LYS A O 1
ATOM 2842 N N . GLY A 1 360 ? 0.014 -8.298 30.819 1.00 93.75 360 GLY A N 1
ATOM 2843 C CA . GLY A 1 360 ? -0.961 -9.386 30.652 1.00 93.75 360 GLY A CA 1
ATOM 2844 C C . GLY A 1 360 ? -2.165 -9.047 29.764 1.00 93.75 360 GLY A C 1
ATOM 2845 O O . GLY A 1 360 ? -2.916 -9.951 29.397 1.00 93.75 360 GLY A O 1
ATOM 2846 N N . VAL A 1 361 ? -2.337 -7.787 29.349 1.00 95.06 361 VAL A N 1
ATOM 2847 C CA . VAL A 1 361 ? -3.398 -7.400 28.411 1.00 95.06 361 VAL A CA 1
ATOM 2848 C C . VAL A 1 361 ? -2.941 -7.642 26.972 1.00 95.06 361 VAL A C 1
ATOM 2850 O O . VAL A 1 361 ? -1.950 -7.087 26.503 1.00 95.06 361 VAL A O 1
ATOM 2853 N N . SER A 1 362 ? -3.684 -8.475 26.241 1.00 95.62 362 SER A N 1
ATOM 2854 C CA . SER A 1 362 ? -3.388 -8.780 24.838 1.00 95.62 362 SER A CA 1
ATOM 2855 C C . SER A 1 362 ? -3.849 -7.656 23.908 1.00 95.62 362 SER A C 1
ATOM 2857 O O . SER A 1 362 ? -5.049 -7.418 23.785 1.00 95.62 362 SER A O 1
ATOM 2859 N N . TYR A 1 363 ? -2.919 -7.041 23.171 1.00 95.81 363 TYR A N 1
ATOM 2860 C CA . TYR A 1 363 ? -3.217 -6.026 22.149 1.00 95.81 363 TYR A CA 1
ATOM 2861 C C . TYR A 1 363 ? -4.238 -6.506 21.104 1.00 95.81 363 TYR A C 1
ATOM 2863 O O . TYR A 1 363 ? -5.282 -5.883 20.913 1.00 95.81 363 TYR A O 1
ATOM 2871 N N . TYR A 1 364 ? -3.998 -7.666 20.481 1.00 96.00 364 TYR A N 1
ATOM 2872 C CA . TYR A 1 364 ? -4.952 -8.252 19.532 1.00 96.00 364 TYR A CA 1
ATOM 2873 C C . TYR A 1 364 ? -6.258 -8.689 20.208 1.00 96.00 364 TYR A C 1
ATOM 2875 O O . TYR A 1 364 ? -7.311 -8.704 19.569 1.00 96.00 364 TYR A O 1
ATOM 2883 N N . GLY A 1 365 ? -6.216 -9.036 21.498 1.00 96.69 365 GLY A N 1
ATOM 2884 C CA . GLY A 1 365 ? -7.414 -9.267 22.303 1.00 96.69 365 GLY A CA 1
ATOM 2885 C C . GLY A 1 365 ? -8.293 -8.018 22.407 1.00 96.69 365 GLY A C 1
ATOM 2886 O O . GLY A 1 365 ? -9.505 -8.123 22.222 1.00 96.69 365 GLY A O 1
ATOM 2887 N N . MET A 1 366 ? -7.689 -6.848 22.629 1.00 97.88 366 MET A N 1
ATOM 2888 C CA . MET A 1 366 ? -8.395 -5.563 22.673 1.00 97.88 366 MET A CA 1
ATOM 2889 C C . MET A 1 366 ? -8.994 -5.216 21.308 1.00 97.88 366 MET A C 1
ATOM 2891 O O . MET A 1 366 ? -10.206 -5.051 21.218 1.00 97.88 366 MET A O 1
ATOM 2895 N N . LEU A 1 367 ? -8.199 -5.260 20.227 1.00 97.75 367 LEU A N 1
ATOM 2896 C CA . LEU A 1 367 ? -8.695 -5.029 18.856 1.00 97.75 367 LEU A CA 1
ATOM 2897 C C . LEU A 1 367 ? -9.915 -5.904 18.510 1.00 97.75 367 LEU A C 1
ATOM 2899 O O . LEU A 1 367 ? -10.882 -5.446 17.899 1.00 97.75 367 LEU A O 1
ATOM 2903 N N . ARG A 1 368 ? -9.899 -7.180 18.918 1.00 97.81 368 ARG A N 1
ATOM 2904 C CA . ARG A 1 368 ? -11.016 -8.111 18.689 1.00 97.81 368 ARG A CA 1
ATOM 2905 C C . ARG A 1 368 ? -12.261 -7.768 19.501 1.00 97.81 368 ARG A C 1
ATOM 2907 O O . ARG A 1 368 ? -13.361 -8.043 19.028 1.00 97.81 368 ARG A O 1
ATOM 2914 N N . LYS A 1 369 ? -12.110 -7.205 20.699 1.00 97.69 369 LYS A N 1
ATOM 2915 C CA . LYS A 1 369 ? -13.226 -6.795 21.567 1.00 97.69 369 LYS A CA 1
ATOM 2916 C C . LYS A 1 369 ? -13.818 -5.435 21.182 1.00 97.69 369 LYS A C 1
ATOM 2918 O O . LYS A 1 369 ? -14.932 -5.142 21.609 1.00 97.69 369 LYS A O 1
ATOM 2923 N N . SER A 1 370 ? -13.124 -4.646 20.365 1.00 98.62 370 SER A N 1
ATOM 2924 C CA . SER A 1 370 ? -13.550 -3.301 19.966 1.00 98.62 370 SER A CA 1
ATOM 2925 C C . SER A 1 370 ? -14.418 -3.280 18.715 1.00 98.62 370 SER A C 1
ATOM 2927 O O . SER A 1 370 ? -14.181 -4.034 17.770 1.00 98.62 370 SER A O 1
ATOM 2929 N N . LYS A 1 371 ? -15.430 -2.408 18.686 1.00 98.75 371 LYS A N 1
ATOM 2930 C CA . LYS A 1 371 ? -16.234 -2.143 17.481 1.00 98.75 371 LYS A CA 1
ATOM 2931 C C . LYS A 1 371 ? -15.424 -1.339 16.462 1.00 98.75 371 LYS A C 1
ATOM 2933 O O . LYS A 1 371 ? -15.360 -1.717 15.289 1.00 98.75 371 LYS A O 1
ATOM 2938 N N . PHE A 1 372 ? -14.769 -0.284 16.939 1.00 98.88 372 PHE A N 1
ATOM 2939 C CA . PHE A 1 372 ? -13.975 0.653 16.156 1.00 98.88 372 PHE A CA 1
ATOM 2940 C C . PHE A 1 372 ? -12.507 0.662 16.607 1.00 98.88 372 PHE A C 1
ATOM 2942 O O . PHE A 1 372 ? -12.210 0.598 17.799 1.00 98.88 372 PHE A O 1
ATOM 2949 N N . CYS A 1 373 ? -11.576 0.742 15.658 1.00 98.75 373 CYS A N 1
ATOM 2950 C CA . CYS A 1 373 ? -10.139 0.751 15.934 1.00 98.75 373 CYS A CA 1
ATOM 2951 C C . CYS A 1 373 ? -9.527 2.033 15.391 1.00 98.75 373 CYS A C 1
ATOM 2953 O O . CYS A 1 373 ? -9.516 2.257 14.179 1.00 98.75 373 CYS A O 1
ATOM 2955 N N . ILE A 1 374 ? -9.031 2.880 16.289 1.00 98.62 374 ILE A N 1
ATOM 2956 C CA . ILE A 1 374 ? -8.517 4.202 15.940 1.00 98.62 374 ILE A CA 1
ATOM 2957 C C . ILE A 1 374 ? -7.139 4.035 15.300 1.00 98.62 374 ILE A C 1
ATOM 2959 O O . ILE A 1 374 ? -6.233 3.436 15.876 1.00 98.62 374 ILE A O 1
ATOM 2963 N N . CYS A 1 375 ? -6.990 4.546 14.083 1.00 97.75 375 CYS A N 1
ATOM 2964 C CA . CYS A 1 375 ? -5.815 4.395 13.232 1.00 97.75 375 CYS A CA 1
ATOM 2965 C C . CYS A 1 375 ? -5.214 5.775 12.914 1.00 97.75 375 CYS A C 1
ATOM 2967 O O . CYS A 1 375 ? -5.298 6.223 11.765 1.00 97.75 375 CYS A O 1
ATOM 2969 N N . PRO A 1 376 ? -4.635 6.483 13.902 1.00 96.88 376 PRO A N 1
ATOM 2970 C CA . PRO A 1 376 ? -4.034 7.785 13.658 1.00 96.88 376 PRO A CA 1
ATOM 2971 C C . PRO A 1 376 ? -2.702 7.672 12.919 1.00 96.88 376 PRO A C 1
ATOM 2973 O O . PRO A 1 376 ? -1.984 6.678 13.067 1.00 96.88 376 PRO A O 1
ATOM 2976 N N . SER A 1 377 ? -2.345 8.697 12.145 1.00 93.31 377 SER A N 1
ATOM 2977 C CA . SER A 1 377 ? -0.986 8.808 11.593 1.00 93.31 377 SER A CA 1
ATOM 2978 C C . SER A 1 377 ? 0.076 8.987 12.683 1.00 93.31 377 SER A C 1
ATOM 2980 O O . SER A 1 377 ? -0.202 9.480 13.782 1.00 93.31 377 SER A O 1
ATOM 2982 N N . GLY A 1 378 ? 1.286 8.518 12.375 1.00 89.19 378 GLY A N 1
ATOM 2983 C CA . GLY A 1 378 ? 2.519 8.786 13.105 1.00 89.19 378 GLY A CA 1
ATOM 2984 C C . GLY A 1 378 ? 3.259 9.985 12.506 1.00 89.19 378 GLY A C 1
ATOM 2985 O O . GLY A 1 378 ? 2.628 10.990 12.182 1.00 89.19 378 GLY A O 1
ATOM 2986 N N . TYR A 1 379 ? 4.591 9.893 12.416 1.00 86.00 379 TYR A N 1
ATOM 2987 C CA . TYR A 1 379 ? 5.383 10.850 11.631 1.00 86.00 379 TYR A CA 1
ATOM 2988 C C . TYR A 1 379 ? 5.163 10.564 10.142 1.00 86.00 379 TYR A C 1
ATOM 2990 O O . TYR A 1 379 ? 4.914 11.473 9.363 1.00 86.00 379 TYR A O 1
ATOM 2998 N N . GLU A 1 380 ? 5.134 9.281 9.807 1.00 88.25 380 GLU A N 1
ATOM 2999 C CA . GLU A 1 380 ? 4.562 8.688 8.616 1.00 88.25 380 GLU A CA 1
ATOM 3000 C C . GLU A 1 380 ? 3.029 8.638 8.680 1.00 88.25 380 GLU A C 1
ATOM 3002 O O . GLU A 1 380 ? 2.407 8.441 9.734 1.00 88.25 380 GLU A O 1
ATOM 3007 N N . VAL A 1 381 ? 2.396 8.769 7.515 1.00 90.38 381 VAL A N 1
ATOM 3008 C CA . VAL A 1 381 ? 0.934 8.663 7.407 1.00 90.38 381 VAL A CA 1
ATOM 3009 C C . VAL A 1 381 ? 0.435 7.218 7.363 1.00 90.38 381 VAL A C 1
ATOM 3011 O O . VAL A 1 381 ? -0.752 6.975 7.596 1.00 90.38 381 VAL A O 1
ATOM 3014 N N . ALA A 1 382 ? 1.317 6.252 7.106 1.00 89.56 382 ALA A N 1
ATOM 3015 C CA . ALA A 1 382 ? 1.001 4.828 7.152 1.00 89.56 382 ALA A CA 1
ATOM 3016 C C . ALA A 1 382 ? 0.710 4.360 8.590 1.00 89.56 382 ALA A C 1
ATOM 3018 O O . ALA A 1 382 ? 1.019 5.036 9.570 1.00 89.56 382 ALA A O 1
ATOM 3019 N N . SER A 1 383 ? 0.005 3.240 8.735 1.00 91.00 383 SER A N 1
ATOM 3020 C CA . SER A 1 383 ? -0.068 2.545 10.021 1.00 91.00 383 SER A CA 1
ATOM 3021 C C . SER A 1 383 ? -0.497 1.098 9.804 1.00 91.00 383 SER A C 1
ATOM 3023 O O . SER A 1 383 ? -1.558 0.886 9.196 1.00 91.00 383 SER A O 1
ATOM 3025 N N . PRO A 1 384 ? 0.193 0.104 10.401 1.00 94.69 384 PRO A N 1
ATOM 3026 C CA . PRO A 1 384 ? -0.209 -1.293 10.270 1.00 94.69 384 PRO A CA 1
ATOM 3027 C C . PRO A 1 384 ? -1.587 -1.546 10.887 1.00 94.69 384 PRO A C 1
ATOM 3029 O O . PRO A 1 384 ? -2.311 -2.451 10.473 1.00 94.69 384 PRO A O 1
ATOM 3032 N N . ARG A 1 385 ? -2.007 -0.684 11.822 1.00 95.62 385 ARG A N 1
ATOM 3033 C CA . ARG A 1 385 ? -3.280 -0.784 12.537 1.00 95.62 385 ARG A CA 1
ATOM 3034 C C . ARG A 1 385 ? -4.498 -0.764 11.626 1.00 95.62 385 ARG A C 1
ATOM 3036 O O . ARG A 1 385 ? -5.509 -1.374 11.965 1.00 95.62 385 ARG A O 1
ATOM 3043 N N . MET A 1 386 ? -4.402 -0.116 10.464 1.00 96.38 386 MET A N 1
ATOM 3044 C CA . MET A 1 386 ? -5.474 -0.156 9.468 1.00 96.38 386 MET A CA 1
ATOM 3045 C C . MET A 1 386 ? -5.746 -1.589 9.016 1.00 96.38 386 MET A C 1
ATOM 3047 O O . MET A 1 386 ? -6.897 -2.017 8.959 1.00 96.38 386 MET A O 1
ATOM 3051 N N . VAL A 1 387 ? -4.682 -2.341 8.745 1.00 97.62 387 VAL A N 1
ATOM 3052 C CA . VAL A 1 387 ? -4.764 -3.730 8.299 1.00 97.62 387 VAL A CA 1
ATOM 3053 C C . VAL A 1 387 ? -5.063 -4.662 9.474 1.00 97.62 387 VAL A C 1
ATOM 3055 O O . VAL A 1 387 ? -5.917 -5.539 9.349 1.00 97.62 387 VAL A O 1
ATOM 3058 N N . GLU A 1 388 ? -4.471 -4.428 10.650 1.00 98.00 388 GLU A N 1
ATOM 3059 C CA . GLU A 1 388 ? -4.793 -5.186 11.871 1.00 98.00 388 GLU A CA 1
ATOM 3060 C C . GLU A 1 388 ? -6.283 -5.077 12.244 1.00 98.00 388 GLU A C 1
ATOM 3062 O O . GLU A 1 388 ? -6.905 -6.064 12.656 1.00 98.00 388 GLU A O 1
ATOM 3067 N N . ALA A 1 389 ? -6.892 -3.900 12.061 1.00 98.31 389 ALA A N 1
ATOM 3068 C CA . ALA A 1 389 ? -8.323 -3.698 12.261 1.00 98.31 389 ALA A CA 1
ATOM 3069 C C . ALA A 1 389 ? -9.145 -4.569 11.295 1.00 98.31 389 ALA A C 1
ATOM 3071 O O . ALA A 1 389 ? -10.022 -5.317 11.736 1.00 98.31 389 ALA A O 1
ATOM 3072 N N . LEU A 1 390 ? -8.803 -4.579 10.001 1.00 98.25 390 LEU A N 1
ATOM 3073 C CA . LEU A 1 390 ? -9.455 -5.451 9.015 1.00 98.25 390 LEU A CA 1
ATOM 3074 C C . LEU A 1 390 ? -9.285 -6.940 9.365 1.00 98.25 390 LEU A C 1
ATOM 3076 O O . LEU A 1 390 ? -10.263 -7.696 9.333 1.00 98.25 390 LEU A O 1
ATOM 3080 N N . TYR A 1 391 ? -8.081 -7.368 9.761 1.00 98.06 391 TYR A N 1
ATOM 3081 C CA . TYR A 1 391 ? -7.793 -8.747 10.176 1.00 98.06 391 TYR A CA 1
ATOM 3082 C C . TYR A 1 391 ? -8.627 -9.197 11.363 1.00 98.06 391 TYR A C 1
ATOM 3084 O O . TYR A 1 391 ? -9.209 -10.290 11.343 1.00 98.06 391 TYR A O 1
ATOM 3092 N N . THR A 1 392 ? -8.747 -8.326 12.358 1.00 97.75 392 THR A N 1
ATOM 3093 C CA . THR A 1 392 ? -9.499 -8.605 13.578 1.00 97.75 392 THR A CA 1
ATOM 3094 C C . THR A 1 392 ? -11.001 -8.387 13.426 1.00 97.75 392 THR A C 1
ATOM 3096 O O . THR A 1 392 ? -11.752 -8.719 14.342 1.00 97.75 392 THR A O 1
ATOM 3099 N N . GLY A 1 393 ? -11.476 -7.865 12.289 1.00 97.12 393 GLY A N 1
ATOM 3100 C CA . GLY A 1 393 ? -12.882 -7.518 12.058 1.00 97.12 393 GLY A CA 1
ATOM 3101 C C . GLY A 1 393 ? -13.343 -6.281 12.836 1.00 97.12 393 GLY A C 1
ATOM 3102 O O . GLY A 1 393 ? -14.533 -6.140 13.102 1.00 97.12 393 GLY A O 1
ATOM 3103 N N . CYS A 1 394 ? -12.417 -5.427 13.251 1.00 98.31 394 CYS A N 1
ATOM 3104 C CA . CYS A 1 394 ? -12.690 -4.122 13.835 1.00 98.31 394 CYS A CA 1
ATOM 3105 C C . CYS A 1 394 ? -12.862 -3.085 12.714 1.00 98.31 394 CYS A C 1
ATOM 3107 O O . CYS A 1 394 ? -12.134 -3.136 11.722 1.00 98.31 394 CYS A O 1
ATOM 3109 N N . VAL A 1 395 ? -13.810 -2.151 12.831 1.00 98.81 395 VAL A N 1
ATOM 3110 C CA . VAL A 1 395 ? -13.984 -1.105 11.808 1.00 98.81 395 VAL A CA 1
ATOM 3111 C C . VAL A 1 395 ? -12.862 -0.068 11.958 1.00 98.81 395 VAL A C 1
ATOM 3113 O O . VAL A 1 395 ? -12.757 0.536 13.029 1.00 98.81 395 VAL A O 1
ATOM 3116 N N . PRO A 1 396 ? -12.019 0.169 10.933 1.00 98.69 396 PRO A N 1
ATOM 3117 C CA . PRO A 1 396 ? -10.959 1.169 11.027 1.00 98.69 396 PRO A CA 1
ATOM 3118 C C . PRO A 1 396 ? -11.545 2.582 11.141 1.00 98.69 396 PRO A C 1
ATOM 3120 O O . PRO A 1 396 ? -12.420 2.953 10.356 1.00 98.69 396 PRO A O 1
ATOM 3123 N N . VAL A 1 397 ? -11.037 3.377 12.083 1.00 98.75 397 VAL A N 1
ATOM 3124 C CA . VAL A 1 397 ? -11.302 4.819 12.202 1.00 98.75 397 VAL A CA 1
ATOM 3125 C C . VAL A 1 397 ? -10.036 5.560 11.800 1.00 98.75 397 VAL A C 1
ATOM 3127 O O . VAL A 1 397 ? -9.043 5.542 12.524 1.00 98.75 397 VAL A O 1
ATOM 3130 N N . LEU A 1 398 ? -10.041 6.162 10.619 1.00 98.31 398 LEU A N 1
ATOM 3131 C CA . LEU A 1 398 ? -8.884 6.834 10.042 1.00 98.31 398 LEU A CA 1
ATOM 3132 C C . LEU A 1 398 ? -8.861 8.292 10.508 1.00 98.31 398 LEU A C 1
ATOM 3134 O O . LEU A 1 398 ? -9.779 9.046 10.194 1.00 98.31 398 LEU A O 1
ATOM 3138 N N . ILE A 1 399 ? -7.807 8.663 11.241 1.00 97.62 399 ILE A N 1
ATOM 3139 C CA . ILE A 1 399 ? -7.520 10.043 11.661 1.00 97.62 399 ILE A CA 1
ATOM 3140 C C . ILE A 1 399 ? -6.187 10.435 11.035 1.00 97.62 399 ILE A C 1
ATOM 3142 O O . ILE A 1 399 ? -5.118 10.178 11.600 1.00 97.62 399 ILE A O 1
ATOM 3146 N N . LYS A 1 400 ? -6.251 10.914 9.795 1.00 94.19 400 LYS A N 1
ATOM 3147 C CA . LYS A 1 400 ? -5.087 11.079 8.924 1.00 94.19 400 LYS A CA 1
ATOM 3148 C C . LYS A 1 400 ? -5.293 12.274 8.004 1.00 94.19 400 LYS A C 1
ATOM 3150 O O . LYS A 1 400 ? -6.317 12.333 7.330 1.00 94.19 400 LYS A O 1
ATOM 3155 N N . ASP A 1 401 ? -4.288 13.135 7.915 1.00 90.81 401 ASP A N 1
ATOM 3156 C CA . ASP A 1 401 ? -4.225 14.197 6.911 1.00 90.81 401 ASP A CA 1
ATOM 3157 C C . ASP A 1 401 ? -3.368 13.736 5.731 1.00 90.81 401 ASP A C 1
ATOM 3159 O O . ASP A 1 401 ? -2.384 13.018 5.921 1.00 90.81 401 ASP A O 1
ATOM 3163 N N . HIS A 1 402 ? -3.752 14.132 4.512 1.00 92.69 402 HIS A N 1
ATOM 3164 C CA . HIS A 1 402 ? -2.989 13.911 3.271 1.00 92.69 402 HIS A CA 1
ATOM 3165 C C . HIS A 1 402 ? -2.656 12.446 2.918 1.00 92.69 402 HIS A C 1
ATOM 3167 O O . HIS A 1 402 ? -1.880 12.191 1.993 1.00 92.69 402 HIS A O 1
ATOM 3173 N N . TYR A 1 403 ? -3.244 11.471 3.616 1.00 95.19 403 TYR A N 1
ATOM 3174 C CA . TYR A 1 403 ? -2.992 10.058 3.360 1.00 95.19 403 TYR A CA 1
ATOM 3175 C C . TYR A 1 403 ? -3.852 9.517 2.229 1.00 95.19 403 TYR A C 1
ATOM 3177 O O . TYR A 1 403 ? -5.083 9.584 2.271 1.00 95.19 403 TYR A O 1
ATOM 3185 N N . VAL A 1 404 ? -3.205 8.869 1.269 1.00 96.94 404 VAL A N 1
ATOM 3186 C CA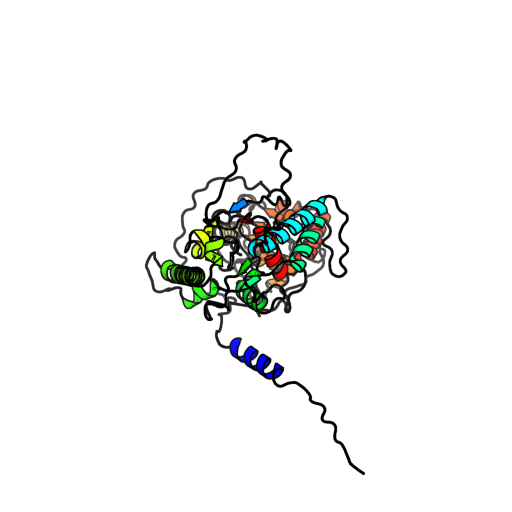 . VAL A 1 404 ? -3.893 8.093 0.240 1.00 96.94 404 VAL A CA 1
ATOM 3187 C C . VAL A 1 404 ? -3.954 6.652 0.714 1.00 96.94 404 VAL A C 1
ATOM 3189 O O . VAL A 1 404 ? -2.931 5.976 0.794 1.00 96.94 404 VAL A O 1
ATOM 3192 N N . ALA A 1 405 ? -5.151 6.172 1.046 1.00 97.00 405 ALA A N 1
ATOM 3193 C CA . ALA A 1 405 ? -5.319 4.821 1.563 1.00 97.00 405 ALA A CA 1
ATOM 3194 C C . ALA A 1 405 ? -4.912 3.750 0.524 1.00 97.00 405 ALA A C 1
ATOM 3196 O O . ALA A 1 405 ? -5.078 3.968 -0.682 1.00 97.00 405 ALA A O 1
ATOM 3197 N N . PRO A 1 406 ? -4.407 2.579 0.955 1.00 97.56 406 PRO A N 1
ATOM 3198 C CA . PRO A 1 406 ? -3.941 1.562 0.024 1.00 97.56 406 PRO A CA 1
ATOM 3199 C C . PRO A 1 406 ? -5.059 1.072 -0.890 1.00 97.56 406 PRO A C 1
ATOM 3201 O O . PRO A 1 406 ? -6.198 0.880 -0.451 1.00 97.56 406 PRO A O 1
ATOM 3204 N N . PHE A 1 407 ? -4.724 0.868 -2.162 1.00 97.94 407 PHE A N 1
ATOM 3205 C CA . PHE A 1 407 ? -5.661 0.423 -3.200 1.00 97.94 407 PHE A CA 1
ATOM 3206 C C . PHE A 1 407 ? -6.877 1.347 -3.400 1.00 97.94 407 PHE A C 1
ATOM 3208 O O . PHE A 1 407 ? -7.924 0.893 -3.867 1.00 97.94 407 PHE A O 1
ATOM 3215 N N . ALA A 1 408 ? -6.768 2.638 -3.060 1.00 96.00 408 ALA A N 1
ATOM 3216 C CA . ALA A 1 408 ? -7.860 3.607 -3.193 1.00 96.00 408 ALA A CA 1
ATOM 3217 C C . ALA A 1 408 ? -8.387 3.776 -4.631 1.00 96.00 408 ALA A C 1
ATOM 3219 O O . ALA A 1 408 ? -9.516 4.234 -4.797 1.00 96.00 408 ALA A O 1
ATOM 3220 N N . ASP A 1 409 ? -7.627 3.367 -5.655 1.00 93.00 409 ASP A N 1
ATOM 3221 C CA . ASP A 1 409 ? -8.084 3.359 -7.054 1.00 93.00 409 ASP A CA 1
ATOM 3222 C C . ASP A 1 409 ? -9.267 2.408 -7.281 1.00 93.00 409 ASP A C 1
ATOM 3224 O O . ASP A 1 409 ? -10.088 2.618 -8.173 1.00 93.00 409 ASP A O 1
ATOM 3228 N N . VAL A 1 410 ? -9.360 1.344 -6.476 1.00 97.00 410 VAL A N 1
ATOM 3229 C CA . VAL A 1 410 ? -10.366 0.287 -6.641 1.00 97.00 410 VAL A CA 1
ATOM 3230 C C . VAL A 1 410 ? -11.239 0.117 -5.405 1.00 97.00 410 VAL A C 1
ATOM 3232 O O . VAL A 1 410 ? -12.435 -0.128 -5.555 1.00 97.00 410 VAL A O 1
ATOM 3235 N N . LEU A 1 411 ? -10.687 0.281 -4.198 1.00 98.19 411 LEU A N 1
ATOM 3236 C CA . LEU A 1 411 ? -11.409 0.153 -2.935 1.00 98.19 411 LEU A CA 1
ATOM 3237 C C . LEU A 1 411 ? -12.014 1.489 -2.499 1.00 98.19 411 LEU A C 1
ATOM 3239 O O . LEU A 1 411 ? -11.314 2.471 -2.250 1.00 98.19 411 LEU A O 1
ATOM 3243 N N . ASN A 1 412 ? -13.326 1.486 -2.291 1.00 97.88 412 ASN A N 1
ATOM 3244 C CA . ASN A 1 412 ? -14.034 2.579 -1.647 1.00 97.88 412 ASN A CA 1
ATOM 3245 C C . ASN A 1 412 ? -13.908 2.444 -0.122 1.00 97.88 412 ASN A C 1
ATOM 3247 O O . ASN A 1 412 ? -14.763 1.846 0.534 1.00 97.88 412 ASN A O 1
ATOM 3251 N N . TRP A 1 413 ? -12.851 3.019 0.454 1.00 97.69 413 TRP A N 1
ATOM 3252 C CA . TRP A 1 413 ? -12.608 2.986 1.902 1.00 97.69 413 TRP A CA 1
ATOM 3253 C C . TRP A 1 413 ? -13.786 3.527 2.724 1.00 97.69 413 TRP A C 1
ATOM 3255 O O . TRP A 1 413 ? -14.132 2.942 3.749 1.00 97.69 413 TRP A O 1
ATOM 3265 N N . LYS A 1 414 ? -14.509 4.548 2.237 1.00 97.25 414 LYS A N 1
ATOM 3266 C CA . LYS A 1 414 ? -15.711 5.084 2.913 1.00 97.25 414 LYS A CA 1
ATOM 3267 C C . LYS A 1 414 ? -16.823 4.039 3.073 1.00 97.25 414 LYS A C 1
ATOM 3269 O O . LYS A 1 414 ? -17.704 4.198 3.913 1.00 97.25 414 LYS A O 1
ATOM 3274 N N . ALA A 1 415 ? -16.806 2.961 2.287 1.00 98.25 415 ALA A N 1
ATOM 3275 C CA . ALA A 1 415 ? -17.786 1.891 2.403 1.00 98.25 415 ALA A CA 1
ATOM 3276 C C . ALA A 1 415 ? -17.542 0.963 3.604 1.00 98.25 415 ALA A C 1
ATOM 3278 O O . ALA A 1 415 ? -18.471 0.226 3.956 1.00 98.25 415 ALA A O 1
ATOM 3279 N N . PHE A 1 416 ? -16.343 0.967 4.203 1.00 98.50 416 PHE A N 1
ATOM 3280 C CA . PHE A 1 416 ? -15.949 0.035 5.269 1.00 98.50 416 PHE A CA 1
ATOM 3281 C C . PHE A 1 416 ? -15.063 0.616 6.386 1.00 98.50 416 PHE A C 1
ATOM 3283 O O . PHE A 1 416 ? -14.718 -0.118 7.312 1.00 98.50 416 PHE A O 1
ATOM 3290 N N . SER A 1 417 ? -14.731 1.905 6.345 1.00 98.50 417 SER A N 1
ATOM 3291 C CA . SER A 1 417 ? -14.053 2.632 7.421 1.00 98.50 417 SER A CA 1
ATOM 3292 C C . SER A 1 417 ? -14.803 3.911 7.797 1.00 98.50 417 SER A C 1
ATOM 3294 O O . SER A 1 417 ? -15.673 4.390 7.065 1.00 98.50 417 SER A O 1
ATOM 3296 N N . VAL A 1 418 ? -14.455 4.472 8.952 1.00 98.69 418 VAL A N 1
ATOM 3297 C CA . VAL A 1 418 ? -14.894 5.800 9.397 1.00 98.69 418 VAL A CA 1
ATOM 3298 C C . VAL A 1 418 ? -13.718 6.755 9.227 1.00 98.69 418 VAL A C 1
ATOM 3300 O O . VAL A 1 418 ? -12.600 6.404 9.589 1.00 98.69 418 VAL A O 1
ATOM 3303 N N . HIS A 1 419 ? -13.945 7.942 8.673 1.00 97.81 419 HIS A N 1
ATOM 3304 C CA . HIS A 1 419 ? -12.918 8.980 8.562 1.00 97.81 419 HIS A CA 1
ATOM 3305 C C . HIS A 1 419 ? -13.278 10.099 9.531 1.00 97.81 419 HIS A C 1
ATOM 3307 O O . HIS A 1 419 ? -14.417 10.566 9.518 1.00 97.81 419 HIS A O 1
ATOM 3313 N N . VAL A 1 420 ? -12.330 10.497 10.373 1.00 98.12 420 VAL A N 1
ATOM 3314 C CA . VAL A 1 420 ? -12.508 11.564 11.362 1.00 98.12 420 VAL A CA 1
ATOM 3315 C C . VAL A 1 420 ? -11.368 12.553 11.180 1.00 98.12 420 VAL A C 1
ATOM 3317 O O . VAL A 1 420 ? -10.208 12.147 11.079 1.00 98.12 420 VAL A O 1
ATOM 3320 N N . ARG A 1 421 ? -11.696 13.844 11.095 1.00 97.12 421 ARG A N 1
ATOM 3321 C CA . ARG A 1 421 ? -10.688 14.897 10.952 1.00 97.12 421 ARG A CA 1
ATOM 3322 C C . ARG A 1 421 ? -9.948 15.095 12.273 1.00 97.12 421 ARG A C 1
ATOM 3324 O O . ARG A 1 421 ? -10.450 14.733 13.338 1.00 97.12 421 ARG A O 1
ATOM 3331 N N . VAL A 1 422 ? -8.745 15.656 12.223 1.00 95.94 422 VAL A N 1
ATOM 3332 C CA . VAL A 1 422 ? -7.900 15.812 13.418 1.00 95.94 422 VAL A CA 1
ATOM 3333 C C . VAL A 1 422 ? -8.547 16.741 14.452 1.00 95.94 422 VAL A C 1
ATOM 3335 O O . VAL A 1 422 ? -8.445 16.502 15.652 1.00 95.94 422 VAL A O 1
ATOM 3338 N N . GLU A 1 423 ? -9.245 17.777 14.005 1.00 96.94 423 GLU A N 1
ATOM 3339 C CA . GLU A 1 423 ? -10.005 18.713 14.836 1.00 96.94 423 GLU A CA 1
ATOM 3340 C C . GLU A 1 423 ? -11.213 18.076 15.535 1.00 96.94 423 GLU A C 1
ATOM 3342 O O . GLU A 1 423 ? -11.642 18.566 16.575 1.00 96.94 423 GLU A O 1
ATOM 3347 N N . ASP A 1 424 ? -11.717 16.952 15.019 1.00 98.12 424 ASP A N 1
ATOM 3348 C CA . ASP A 1 424 ? -12.873 16.239 15.568 1.00 98.12 424 ASP A CA 1
ATOM 3349 C C . ASP A 1 424 ? -12.480 15.160 16.595 1.00 98.12 424 ASP A C 1
ATOM 3351 O O . ASP A 1 424 ? -13.348 14.455 17.113 1.00 98.12 424 ASP A O 1
ATOM 3355 N N . ILE A 1 425 ? -11.189 15.032 16.939 1.00 98.19 425 ILE A N 1
ATOM 3356 C CA . ILE A 1 425 ? -10.710 14.121 17.996 1.00 98.19 425 ILE A CA 1
ATOM 3357 C C . ILE A 1 425 ? -11.497 14.279 19.312 1.00 98.19 425 ILE A C 1
ATOM 3359 O O . ILE A 1 425 ? -11.874 13.248 19.876 1.00 98.19 425 ILE A O 1
ATOM 3363 N N . PRO A 1 426 ? -11.800 15.496 19.813 1.00 98.19 426 PRO A N 1
ATOM 3364 C CA . PRO A 1 426 ? -12.592 15.660 21.036 1.00 98.19 426 PRO A CA 1
ATOM 3365 C C . PRO A 1 426 ? -14.023 15.106 20.923 1.00 98.19 426 PRO A C 1
ATOM 3367 O O . PRO A 1 426 ? -14.613 14.725 21.928 1.00 98.19 426 PRO A O 1
ATOM 3370 N N . ASN A 1 427 ? -14.565 14.996 19.705 1.00 98.06 427 ASN A N 1
ATOM 3371 C CA . ASN A 1 427 ? -15.935 14.550 19.433 1.00 98.06 427 ASN A CA 1
ATOM 3372 C C . ASN A 1 427 ? -16.021 13.057 19.059 1.00 98.06 427 ASN A C 1
ATOM 3374 O O . ASN A 1 427 ? -17.077 12.588 18.628 1.00 98.06 427 ASN A O 1
ATOM 3378 N N . LEU A 1 428 ? -14.932 12.286 19.208 1.00 98.31 428 LEU A N 1
ATOM 3379 C CA . LEU A 1 428 ? -14.868 10.886 18.765 1.00 98.31 428 LEU A CA 1
ATOM 3380 C C . LEU A 1 428 ? -16.015 10.023 19.302 1.00 98.31 428 LEU A C 1
ATOM 3382 O O . LEU A 1 428 ? -16.608 9.271 18.530 1.00 98.31 428 LEU A O 1
ATOM 3386 N N . LYS A 1 429 ? -16.359 10.143 20.590 1.00 98.44 429 LYS A N 1
ATOM 3387 C CA . LYS A 1 429 ? -17.461 9.373 21.190 1.00 98.44 429 LYS A CA 1
ATOM 3388 C C . LYS A 1 429 ? -18.793 9.674 20.520 1.00 98.44 429 LYS A C 1
ATOM 3390 O O . LYS A 1 429 ? -19.411 8.759 19.983 1.00 98.44 429 LYS A O 1
ATOM 3395 N N . GLN A 1 430 ? -19.151 10.952 20.419 1.00 98.56 430 GLN A N 1
ATOM 3396 C CA . GLN A 1 430 ? -20.377 11.393 19.756 1.00 98.56 430 GLN A CA 1
ATOM 3397 C C . GLN A 1 430 ? -20.459 10.901 18.302 1.00 98.56 430 GLN A C 1
ATOM 3399 O O . GLN A 1 430 ? -21.501 10.408 17.869 1.00 98.56 430 GLN A O 1
ATOM 3404 N N . ILE A 1 431 ? -19.361 11.000 17.546 1.00 98.69 431 ILE A N 1
ATOM 3405 C CA . ILE A 1 431 ? -19.309 10.559 16.144 1.00 98.69 431 ILE A CA 1
ATOM 3406 C C . ILE A 1 431 ? -19.544 9.050 16.037 1.00 98.69 431 ILE A C 1
ATOM 3408 O O . ILE A 1 431 ? -20.326 8.604 15.196 1.00 98.69 431 ILE A O 1
ATOM 3412 N N . LEU A 1 432 ? -18.861 8.257 16.866 1.00 98.75 432 LEU A N 1
ATOM 3413 C CA . LEU A 1 432 ? -18.918 6.798 16.791 1.00 98.75 432 LEU A CA 1
ATOM 3414 C C . LEU A 1 432 ? -20.235 6.232 17.337 1.00 98.75 432 LEU A C 1
ATOM 3416 O O . LEU A 1 432 ? -20.746 5.263 16.775 1.00 98.75 432 LEU A O 1
ATOM 3420 N N . GLU A 1 433 ? -20.812 6.841 18.372 1.00 98.31 433 GLU A N 1
ATOM 3421 C CA . GLU A 1 433 ? -22.143 6.493 18.892 1.00 98.31 433 GLU A CA 1
ATOM 3422 C C . GLU A 1 433 ? -23.267 6.895 17.931 1.00 98.31 433 GLU A C 1
ATOM 3424 O O . GLU A 1 433 ? -24.274 6.194 17.832 1.00 98.31 433 GLU A O 1
ATOM 3429 N N . GLY A 1 434 ? -23.072 7.964 17.152 1.00 98.31 434 GLY A N 1
ATOM 3430 C CA . GLY A 1 434 ? -23.997 8.369 16.090 1.00 98.31 434 GLY A CA 1
ATOM 3431 C C . GLY A 1 434 ? -24.111 7.356 14.941 1.00 98.31 434 GLY A C 1
ATOM 3432 O O . GLY A 1 434 ? -25.055 7.416 14.148 1.00 98.31 434 GLY A O 1
ATOM 3433 N N . ILE A 1 435 ? -23.189 6.392 14.838 1.00 98.62 435 ILE A N 1
ATOM 3434 C CA . ILE A 1 435 ? -23.260 5.320 13.842 1.00 98.62 435 ILE A CA 1
ATOM 3435 C C . ILE A 1 435 ? -24.240 4.250 14.323 1.00 98.62 435 ILE A C 1
ATOM 3437 O O . ILE A 1 435 ? -23.944 3.443 15.204 1.00 98.62 435 ILE A O 1
ATOM 3441 N N . SER A 1 436 ? -25.397 4.181 13.663 1.00 98.44 436 SER A N 1
ATOM 3442 C CA . SER A 1 436 ? -26.417 3.175 13.970 1.00 98.44 436 SER A CA 1
ATOM 3443 C C . SER A 1 436 ? -25.876 1.738 13.905 1.00 98.44 436 SER A C 1
ATOM 3445 O O . SER A 1 436 ? -25.029 1.392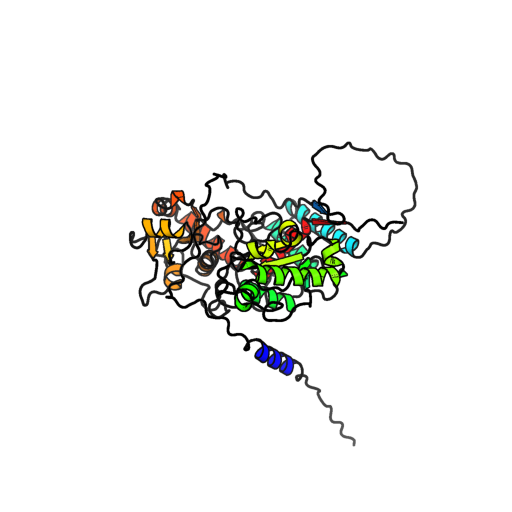 13.074 1.00 98.44 436 SER A O 1
ATOM 3447 N N . GLN A 1 437 ? -26.434 0.849 14.728 1.00 97.75 437 GLN A N 1
ATOM 3448 C CA . GLN A 1 437 ? -26.038 -0.562 14.761 1.00 97.75 437 GLN A CA 1
ATOM 3449 C C . GLN A 1 437 ? -26.096 -1.255 13.375 1.00 97.75 437 GLN A C 1
ATOM 3451 O O . GLN A 1 437 ? -25.141 -1.965 13.034 1.00 97.75 437 GLN A O 1
ATOM 3456 N N . PRO A 1 438 ? -27.127 -1.051 12.521 1.00 98.50 438 PRO A N 1
ATOM 3457 C CA . PRO A 1 438 ? -27.135 -1.600 11.162 1.00 98.50 438 PRO A CA 1
ATOM 3458 C C . PRO A 1 438 ? -25.994 -1.071 10.282 1.00 98.50 438 PRO A C 1
ATOM 3460 O O . PRO A 1 438 ? -25.423 -1.827 9.488 1.00 98.50 438 PRO A O 1
ATOM 3463 N N . GLN A 1 439 ? -25.639 0.210 10.421 1.00 98.50 439 GLN A N 1
ATOM 3464 C CA . GLN A 1 439 ? -24.530 0.814 9.684 1.00 98.50 439 GLN A CA 1
ATOM 3465 C C . GLN A 1 439 ? -23.181 0.263 10.153 1.00 98.50 439 GLN A C 1
ATOM 3467 O O . GLN A 1 439 ? -22.365 -0.113 9.312 1.00 98.50 439 GLN A O 1
ATOM 3472 N N . TYR A 1 440 ? -22.970 0.118 11.461 1.00 98.69 440 TYR A N 1
ATOM 3473 C CA . TYR A 1 440 ? -21.774 -0.523 12.012 1.00 98.69 440 TYR A CA 1
ATOM 3474 C C . TYR A 1 440 ? -21.602 -1.963 11.493 1.00 98.69 440 TYR A C 1
ATOM 3476 O O . TYR A 1 440 ? -20.540 -2.316 10.972 1.00 98.69 440 TYR A O 1
ATOM 3484 N N . ILE A 1 441 ? -22.659 -2.784 11.539 1.00 98.38 441 ILE A N 1
ATOM 3485 C CA . ILE A 1 441 ? -22.624 -4.162 11.014 1.00 98.38 441 ILE A CA 1
ATOM 3486 C C . ILE A 1 441 ? -22.275 -4.168 9.518 1.00 98.38 441 ILE A C 1
ATOM 3488 O O . ILE A 1 441 ? -21.520 -5.027 9.052 1.00 98.38 441 ILE A O 1
ATOM 3492 N N . ARG A 1 442 ? -22.804 -3.205 8.755 1.00 98.31 442 ARG A N 1
ATOM 3493 C CA . ARG A 1 442 ? -22.514 -3.046 7.326 1.00 98.31 442 ARG A CA 1
ATOM 3494 C C . ARG A 1 442 ? -21.048 -2.687 7.076 1.00 98.31 442 ARG A C 1
ATOM 3496 O O . ARG A 1 442 ? -20.434 -3.334 6.227 1.00 98.31 442 ARG A O 1
ATOM 3503 N N . LEU A 1 443 ? -20.495 -1.718 7.810 1.00 98.56 443 LEU A N 1
ATOM 3504 C CA . LEU A 1 443 ? -19.076 -1.343 7.736 1.00 98.56 443 LEU A CA 1
ATOM 3505 C C . LEU A 1 443 ? -18.189 -2.556 8.030 1.00 98.56 443 LEU A C 1
ATOM 3507 O O . LEU A 1 443 ? -17.323 -2.895 7.227 1.00 98.56 443 LEU A O 1
ATOM 3511 N N . GLN A 1 444 ? -18.476 -3.282 9.113 1.00 97.81 444 GLN A N 1
ATOM 3512 C CA . GLN A 1 444 ? -17.700 -4.457 9.500 1.00 97.81 444 GLN A CA 1
ATOM 3513 C C . GLN A 1 444 ? -17.746 -5.570 8.443 1.00 97.81 444 GLN A C 1
ATOM 3515 O O . GLN A 1 444 ? -16.707 -6.122 8.079 1.00 97.81 444 GLN A O 1
ATOM 3520 N N . ARG A 1 445 ? -18.937 -5.917 7.931 1.00 97.31 445 ARG A N 1
ATOM 3521 C CA . ARG A 1 445 ? -19.081 -6.950 6.887 1.00 97.31 445 ARG A CA 1
ATOM 3522 C C . ARG A 1 445 ? -18.285 -6.588 5.637 1.00 97.31 445 ARG A C 1
ATOM 3524 O O . ARG A 1 445 ? -17.589 -7.439 5.093 1.00 97.31 445 ARG A O 1
ATOM 3531 N N . ARG A 1 446 ? -18.351 -5.326 5.215 1.00 98.12 446 ARG A N 1
ATOM 3532 C CA . ARG A 1 446 ? -17.604 -4.821 4.059 1.00 98.12 446 ARG A CA 1
ATOM 3533 C C . ARG A 1 446 ? -16.097 -4.794 4.310 1.00 98.12 446 ARG A C 1
ATOM 3535 O O . ARG A 1 446 ? -15.352 -5.200 3.429 1.00 98.12 446 ARG A O 1
ATOM 3542 N N . GLY A 1 447 ? -15.653 -4.437 5.515 1.00 97.62 447 GLY A N 1
ATOM 3543 C CA . GLY A 1 447 ? -14.241 -4.511 5.900 1.00 97.62 447 GLY A CA 1
ATOM 3544 C C . GLY A 1 447 ? -13.710 -5.944 5.852 1.00 97.62 447 GLY A C 1
ATOM 3545 O O . GLY A 1 447 ? -12.621 -6.185 5.344 1.00 97.62 447 GLY A O 1
ATOM 3546 N N . ARG A 1 448 ? -14.517 -6.928 6.273 1.00 94.81 448 ARG A N 1
ATOM 3547 C CA . ARG A 1 448 ? -14.172 -8.355 6.145 1.00 94.81 448 ARG A CA 1
ATOM 3548 C C . ARG A 1 448 ? -14.104 -8.833 4.693 1.00 94.81 448 ARG A C 1
ATOM 3550 O O . ARG A 1 448 ? -13.291 -9.703 4.411 1.00 94.81 448 ARG A O 1
ATOM 3557 N N . LEU A 1 449 ? -14.924 -8.283 3.794 1.00 95.75 449 LEU A N 1
ATOM 3558 C CA . LEU A 1 449 ? -14.815 -8.546 2.353 1.00 95.75 449 LEU A CA 1
ATOM 3559 C C . LEU A 1 449 ? -13.536 -7.925 1.776 1.00 95.75 449 LEU A C 1
ATOM 3561 O O . LEU A 1 449 ? -12.794 -8.607 1.077 1.00 95.75 449 LEU A O 1
ATOM 3565 N N . ALA A 1 450 ? -13.247 -6.665 2.119 1.00 97.62 450 ALA A N 1
ATOM 3566 C CA . ALA A 1 450 ? -12.043 -5.961 1.682 1.00 97.62 450 ALA A CA 1
ATOM 3567 C C . ALA A 1 450 ? -10.755 -6.620 2.200 1.00 97.62 450 ALA A C 1
ATOM 3569 O O . ALA A 1 450 ? -9.746 -6.611 1.500 1.00 97.62 450 ALA A O 1
ATOM 3570 N N . ARG A 1 451 ? -10.799 -7.228 3.396 1.00 97.38 451 ARG A N 1
ATOM 3571 C CA . ARG A 1 451 ? -9.661 -7.857 4.083 1.00 97.38 451 ARG A CA 1
ATOM 3572 C C . ARG A 1 451 ? -8.815 -8.746 3.178 1.00 97.38 451 ARG A C 1
ATOM 3574 O O . ARG A 1 451 ? -7.597 -8.679 3.279 1.00 97.38 451 ARG A O 1
ATOM 3581 N N . ARG A 1 452 ? -9.435 -9.531 2.290 1.00 95.62 452 ARG A N 1
ATOM 3582 C CA . ARG A 1 452 ? -8.721 -10.460 1.398 1.00 95.62 452 ARG A CA 1
ATOM 3583 C C . ARG A 1 452 ? -7.613 -9.782 0.585 1.00 95.62 452 ARG A C 1
ATOM 3585 O O . ARG A 1 452 ? -6.576 -10.384 0.355 1.00 95.62 452 ARG A O 1
ATOM 3592 N N . HIS A 1 453 ? -7.820 -8.517 0.215 1.00 98.12 453 HIS A N 1
ATOM 3593 C CA . HIS A 1 453 ? -6.887 -7.707 -0.571 1.00 98.12 453 HIS A CA 1
ATOM 3594 C C . HIS A 1 453 ? -5.663 -7.246 0.212 1.00 98.12 453 HIS A C 1
ATOM 3596 O O . HIS A 1 453 ? -4.743 -6.678 -0.363 1.00 98.12 453 HIS A O 1
ATOM 3602 N N . PHE A 1 454 ? -5.657 -7.477 1.520 1.00 98.19 454 PHE A N 1
ATOM 3603 C CA . PHE A 1 454 ? -4.548 -7.166 2.405 1.00 98.19 454 PHE A CA 1
ATOM 3604 C C . PHE A 1 454 ? -3.843 -8.432 2.888 1.00 98.19 454 PHE A C 1
ATOM 3606 O O . PHE A 1 454 ? -2.770 -8.327 3.456 1.00 98.19 454 PHE A O 1
ATOM 3613 N N . GLU A 1 455 ? -4.398 -9.625 2.659 1.00 97.38 455 GLU A N 1
ATOM 3614 C CA . GLU A 1 455 ? -3.812 -10.873 3.151 1.00 97.38 455 GLU A CA 1
ATOM 3615 C C . GLU A 1 455 ? -2.505 -11.204 2.407 1.00 97.38 455 GLU A C 1
ATOM 3617 O O . GLU A 1 455 ? -2.450 -11.156 1.180 1.00 97.38 455 GLU A O 1
ATOM 3622 N N . VAL A 1 456 ? -1.457 -11.555 3.160 1.00 96.81 456 VAL A N 1
ATOM 3623 C CA . VAL A 1 456 ? -0.158 -12.000 2.629 1.00 96.81 456 VAL A CA 1
ATOM 3624 C C . VAL A 1 456 ? -0.176 -13.527 2.516 1.00 96.81 456 VAL A C 1
ATOM 3626 O O . VAL A 1 456 ? -0.298 -14.212 3.535 1.00 96.81 456 VAL A O 1
ATOM 3629 N N . ASN A 1 457 ? -0.075 -14.076 1.300 1.00 95.19 457 ASN A N 1
ATOM 3630 C CA . ASN A 1 457 ? -0.062 -15.525 1.060 1.00 95.19 457 ASN A CA 1
ATOM 3631 C C . ASN A 1 457 ? 1.278 -16.006 0.479 1.00 95.19 457 ASN A C 1
ATOM 3633 O O . ASN A 1 457 ? 1.950 -15.295 -0.266 1.00 95.19 457 ASN A O 1
ATOM 3637 N N . HIS A 1 458 ? 1.625 -17.259 0.787 1.00 91.94 458 HIS A N 1
ATOM 3638 C CA . HIS A 1 458 ? 2.768 -17.973 0.217 1.00 91.94 458 HIS A CA 1
ATOM 3639 C C . HIS A 1 458 ? 2.307 -19.368 -0.253 1.00 91.94 458 HIS A C 1
ATOM 3641 O O . HIS A 1 458 ? 2.011 -20.207 0.602 1.00 91.94 458 HIS A O 1
ATOM 3647 N N . PRO A 1 459 ? 2.212 -19.634 -1.573 1.00 94.12 459 PRO A N 1
ATOM 3648 C CA . PRO A 1 459 ? 2.381 -18.685 -2.682 1.00 94.12 459 PRO A CA 1
ATOM 3649 C C . PRO A 1 459 ? 1.269 -17.611 -2.723 1.00 94.12 459 PRO A C 1
ATOM 3651 O O . PRO A 1 459 ? 0.219 -17.814 -2.100 1.00 94.12 459 PRO A O 1
ATOM 3654 N N . PRO A 1 460 ? 1.474 -16.488 -3.446 1.00 96.38 460 PRO A N 1
ATOM 3655 C CA . PRO A 1 460 ? 0.446 -15.475 -3.653 1.00 96.38 460 PRO A CA 1
ATOM 3656 C C . PRO A 1 460 ? -0.827 -16.063 -4.263 1.00 96.38 460 PRO A C 1
ATOM 3658 O O . PRO A 1 460 ? -0.780 -17.011 -5.051 1.00 96.38 460 PRO A O 1
ATOM 3661 N N . LYS A 1 461 ? -1.972 -15.495 -3.893 1.00 95.81 461 LYS A N 1
ATOM 3662 C CA . LYS A 1 461 ? -3.295 -15.881 -4.394 1.00 95.81 461 LYS A CA 1
ATOM 3663 C C . LYS A 1 461 ? -3.922 -14.740 -5.171 1.00 95.81 461 LYS A C 1
ATOM 3665 O O . LYS A 1 461 ? -3.687 -13.569 -4.873 1.00 95.81 461 LYS A O 1
ATOM 3670 N N . ARG A 1 462 ? -4.808 -15.082 -6.110 1.00 96.56 462 ARG A N 1
ATOM 3671 C CA . ARG A 1 462 ? -5.556 -14.076 -6.860 1.00 96.56 462 ARG A CA 1
ATOM 3672 C C . ARG A 1 462 ? -6.241 -13.101 -5.900 1.00 96.56 462 ARG A C 1
ATOM 3674 O O . ARG A 1 462 ? -6.835 -13.498 -4.893 1.00 96.56 462 ARG A O 1
ATOM 3681 N N . TYR A 1 463 ? -6.132 -11.815 -6.223 1.00 97.06 463 TYR A N 1
ATOM 3682 C CA . TYR A 1 463 ? -6.650 -10.686 -5.449 1.00 97.06 463 TYR A CA 1
ATOM 3683 C C . TYR A 1 463 ? -6.067 -10.471 -4.046 1.00 97.06 463 TYR A C 1
ATOM 3685 O O . TYR A 1 463 ? -6.629 -9.668 -3.300 1.00 97.06 463 TYR A O 1
ATOM 3693 N N . ASP A 1 464 ? -4.988 -11.146 -3.662 1.00 97.81 464 ASP A N 1
ATOM 3694 C CA . ASP A 1 464 ? -4.299 -10.862 -2.404 1.00 97.81 464 ASP A CA 1
ATOM 3695 C C . ASP A 1 464 ? -3.428 -9.595 -2.483 1.00 97.81 464 ASP A C 1
ATOM 3697 O O . ASP A 1 464 ? -3.376 -8.925 -3.517 1.00 97.81 464 ASP A O 1
ATOM 3701 N N . VAL A 1 465 ? -2.738 -9.244 -1.395 1.00 98.38 465 VAL A N 1
ATOM 3702 C CA . VAL A 1 465 ? -1.962 -7.995 -1.340 1.00 98.38 465 VAL A CA 1
ATOM 3703 C C . VAL A 1 465 ? -0.883 -7.896 -2.421 1.00 98.38 465 VAL A C 1
ATOM 3705 O O . VAL A 1 465 ? -0.668 -6.813 -2.965 1.00 98.38 465 VAL A O 1
ATOM 3708 N N . PHE A 1 466 ? -0.237 -9.007 -2.786 1.00 98.38 466 PHE A N 1
ATOM 3709 C CA . PHE A 1 466 ? 0.796 -9.020 -3.820 1.00 98.38 466 PHE A CA 1
ATOM 3710 C C . PHE A 1 466 ? 0.181 -8.679 -5.178 1.00 98.38 466 PHE A C 1
ATOM 3712 O O . PHE A 1 466 ? 0.626 -7.754 -5.861 1.00 98.38 466 PHE A O 1
ATOM 3719 N N . HIS A 1 467 ? -0.914 -9.355 -5.525 1.00 98.50 467 HIS A N 1
ATOM 3720 C CA . HIS A 1 467 ? -1.654 -9.081 -6.752 1.00 98.50 467 HIS A CA 1
ATOM 3721 C C . HIS A 1 467 ? -2.256 -7.669 -6.791 1.00 98.50 467 HIS A C 1
ATOM 3723 O O . HIS A 1 467 ? -2.309 -7.060 -7.856 1.00 98.50 467 HIS A O 1
ATOM 3729 N N . MET A 1 468 ? -2.697 -7.129 -5.655 1.00 98.62 468 MET A N 1
ATOM 3730 C CA . MET A 1 468 ? -3.262 -5.777 -5.576 1.00 98.62 468 MET A CA 1
ATOM 3731 C C . MET A 1 468 ? -2.196 -4.684 -5.743 1.00 98.62 468 MET A C 1
ATOM 3733 O O . MET A 1 468 ? -2.469 -3.651 -6.364 1.00 98.62 468 MET A O 1
ATOM 3737 N N . ILE A 1 469 ? -0.968 -4.914 -5.260 1.00 98.69 469 ILE A N 1
ATOM 3738 C CA . ILE A 1 469 ? 0.183 -4.038 -5.541 1.00 98.69 469 ILE A CA 1
ATOM 3739 C C . ILE A 1 469 ? 0.506 -4.067 -7.041 1.00 98.69 469 ILE A C 1
ATOM 3741 O O . ILE A 1 469 ? 0.621 -3.005 -7.658 1.00 98.69 469 ILE A O 1
ATOM 3745 N N . LEU A 1 470 ? 0.572 -5.259 -7.646 1.00 98.62 470 LEU A N 1
ATOM 3746 C CA . LEU A 1 470 ? 0.786 -5.408 -9.091 1.00 98.62 470 LEU A CA 1
ATOM 3747 C C . LEU A 1 470 ? -0.312 -4.736 -9.914 1.00 98.62 470 LEU A C 1
ATOM 3749 O O . LEU A 1 470 ? -0.011 -4.046 -10.886 1.00 98.62 470 LEU A O 1
ATOM 3753 N N . HIS A 1 471 ? -1.572 -4.875 -9.499 1.00 98.62 471 HIS A N 1
ATOM 3754 C CA . HIS A 1 471 ? -2.706 -4.234 -10.162 1.00 98.62 471 HIS A CA 1
ATOM 3755 C C . HIS A 1 471 ? -2.613 -2.716 -10.089 1.00 98.62 471 HIS A C 1
ATOM 3757 O O . HIS A 1 471 ? -2.800 -2.030 -11.091 1.00 98.62 471 HIS A O 1
ATOM 3763 N N . SER A 1 472 ? -2.215 -2.184 -8.939 1.00 98.50 472 SER A N 1
ATOM 3764 C CA . SER A 1 472 ? -2.013 -0.747 -8.788 1.00 98.50 472 SER A CA 1
ATOM 3765 C C . SER A 1 472 ? -0.896 -0.240 -9.705 1.00 98.50 472 SER A C 1
ATOM 3767 O O . SER A 1 472 ? -1.090 0.780 -10.367 1.00 98.50 472 SER A O 1
ATOM 3769 N N . ALA A 1 473 ? 0.228 -0.961 -9.812 1.00 98.44 473 ALA A N 1
ATOM 3770 C CA . ALA A 1 473 ? 1.318 -0.629 -10.736 1.00 98.44 473 ALA A CA 1
ATOM 3771 C C . ALA A 1 473 ? 0.891 -0.754 -12.213 1.00 98.44 473 ALA A C 1
ATOM 3773 O O . ALA A 1 473 ? 1.212 0.107 -13.032 1.00 98.44 473 ALA A O 1
ATOM 3774 N N . TRP A 1 474 ? 0.093 -1.772 -12.544 1.00 98.31 474 TRP A N 1
ATOM 3775 C CA . TRP A 1 474 ? -0.512 -1.957 -13.863 1.00 98.31 474 TRP A CA 1
ATOM 3776 C C . TRP A 1 474 ? -1.372 -0.763 -14.283 1.00 98.31 474 TRP A C 1
ATOM 3778 O O . TRP A 1 474 ? -1.227 -0.273 -15.403 1.00 98.31 474 TRP A O 1
ATOM 3788 N N . LEU A 1 475 ? -2.201 -0.230 -13.380 1.00 97.69 475 LEU A N 1
ATOM 3789 C CA . LEU A 1 475 ? -2.989 0.974 -13.659 1.00 97.69 475 LEU A CA 1
ATOM 3790 C C . LEU A 1 475 ? -2.100 2.174 -14.016 1.00 97.69 475 LEU A C 1
ATOM 3792 O O . LEU A 1 475 ? -2.410 2.906 -14.954 1.00 97.69 475 LEU A O 1
ATOM 3796 N N . ARG A 1 476 ? -0.965 2.351 -13.326 1.00 97.38 476 ARG A N 1
ATOM 3797 C CA . ARG A 1 476 ? -0.020 3.441 -13.629 1.00 97.38 476 ARG A CA 1
ATOM 3798 C C . ARG A 1 476 ? 0.636 3.228 -14.986 1.00 97.38 476 ARG A C 1
ATOM 3800 O O . ARG A 1 476 ? 0.744 4.174 -15.761 1.00 97.38 476 ARG A O 1
ATOM 3807 N N . ARG A 1 477 ? 0.985 1.983 -15.323 1.00 96.12 477 ARG A N 1
ATOM 3808 C CA . ARG A 1 477 ? 1.538 1.665 -16.643 1.00 96.12 477 ARG A CA 1
ATOM 3809 C C . ARG A 1 477 ? 0.545 1.915 -17.780 1.00 96.12 477 ARG A C 1
ATOM 3811 O O . ARG A 1 477 ? 0.963 2.359 -18.849 1.00 96.12 477 ARG A O 1
ATOM 3818 N N . LEU A 1 478 ? -0.751 1.676 -17.561 1.00 95.62 478 LEU A N 1
ATOM 3819 C CA . LEU A 1 478 ? -1.803 1.986 -18.538 1.00 95.62 478 LEU A CA 1
ATOM 3820 C C . LEU A 1 478 ? -1.980 3.497 -18.765 1.00 95.62 478 LEU A C 1
ATOM 3822 O O . LEU A 1 478 ? -2.394 3.886 -19.861 1.00 95.62 478 LEU A O 1
ATOM 3826 N N . ASN A 1 479 ? -1.657 4.335 -17.775 1.00 90.38 479 ASN A N 1
ATOM 3827 C CA . ASN A 1 479 ? -1.746 5.798 -17.874 1.00 90.38 479 ASN A CA 1
ATOM 3828 C C . ASN A 1 479 ? -0.607 6.424 -18.692 1.00 90.38 479 ASN A C 1
ATOM 3830 O O . ASN A 1 479 ? -0.714 7.578 -19.095 1.00 90.38 479 ASN A O 1
ATOM 3834 N N . VAL A 1 480 ? 0.457 5.675 -18.981 1.00 88.56 480 VAL A N 1
ATOM 3835 C CA . VAL A 1 480 ? 1.601 6.154 -19.764 1.00 88.56 480 VAL A CA 1
ATOM 3836 C C . VAL A 1 480 ? 1.592 5.509 -21.147 1.00 88.56 480 VAL A C 1
ATOM 3838 O O . VAL A 1 480 ? 1.354 4.305 -21.286 1.00 88.56 480 VAL A O 1
ATOM 3841 N N . ARG A 1 481 ? 1.865 6.304 -22.183 1.00 88.38 481 ARG A N 1
ATOM 3842 C CA . ARG A 1 481 ? 2.155 5.814 -23.533 1.00 88.38 481 ARG A CA 1
ATOM 3843 C C . ARG A 1 481 ? 3.573 6.208 -23.919 1.00 88.38 481 ARG A C 1
ATOM 3845 O O . ARG A 1 481 ? 3.909 7.392 -23.962 1.00 88.38 481 ARG A O 1
ATOM 3852 N N . LEU A 1 482 ? 4.393 5.207 -24.216 1.00 88.25 482 LEU A N 1
ATOM 3853 C CA . LEU A 1 482 ? 5.745 5.414 -24.716 1.00 88.25 482 LEU A CA 1
ATOM 3854 C C . LEU A 1 482 ? 5.727 5.451 -26.243 1.00 88.25 482 LEU A C 1
ATOM 3856 O O . LEU A 1 482 ? 4.999 4.694 -26.888 1.00 88.25 482 LEU A O 1
ATOM 3860 N N . ARG A 1 483 ? 6.533 6.333 -26.834 1.00 78.81 483 ARG A N 1
ATOM 3861 C CA . ARG A 1 483 ? 6.726 6.397 -28.287 1.00 78.81 483 ARG A CA 1
ATOM 3862 C C . ARG A 1 483 ? 8.175 6.047 -28.628 1.00 78.81 483 ARG A C 1
ATOM 3864 O O . ARG A 1 483 ? 9.070 6.460 -27.888 1.00 78.81 483 ARG A O 1
ATOM 3871 N N . PRO A 1 484 ? 8.433 5.328 -29.735 1.00 65.75 484 PRO A N 1
ATOM 3872 C CA . PRO A 1 484 ? 9.793 5.152 -30.226 1.00 65.75 484 PRO A CA 1
ATOM 3873 C C . PRO A 1 484 ? 10.453 6.517 -30.450 1.00 65.75 484 PRO A C 1
ATOM 3875 O O . PRO A 1 484 ? 9.793 7.463 -30.894 1.00 65.75 484 PRO A O 1
ATOM 3878 N N . ALA A 1 485 ? 11.754 6.620 -30.175 1.00 58.69 485 ALA A N 1
ATOM 3879 C CA . ALA A 1 485 ? 12.526 7.763 -30.645 1.00 58.69 485 ALA A CA 1
ATOM 3880 C C . ALA A 1 485 ? 12.422 7.826 -32.183 1.00 58.69 485 ALA A C 1
ATOM 3882 O O . ALA A 1 485 ? 12.422 6.767 -32.824 1.00 58.69 485 ALA A O 1
ATOM 3883 N N . PRO A 1 486 ? 12.290 9.020 -32.791 1.00 51.06 486 PRO A N 1
ATOM 3884 C CA . PRO A 1 486 ? 12.340 9.129 -34.240 1.00 51.06 486 PRO A CA 1
ATOM 3885 C C . PRO A 1 486 ? 13.660 8.521 -34.720 1.00 51.06 486 PRO A C 1
ATOM 3887 O O . PRO A 1 486 ? 14.732 8.913 -34.265 1.00 51.06 486 PRO A O 1
ATOM 3890 N N . GLN A 1 487 ? 13.573 7.533 -35.609 1.00 44.47 487 GLN A N 1
ATOM 3891 C CA . GLN A 1 487 ? 14.735 7.097 -36.368 1.00 44.47 487 GLN A CA 1
ATOM 3892 C C . GLN A 1 487 ? 15.128 8.301 -37.222 1.00 44.47 487 GLN A C 1
ATOM 3894 O O . GLN A 1 487 ? 14.348 8.721 -38.075 1.00 44.47 487 GLN A O 1
ATOM 3899 N N . HIS A 1 488 ? 16.271 8.920 -36.926 1.00 40.81 488 HIS A N 1
ATOM 3900 C CA . HIS A 1 488 ? 16.877 9.844 -37.872 1.00 40.81 488 HIS A CA 1
ATOM 3901 C C . HIS A 1 488 ? 17.200 9.016 -39.118 1.00 40.81 488 HIS A C 1
ATOM 3903 O O . HIS A 1 488 ? 18.024 8.104 -39.046 1.00 40.81 488 HIS A O 1
ATOM 3909 N N . VAL A 1 489 ? 16.428 9.259 -40.179 1.00 34.22 489 VAL A N 1
ATOM 3910 C CA . VAL A 1 489 ? 16.637 8.706 -41.522 1.00 34.22 489 VAL A CA 1
ATOM 3911 C C . VAL A 1 489 ? 17.855 9.367 -42.138 1.00 34.22 489 VAL A C 1
ATOM 3913 O O . VAL A 1 489 ? 17.962 10.608 -41.988 1.00 34.22 489 VAL A O 1
#

pLDDT: mean 81.61, std 25.91, range [22.03, 98.88]

Sequence (489 aa):
MSGGRSWIIAPPLILLLCLLLAVRWGSYYPWPDASGGGSSSTAPPAYKYINAAADSSAAPPLLIITTTDIKGGEVVNLTSGSPIVFWSANETQTPEKKVMGKLDMVEAKLGMARAAIREALHGNQTSDFDYVPMGPVYWNAKVFHRSYMEMEKELKIYVYEEGEPPVFHNGPCKSIYAMEGNFIYQMESSPFRTRDPDKAHIYFLPLSVTAIVHFIYDRTSRSREHWLPMKRTLSDYIHLLASKYPYWNRSSGADHFMLACHDWGPEISKAIPELFQNSIRGLCNANTSEGFRPWKDVSIPEILLPGGTMHGLIGGPSPSRRSILAFFAGGLHGPIRPKILEHWENKDEDIQVHRYLPKGVSYYGMLRKSKFCICPSGYEVASPRMVEALYTGCVPVLIKDHYVAPFADVLNWKAFSVHVRVEDIPNLKQILEGISQPQYIRLQRRGRLARRHFEVNHPPKRYDVFHMILHSAWLRRLNVRLRPAPQHV

Secondary structure (DSSP, 8-state):
------------SHHHHHHHHHHHHTTSS----S--------PPPPPPPP--------PPPS----PEEEETTEE----S---------------------HHHHHHHHHHHHHHHHHHTTTSPPPP-SS----STTBS-HHHHHHHHHHHHHH--EEEP----TTTBS----SBTTHHHHHHHHHHHH-TTEES-GGG-SEEE--B-HHHHHHHT--TT--STTTTHHHHHHHHHHHHHHHHH-HHHHHHTTTTEEEEE-STTHHHHHTTSHHHHHTSEEEESS-BGGGT--TTTSEE-----BTTSS-TTTS----GGG--EEEEEE--S-TTHHHHHHHHHBTT-SSEEEESSPPTT--HHHHHHHEEEEEEE--SSS--THHHHHHHHTPEEEEE-SSB--TTTTTB-GGGT-EE--GGGGGGHHHHHHTS-HHHHHHHHHHHHHHGGGG---SS--TTSHHHHHHHHHHHHHHHEEE-PPP---

Foldseek 3Di:
DDDDDDDDDDDDPPVVVVVVVVVVPVPDDDDDQPPDDDDDDDDDDDDDDDDDDDDPPDDDDALPLQAWEDALNDTDDDDDDDDPDPDDDDDPDDDDPDPQDLQSVLLVLLVVLVVQLVCQVVDDADDDPPDQQDDDQWPDSRSLNSLLVSCVVQAAEEEDPDDDPPFFLADACAFQFNCLRLLSVLQVPDPNYDPDCSSHLAYEGRGELRRLCVPQQDPPDPDPCSCVRLLVVVVVVVVVVVVVDVVCSQQVQQRYEYEYAPLCQLVSLVSDPSSLPRHEYEYCLQFVVSNRDLLRYAHAARAHHSPSDCPPLAEADDLVQQQAAEDDEAAQFADQLVLLCVQQDVPDPRHHYHPHDPPPDDPLVNLRNYLEYEAEQGNGQHDNSCLSNLRSLHQYEYAGDRHDHGLSSIGPSVQQHHYDYSVCSNVVVVVSVVQDPVSSNRNSVSSPVLSQCDDRDVVDDRNHVSSSSSSSSSSSSSSYDGDDHPDPD

Nearest PDB structures (foldseek):
  7zay-assembly1_B  TM=7.362E-01  e=2.840E-14  Homo sapiens
  7scj-assembly1_A  TM=7.047E-01  e=2.840E-14  Homo sapiens
  7sch-assembly1_B  TM=7.634E-01  e=1.695E-13  Homo sapiens
  7uqx-assembly1_A  TM=6.820E-01  e=2.272E-14  Homo sapiens
  7uqy-assembly1_A  TM=6.824E-01  e=8.675E-14  Homo sapiens

Organism: NCBI:txid186058

Radius of gyration: 25.2 Å; Cα contacts (8 Å, |Δi|>4): 757; chains: 1; bounding box: 55×93×85 Å

Solvent-accessible surface area (backbone atoms only — not comparable to full-atom values): 28047 Å² total; per-residue (Å²): 135,86,89,80,85,83,79,82,83,78,87,74,66,67,64,54,51,54,52,54,51,54,60,63,65,78,68,77,71,87,74,80,76,86,81,74,85,89,76,93,71,83,73,77,82,84,76,85,79,81,89,70,94,69,89,80,80,73,70,80,73,73,94,68,78,60,68,45,55,41,51,74,65,43,79,68,82,84,75,89,85,81,80,89,76,79,79,79,90,79,76,97,68,78,82,74,83,72,81,76,50,62,66,52,53,54,51,50,51,49,50,52,43,53,50,55,31,60,50,31,76,80,49,77,75,78,87,56,94,85,71,67,64,70,61,68,47,26,74,48,25,49,34,48,44,46,44,49,52,44,42,74,72,64,53,22,31,18,65,64,82,76,69,57,70,64,38,16,76,36,40,49,48,36,26,58,46,9,56,37,12,47,50,44,57,46,52,78,75,35,90,43,46,37,94,52,64,71,67,34,66,34,38,36,50,48,48,17,51,57,31,34,56,70,77,50,49,51,87,81,54,87,53,98,57,50,58,48,61,47,22,45,56,55,38,55,51,51,52,51,47,45,71,76,36,67,64,41,60,58,46,37,26,43,45,28,37,41,50,21,45,39,72,57,35,63,64,49,38,58,50,38,68,43,53,53,75,42,16,30,42,32,22,18,44,23,26,46,88,72,71,44,44,80,85,48,32,32,37,38,71,36,44,64,17,80,83,50,48,63,79,89,54,65,51,58,63,58,82,88,67,31,82,30,51,30,35,38,75,50,62,88,37,43,81,51,34,48,57,51,44,74,69,29,46,80,65,46,89,43,43,43,28,34,59,67,75,60,91,92,59,52,69,70,58,50,48,24,30,15,47,27,29,58,35,52,19,36,78,41,53,40,50,36,54,50,50,52,15,25,36,16,53,11,24,28,31,40,34,64,76,60,51,50,58,53,52,54,90,45,38,32,57,78,50,23,39,46,81,44,59,76,88,45,58,87,45,46,65,63,58,60,68,68,49,49,70,72,56,48,53,48,21,28,55,36,25,50,62,55,32,51,42,65,41,80,56,90,75,75,48,93,61,12,30,67,48,46,53,52,49,47,50,48,56,35,48,61,24,49,42,82,47,82,68,81,76,85,125